Protein AF-0000000083444752 (afdb_homodimer)

Radius of gyration: 24.44 Å; Cα contacts (8 Å, |Δi|>4): 1469; chains: 2; bounding box: 51×77×55 Å

Nearest PDB structures (foldseek):
  5jsf-assembly1_A  TM=8.479E-01  e=2.304E-15  Homo sapiens
  5ff9-assembly1_C  TM=8.667E-01  e=4.106E-15  Narcissus pseudonarcissus
  6emm-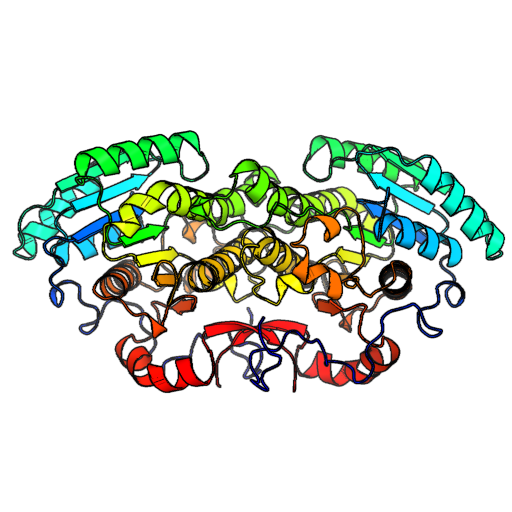assembly1_A  TM=8.292E-01  e=1.537E-15  Homo sapiens
  6qck-assembly1_A  TM=8.219E-01  e=1.537E-15  Homo sapiens
  6hno-assembly1_A  TM=8.262E-01  e=1.162E-14  Homo sapiens

Structure (mmCIF, N/CA/C/O backbone):
data_AF-0000000083444752-model_v1
#
loop_
_entity.id
_entity.type
_entity.pdbx_description
1 polymer Oxidoreductase
#
loop_
_atom_site.group_PDB
_atom_site.id
_atom_site.type_symbol
_atom_site.label_atom_id
_atom_site.label_alt_id
_atom_site.label_comp_id
_atom_site.label_asym_id
_atom_site.label_entity_id
_atom_site.label_seq_id
_atom_site.pdbx_PDB_ins_code
_atom_site.Cartn_x
_atom_site.Cartn_y
_atom_site.Cartn_z
_atom_site.occupancy
_atom_site.B_iso_or_equiv
_atom_site.auth_seq_id
_atom_site.auth_comp_id
_atom_site.auth_asym_id
_atom_site.auth_atom_id
_atom_site.pdbx_PDB_model_num
ATOM 1 N N . MET A 1 1 ? 19.312 -2.539 9.578 1 19.92 1 MET A N 1
ATOM 2 C CA . MET A 1 1 ? 18.734 -3.867 9.391 1 19.92 1 MET A CA 1
ATOM 3 C C . MET A 1 1 ? 17.781 -4.215 10.531 1 19.92 1 MET A C 1
ATOM 5 O O . MET A 1 1 ? 18.125 -4.039 11.703 1 19.92 1 MET A O 1
ATOM 9 N N . SER A 1 2 ? 16.5 -4.195 10.391 1 29.02 2 SER A N 1
ATOM 10 C CA . SER A 1 2 ? 15.656 -4.535 11.531 1 29.02 2 SER A CA 1
ATOM 11 C C . SER A 1 2 ? 16.078 -5.859 12.156 1 29.02 2 SER A C 1
ATOM 13 O O . SER A 1 2 ? 16.109 -6.891 11.477 1 29.02 2 SER A O 1
ATOM 15 N N . ASN A 1 3 ? 17.031 -5.91 12.945 1 26.91 3 ASN A N 1
ATOM 16 C CA . ASN A 1 3 ? 17.391 -7.059 13.773 1 26.91 3 ASN A CA 1
ATOM 17 C C . ASN A 1 3 ? 16.141 -7.844 14.195 1 26.91 3 ASN A C 1
ATOM 19 O O . ASN A 1 3 ? 15.055 -7.281 14.297 1 26.91 3 ASN A O 1
ATOM 23 N N . ASP A 1 4 ? 16.016 -9.141 13.914 1 32.59 4 ASP A N 1
ATOM 24 C CA . ASP A 1 4 ? 15.125 -10.047 14.633 1 32.59 4 ASP A CA 1
ATOM 25 C C . ASP A 1 4 ? 14.898 -9.57 16.062 1 32.59 4 ASP A C 1
ATOM 27 O O . ASP A 1 4 ? 15.242 -10.266 17.031 1 32.59 4 ASP A O 1
ATOM 31 N N . SER A 1 5 ? 15.258 -8.352 16.422 1 31.28 5 SER A N 1
ATOM 32 C CA . SER A 1 5 ? 15.25 -8.094 17.859 1 31.28 5 SER A CA 1
ATOM 33 C C . SER A 1 5 ? 13.906 -8.477 18.469 1 31.28 5 SER A C 1
ATOM 35 O O . SER A 1 5 ? 12.859 -8.305 17.844 1 31.28 5 SER A O 1
ATOM 37 N N . GLY A 1 6 ? 13.562 -9.617 19.141 1 35.12 6 GLY A N 1
ATOM 38 C CA . GLY A 1 6 ? 12.57 -10.109 20.078 1 35.12 6 GLY A CA 1
ATOM 39 C C . GLY A 1 6 ? 11.297 -9.289 20.078 1 35.12 6 GLY A C 1
ATOM 40 O O . GLY A 1 6 ? 10.453 -9.445 20.969 1 35.12 6 GLY A O 1
ATOM 41 N N . GLU A 1 7 ? 11.344 -8.148 19.5 1 38.03 7 GLU A N 1
ATOM 42 C CA . GLU A 1 7 ? 10.188 -7.316 19.812 1 38.03 7 GLU A CA 1
ATOM 43 C C . GLU A 1 7 ? 8.93 -7.828 19.125 1 38.03 7 GLU A C 1
ATOM 45 O O . GLU A 1 7 ? 8.969 -8.203 17.953 1 38.03 7 GLU A O 1
ATOM 50 N N . LYS A 1 8 ? 8.055 -8.312 19.844 1 42.88 8 LYS A N 1
ATOM 51 C CA . LYS A 1 8 ? 6.711 -8.781 19.516 1 42.88 8 LYS A CA 1
ATOM 52 C C . LYS A 1 8 ? 6.215 -8.141 18.219 1 42.88 8 LYS A C 1
ATOM 54 O O . LYS A 1 8 ? 5.582 -8.805 17.391 1 42.88 8 LYS A O 1
ATOM 59 N N . HIS A 1 9 ? 6.375 -6.914 18.078 1 43.56 9 HIS A N 1
ATOM 60 C CA . HIS A 1 9 ? 5.742 -6.176 17 1 43.56 9 HIS A CA 1
ATOM 61 C C . HIS A 1 9 ? 6.602 -6.199 15.742 1 43.56 9 HIS A C 1
ATOM 63 O O . HIS A 1 9 ? 6.191 -5.691 14.695 1 43.56 9 HIS A O 1
ATOM 69 N N . ALA A 1 10 ? 7.91 -6.617 15.805 1 49.44 10 ALA A N 1
ATOM 70 C CA . ALA A 1 10 ? 8.672 -6.625 14.555 1 49.44 10 ALA A CA 1
ATOM 71 C C . ALA A 1 10 ? 8.336 -7.859 13.719 1 49.44 10 ALA A C 1
ATOM 73 O O . ALA A 1 10 ? 9.211 -8.438 13.07 1 49.44 10 ALA A O 1
ATOM 74 N N . SER A 1 11 ? 7.012 -8.312 13.758 1 63.03 11 SER A N 1
ATOM 75 C CA . SER A 1 11 ? 6.617 -9.625 13.242 1 63.03 11 SER A CA 1
ATOM 76 C C . SER A 1 11 ? 6.637 -9.641 11.719 1 63.03 11 SER A C 1
ATOM 78 O O . SER A 1 11 ? 5.777 -9.039 11.07 1 63.03 11 SER A O 1
ATOM 80 N N . ASN A 1 12 ? 7.887 -9.898 11.125 1 74.81 12 ASN A N 1
ATOM 81 C CA . ASN A 1 12 ? 8.008 -10.117 9.688 1 74.81 12 ASN A CA 1
ATOM 82 C C . ASN A 1 12 ? 7.84 -11.586 9.32 1 74.81 12 ASN A C 1
ATOM 84 O O . ASN A 1 12 ? 8.031 -11.969 8.164 1 74.81 12 ASN A O 1
ATOM 88 N N . GLY A 1 13 ? 7.461 -12.398 10.242 1 82.44 13 GLY A N 1
ATOM 89 C CA . GLY A 1 13 ? 7.105 -13.789 10.023 1 82.44 13 GLY A CA 1
ATOM 90 C C . GLY A 1 13 ? 8.297 -14.664 9.68 1 82.44 13 GLY A C 1
ATOM 91 O O . GLY A 1 13 ? 8.133 -15.797 9.219 1 82.44 13 GLY A O 1
ATOM 92 N N . ILE A 1 14 ? 9.531 -14.203 9.812 1 83.31 14 ILE A N 1
ATOM 93 C CA . ILE A 1 14 ? 10.727 -14.93 9.383 1 83.31 14 ILE A CA 1
ATOM 94 C C . ILE A 1 14 ? 10.805 -16.266 10.125 1 83.31 14 ILE A C 1
ATOM 96 O O . ILE A 1 14 ? 11.164 -17.281 9.531 1 83.31 14 ILE A O 1
ATOM 100 N N . LYS A 1 15 ? 10.398 -16.359 11.359 1 86.44 15 LYS A N 1
ATOM 101 C CA . LYS A 1 15 ? 10.492 -17.578 12.141 1 86.44 15 LYS A CA 1
ATOM 102 C C . LYS A 1 15 ? 9.102 -18.172 12.398 1 86.44 15 LYS A C 1
ATOM 104 O O . LYS A 1 15 ? 8.867 -18.781 13.445 1 86.44 15 LYS A O 1
ATOM 109 N N . PHE A 1 16 ? 8.242 -17.906 11.469 1 92.75 16 PHE A N 1
ATOM 110 C CA . PHE A 1 16 ? 6.883 -18.391 11.664 1 92.75 16 PHE A CA 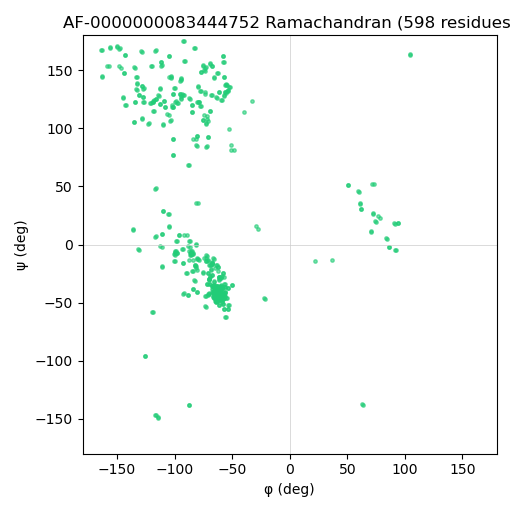1
ATOM 111 C C . PHE A 1 16 ? 6.848 -19.906 11.695 1 92.75 16 PHE A C 1
ATOM 113 O O . PHE A 1 16 ? 6.07 -20.5 12.445 1 92.75 16 PHE A O 1
ATOM 120 N N . THR A 1 17 ? 7.602 -20.594 10.828 1 94.94 17 THR A N 1
ATOM 121 C CA . THR A 1 17 ? 7.84 -22.031 10.969 1 94.94 17 THR A CA 1
ATOM 122 C C . THR A 1 17 ? 9.234 -22.297 11.531 1 94.94 17 THR A C 1
ATOM 124 O O . THR A 1 17 ? 10.164 -21.516 11.281 1 94.94 17 THR A O 1
ATOM 127 N N . PRO A 1 18 ? 9.352 -23.297 12.305 1 94.44 18 PRO A N 1
ATOM 128 C CA . PRO A 1 18 ? 10.656 -23.578 12.922 1 94.44 18 PRO A CA 1
ATOM 129 C C . PRO A 1 18 ? 11.75 -23.812 11.883 1 94.44 18 PRO A C 1
ATOM 131 O O . PRO A 1 18 ? 12.906 -23.453 12.117 1 94.44 18 PRO A O 1
ATOM 134 N N . THR A 1 19 ? 11.469 -24.438 10.789 1 96.5 19 THR A N 1
ATOM 135 C CA . THR A 1 19 ? 12.453 -24.75 9.758 1 96.5 19 THR A CA 1
ATOM 136 C C . THR A 1 19 ? 12.461 -23.672 8.68 1 96.5 19 THR A C 1
ATOM 138 O O . THR A 1 19 ? 11.406 -23.312 8.141 1 96.5 19 THR A O 1
ATOM 141 N N . GLU A 1 20 ? 13.609 -23.094 8.406 1 94.81 20 GLU A N 1
ATOM 142 C CA . GLU A 1 20 ? 13.789 -22.172 7.289 1 94.81 20 GLU A CA 1
ATOM 143 C C . GLU A 1 20 ? 14.297 -22.906 6.051 1 94.81 20 GLU A C 1
ATOM 145 O O . GLU A 1 20 ? 15.266 -23.672 6.121 1 94.81 20 GLU A O 1
ATOM 150 N N . ARG A 1 21 ? 13.633 -22.688 4.957 1 97.19 21 ARG A N 1
ATOM 151 C CA . ARG A 1 21 ? 14 -23.344 3.705 1 97.19 21 ARG A CA 1
ATOM 152 C C . ARG A 1 21 ? 14.711 -22.375 2.766 1 97.19 21 ARG A C 1
ATOM 154 O O . ARG A 1 21 ? 14.328 -21.203 2.67 1 97.19 21 ARG A O 1
ATOM 161 N N . HIS A 1 22 ? 15.703 -22.875 2.004 1 97.19 22 HIS A N 1
ATOM 162 C CA . HIS A 1 22 ? 16.453 -22.031 1.078 1 97.19 22 HIS A CA 1
ATOM 163 C C . HIS A 1 22 ? 16.562 -22.688 -0.295 1 97.19 22 HIS A C 1
ATOM 165 O O . HIS A 1 22 ? 17.156 -22.125 -1.217 1 97.19 22 HIS A O 1
ATOM 171 N N . ASP A 1 23 ? 16.062 -23.859 -0.371 1 97.69 23 ASP A N 1
ATOM 172 C CA . ASP A 1 23 ? 15.977 -24.641 -1.603 1 97.69 23 ASP A CA 1
ATOM 173 C C . ASP A 1 23 ? 14.742 -25.547 -1.606 1 97.69 23 ASP A C 1
ATOM 175 O O . ASP A 1 23 ? 14.062 -25.672 -0.589 1 97.69 23 ASP A O 1
ATOM 179 N N . THR A 1 24 ? 14.453 -26.094 -2.75 1 97.62 24 THR A N 1
ATOM 180 C CA . THR A 1 24 ? 13.367 -27.062 -2.82 1 97.62 24 THR A CA 1
ATOM 181 C C . THR A 1 24 ? 13.617 -28.219 -1.865 1 97.62 24 THR A C 1
ATOM 183 O O . THR A 1 24 ? 14.734 -28.406 -1.382 1 97.62 24 THR A O 1
ATOM 186 N N . TYR A 1 25 ? 12.578 -28.859 -1.51 1 98.12 25 TYR A N 1
ATOM 187 C CA . TYR A 1 25 ? 12.602 -30.031 -0.65 1 98.12 25 TYR A CA 1
ATOM 188 C C . TYR A 1 25 ? 11.445 -30.969 -0.973 1 98.12 25 TYR A C 1
ATOM 190 O O . TYR A 1 25 ? 10.586 -30.641 -1.796 1 98.12 25 TYR A O 1
ATOM 198 N N . SER A 1 26 ? 11.383 -32.156 -0.458 1 98 26 SER A N 1
ATOM 199 C CA . SER A 1 26 ? 10.523 -33.25 -0.9 1 98 26 SER A CA 1
ATOM 200 C C . SER A 1 26 ? 9.047 -32.844 -0.808 1 98 26 SER A C 1
ATOM 202 O O . SER A 1 26 ? 8.258 -33.219 -1.685 1 98 26 SER A O 1
ATOM 204 N N . TYR A 1 27 ? 8.633 -32.125 0.172 1 98.19 27 TYR A N 1
ATOM 205 C CA . TYR A 1 27 ? 7.23 -31.875 0.463 1 98.19 27 TYR A CA 1
ATOM 206 C C . TYR A 1 27 ? 6.613 -30.984 -0.61 1 98.19 27 TYR A C 1
ATOM 208 O O . TYR A 1 27 ? 5.418 -31.094 -0.897 1 98.19 27 TYR A O 1
ATOM 216 N N . ILE A 1 28 ? 7.391 -30.141 -1.271 1 98.19 28 ILE A N 1
ATOM 217 C CA . ILE A 1 28 ? 6.836 -29.219 -2.252 1 98.19 28 ILE A CA 1
ATOM 218 C C . ILE A 1 28 ? 7.285 -29.625 -3.654 1 98.19 28 ILE A C 1
ATOM 220 O O . ILE A 1 28 ? 7.102 -28.859 -4.613 1 98.19 28 ILE A O 1
ATOM 224 N N . SER A 1 29 ? 7.898 -30.781 -3.791 1 97.94 29 SER A N 1
ATOM 225 C CA . SER A 1 29 ? 8.375 -31.219 -5.098 1 97.94 29 SER A CA 1
ATOM 226 C C . SER A 1 29 ? 7.242 -31.266 -6.117 1 97.94 29 SER A C 1
ATOM 228 O O . SER A 1 29 ? 6.199 -31.875 -5.863 1 97.94 29 SER A O 1
ATOM 230 N N . PRO A 1 30 ? 7.426 -30.641 -7.277 1 97.19 30 PRO A N 1
ATOM 231 C CA . PRO A 1 30 ? 6.348 -30.641 -8.266 1 97.19 30 PRO A CA 1
ATOM 232 C C . PRO A 1 30 ? 6.035 -32.031 -8.789 1 97.19 30 PRO A C 1
ATOM 234 O O . PRO A 1 30 ? 4.934 -32.281 -9.289 1 97.19 30 PRO A O 1
ATOM 237 N N . THR A 1 31 ? 6.934 -32.938 -8.664 1 94.88 31 THR A N 1
ATOM 238 C CA . THR A 1 31 ? 6.734 -34.281 -9.172 1 94.88 31 THR A CA 1
ATOM 239 C C . THR A 1 31 ? 5.77 -35.062 -8.289 1 94.88 31 THR A C 1
ATOM 241 O O . THR A 1 31 ? 5.289 -36.125 -8.672 1 94.88 31 THR A O 1
ATOM 244 N N . LYS A 1 32 ? 5.465 -34.531 -7.125 1 93.56 32 LYS A N 1
ATOM 245 C CA . LYS A 1 32 ? 4.523 -35.156 -6.215 1 93.56 32 LYS A CA 1
ATOM 246 C C . LYS A 1 32 ? 3.086 -34.781 -6.539 1 93.56 32 LYS A C 1
ATOM 248 O O . LYS A 1 32 ? 2.145 -35.281 -5.918 1 93.56 32 LYS A O 1
ATOM 253 N N . SER A 1 33 ? 2.926 -33.844 -7.465 1 92.5 33 SER A N 1
ATOM 254 C CA . SER A 1 33 ? 1.604 -33.406 -7.891 1 92.5 33 SER A CA 1
ATOM 255 C C . SER A 1 33 ? 1.31 -33.844 -9.32 1 92.5 33 SER A C 1
ATOM 257 O O . SER A 1 33 ? 2.221 -34.219 -10.062 1 92.5 33 SER A O 1
ATOM 259 N N . ASN A 1 34 ? 0.098 -33.969 -9.586 1 95.31 34 ASN A N 1
ATOM 260 C CA . ASN A 1 34 ? -0.355 -34.188 -10.953 1 95.31 34 ASN A CA 1
ATOM 261 C C . ASN A 1 34 ? -1.351 -33.094 -11.398 1 95.31 34 ASN A C 1
ATOM 263 O O . ASN A 1 34 ? -2.537 -33.188 -11.078 1 95.31 34 ASN A O 1
ATOM 267 N N . LEU A 1 35 ? -0.901 -32.188 -12.219 1 97.62 35 LEU A N 1
ATOM 268 C CA . LEU A 1 35 ? -1.705 -31.031 -12.633 1 97.62 35 LEU A CA 1
ATOM 269 C C . LEU A 1 35 ? -2.184 -31.203 -14.07 1 97.62 35 LEU A C 1
ATOM 271 O O . LEU A 1 35 ? -2.371 -30.219 -14.789 1 97.62 35 LEU A O 1
ATOM 275 N N . SER A 1 36 ? -2.285 -32.5 -14.453 1 97.06 36 SER A N 1
ATOM 276 C CA . SER A 1 36 ? -2.9 -32.75 -15.75 1 97.06 36 SER A CA 1
ATOM 277 C C . SER A 1 36 ? -4.281 -32.125 -15.844 1 97.06 36 SER A C 1
ATOM 279 O O . SER A 1 36 ? -5.074 -32.188 -14.906 1 97.06 36 SER A O 1
ATOM 281 N N . GLY A 1 37 ? -4.523 -31.375 -16.953 1 97.44 37 GLY A N 1
ATOM 282 C CA . GLY A 1 37 ? -5.805 -30.734 -17.172 1 97.44 37 GLY A CA 1
ATOM 283 C C . GLY A 1 37 ? -5.852 -29.312 -16.641 1 97.44 37 GLY A C 1
ATOM 284 O O . GLY A 1 37 ? -6.812 -28.578 -16.906 1 97.44 37 GLY A O 1
ATOM 285 N N . LYS A 1 38 ? -4.809 -28.891 -16 1 98.25 38 LYS A N 1
ATOM 286 C CA . LYS A 1 38 ? -4.824 -27.562 -15.406 1 98.25 38 LYS A CA 1
ATOM 287 C C . LYS A 1 38 ? -4.207 -26.516 -16.344 1 98.25 38 LYS A C 1
ATOM 289 O O . LYS A 1 38 ? -3.271 -26.828 -17.078 1 98.25 38 LYS A O 1
ATOM 294 N N . HIS A 1 39 ? -4.801 -25.328 -16.328 1 98.81 39 HIS A N 1
ATOM 295 C CA . HIS A 1 39 ? -4.375 -24.172 -17.094 1 98.81 39 HIS A CA 1
ATOM 296 C C . HIS A 1 39 ? -3.777 -23.094 -16.172 1 98.81 39 HIS A C 1
ATOM 298 O O . HIS A 1 39 ? -4.434 -22.641 -15.234 1 98.81 39 HIS A O 1
ATOM 304 N N . VAL A 1 40 ? -2.521 -22.719 -16.469 1 98.88 40 VAL A N 1
ATOM 305 C CA . VAL A 1 40 ? -1.837 -21.766 -15.609 1 98.88 40 VAL A CA 1
ATOM 306 C C . VAL A 1 40 ? -1.283 -2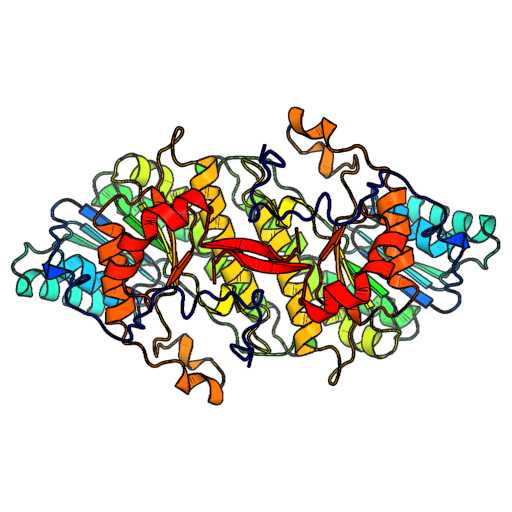0.625 -16.438 1 98.88 40 VAL A C 1
ATOM 308 O O . VAL A 1 40 ? -0.816 -20.828 -17.562 1 98.88 40 VAL A O 1
ATOM 311 N N . LEU A 1 41 ? -1.425 -19.391 -16 1 98.94 41 LEU A N 1
ATOM 312 C CA . LEU A 1 41 ? -0.833 -18.203 -16.594 1 98.94 41 LEU A CA 1
ATOM 313 C C . LEU A 1 41 ? 0.152 -17.547 -15.641 1 98.94 41 LEU A C 1
ATOM 315 O O . LEU A 1 41 ? -0.189 -17.266 -14.492 1 98.94 41 LEU A O 1
ATOM 319 N N . ILE A 1 42 ? 1.377 -17.344 -16.078 1 98.94 42 ILE A N 1
ATOM 320 C CA . ILE A 1 42 ? 2.449 -16.766 -15.273 1 98.94 42 ILE A CA 1
ATOM 321 C C . ILE A 1 42 ? 2.965 -15.492 -15.945 1 98.94 42 ILE A C 1
ATOM 323 O O . ILE A 1 42 ? 3.402 -15.523 -17.094 1 98.94 42 ILE A O 1
ATOM 327 N N . THR A 1 43 ? 2.895 -14.398 -15.242 1 98.88 43 THR A N 1
ATOM 328 C CA . THR A 1 43 ? 3.475 -13.164 -15.766 1 98.88 43 THR A CA 1
ATOM 329 C C . THR A 1 43 ? 4.922 -13.008 -15.305 1 98.88 43 THR A C 1
ATOM 331 O O . THR A 1 43 ? 5.305 -13.539 -14.266 1 98.88 43 THR A O 1
ATOM 334 N N . GLY A 1 44 ? 5.684 -12.203 -16.062 1 97.94 44 GLY A N 1
ATOM 335 C CA . GLY A 1 44 ? 7.102 -12.102 -15.758 1 97.94 44 GLY A CA 1
ATOM 336 C C . GLY A 1 44 ? 7.836 -13.422 -15.844 1 97.94 44 GLY A C 1
ATOM 337 O O . GLY A 1 44 ? 8.594 -13.781 -14.945 1 97.94 44 GLY A O 1
ATOM 338 N N . ALA A 1 45 ? 7.609 -14.18 -16.875 1 97.94 45 ALA A N 1
ATOM 339 C CA . ALA A 1 45 ? 8.008 -15.578 -16.906 1 97.94 45 ALA A CA 1
ATOM 340 C C . ALA A 1 45 ? 9.328 -15.758 -17.656 1 97.94 45 ALA A C 1
ATOM 342 O O . ALA A 1 45 ? 9.82 -16.875 -17.797 1 97.94 45 ALA A O 1
ATOM 343 N N . SER A 1 46 ? 9.969 -14.695 -18.109 1 95.88 46 SER A N 1
ATOM 344 C CA . SER A 1 46 ? 11.117 -14.812 -19 1 95.88 46 SER A CA 1
ATOM 345 C C . SER A 1 46 ? 12.391 -15.109 -18.219 1 95.88 46 SER A C 1
ATOM 347 O O . SER A 1 46 ? 13.391 -15.531 -18.812 1 95.88 46 SER A O 1
ATOM 349 N N . LYS A 1 47 ? 12.43 -14.867 -16.953 1 92.69 47 LYS A N 1
ATOM 350 C CA . LYS A 1 47 ? 13.633 -15.078 -16.156 1 92.69 47 LYS A CA 1
ATOM 351 C C . LYS A 1 47 ? 13.289 -15.281 -14.688 1 92.69 47 LYS A C 1
ATOM 353 O O . LYS A 1 47 ? 12.125 -15.203 -14.297 1 92.69 47 LYS A O 1
ATOM 358 N N . GLY A 1 48 ? 14.266 -15.688 -13.953 1 94.38 48 GLY A N 1
ATOM 359 C CA . GLY A 1 48 ? 14.172 -15.711 -12.508 1 94.38 48 GLY A CA 1
ATOM 360 C C . GLY A 1 48 ? 13.109 -16.656 -11.992 1 94.38 48 GLY A C 1
ATOM 361 O O . GLY A 1 48 ? 13.039 -17.812 -12.43 1 94.38 48 GLY A O 1
ATOM 362 N N . VAL A 1 49 ? 12.367 -16.203 -10.992 1 96.38 49 VAL A N 1
ATOM 363 C CA . VAL A 1 49 ? 11.367 -17 -10.305 1 96.38 49 VAL A CA 1
ATOM 364 C C . VAL A 1 49 ? 10.258 -17.391 -11.281 1 96.38 49 VAL A C 1
ATOM 366 O O . VAL A 1 49 ? 9.742 -18.516 -11.227 1 96.38 49 VAL A O 1
ATOM 369 N N . GLY A 1 50 ? 9.898 -16.5 -12.227 1 97.94 50 GLY A N 1
ATOM 370 C CA . GLY A 1 50 ? 8.859 -16.781 -13.203 1 97.94 50 GLY A CA 1
ATOM 371 C C . GLY A 1 50 ? 9.203 -17.922 -14.133 1 97.94 50 GLY A C 1
ATOM 372 O O . GLY A 1 50 ? 8.391 -18.828 -14.344 1 97.94 50 GLY A O 1
ATOM 373 N N . ARG A 1 51 ? 10.398 -17.844 -14.633 1 97.88 51 ARG A N 1
ATOM 374 C CA . ARG A 1 51 ? 10.898 -18.922 -15.477 1 97.88 51 ARG A CA 1
ATOM 375 C C . ARG A 1 51 ? 10.922 -20.25 -14.719 1 97.88 51 ARG A C 1
ATOM 377 O O . ARG A 1 51 ? 10.445 -21.266 -15.219 1 97.88 51 ARG A O 1
ATOM 384 N N . ALA A 1 52 ? 11.438 -20.219 -13.516 1 98.44 52 ALA A N 1
ATOM 385 C CA . ALA A 1 52 ? 11.508 -21.422 -12.695 1 98.44 52 ALA A CA 1
ATOM 386 C C . ALA A 1 52 ? 10.117 -21.953 -12.375 1 98.44 52 ALA A C 1
ATOM 388 O O . ALA A 1 52 ? 9.906 -23.172 -12.297 1 98.44 52 ALA A O 1
ATOM 389 N N . THR A 1 53 ? 9.18 -21.078 -12.164 1 98.81 53 THR A N 1
ATOM 390 C CA . THR A 1 53 ? 7.805 -21.469 -11.867 1 98.81 53 THR A CA 1
ATOM 391 C C . THR A 1 53 ? 7.172 -22.172 -13.055 1 98.81 53 THR A C 1
ATOM 393 O O . THR A 1 53 ? 6.477 -23.188 -12.883 1 98.81 53 THR A O 1
ATOM 396 N N . ALA A 1 54 ? 7.402 -21.672 -14.211 1 98.81 54 ALA A N 1
ATOM 397 C CA . ALA A 1 54 ? 6.906 -22.328 -15.422 1 98.81 54 ALA A CA 1
ATOM 398 C C . ALA A 1 54 ? 7.41 -23.766 -15.508 1 98.81 54 ALA A C 1
ATOM 400 O O . ALA A 1 54 ? 6.645 -24.672 -15.812 1 98.81 54 ALA A O 1
ATOM 401 N N . ILE A 1 55 ? 8.672 -23.906 -15.227 1 98.69 55 ILE A N 1
ATOM 402 C CA . ILE A 1 55 ? 9.297 -25.219 -15.266 1 98.69 55 ILE A CA 1
ATOM 403 C C . ILE A 1 55 ? 8.68 -26.125 -14.195 1 98.69 55 ILE A C 1
ATOM 405 O O . ILE A 1 55 ? 8.406 -27.297 -14.453 1 98.69 55 ILE A O 1
ATOM 409 N N . SER A 1 56 ? 8.453 -25.578 -13.023 1 98.81 56 SER A N 1
ATOM 410 C CA . SER A 1 56 ? 7.855 -26.344 -11.93 1 98.81 56 SER A CA 1
ATOM 411 C C . SER A 1 56 ? 6.465 -26.844 -12.305 1 98.81 56 SER A C 1
ATOM 413 O O . SER A 1 56 ? 6.125 -28 -12.055 1 98.81 56 SER A O 1
ATOM 415 N N . TYR A 1 57 ? 5.633 -26.016 -12.93 1 98.81 57 TYR A N 1
ATOM 416 C CA . TYR A 1 57 ? 4.293 -26.422 -13.344 1 98.81 57 TYR A CA 1
ATOM 417 C C . TYR A 1 57 ? 4.355 -27.484 -14.445 1 98.81 57 TYR A C 1
ATOM 419 O O . TYR A 1 57 ? 3.506 -28.375 -14.5 1 98.81 57 TYR A O 1
ATOM 427 N N . ALA A 1 58 ? 5.336 -27.359 -15.32 1 98.75 58 ALA A N 1
ATOM 428 C CA . ALA A 1 58 ? 5.543 -28.375 -16.344 1 98.75 58 ALA A CA 1
ATOM 429 C C . ALA A 1 58 ? 5.879 -29.719 -15.719 1 98.75 58 ALA A C 1
ATOM 431 O O . ALA A 1 58 ? 5.312 -30.75 -16.094 1 98.75 58 ALA A O 1
ATOM 432 N N . LYS A 1 59 ? 6.812 -29.672 -14.742 1 98.62 59 LYS A N 1
ATOM 433 C CA . LYS A 1 59 ? 7.203 -30.891 -14.039 1 98.62 59 LYS A CA 1
ATOM 434 C C . LYS A 1 59 ? 6.012 -31.516 -13.32 1 98.62 59 LYS A C 1
ATOM 436 O O . LYS A 1 59 ? 5.949 -32.75 -13.148 1 98.62 59 LYS A O 1
ATOM 441 N N . ALA A 1 60 ? 5.059 -30.672 -12.93 1 98.56 60 ALA A N 1
ATOM 442 C CA . ALA A 1 60 ? 3.867 -31.141 -12.234 1 98.56 60 ALA A CA 1
ATOM 443 C C . ALA A 1 60 ? 2.812 -31.625 -13.219 1 98.56 60 ALA A C 1
ATOM 445 O O . ALA A 1 60 ? 1.778 -32.156 -12.812 1 98.56 60 ALA A O 1
ATOM 446 N N . GLY A 1 61 ? 3.037 -31.422 -14.516 1 98.44 61 GLY A N 1
ATOM 447 C CA . GLY A 1 61 ? 2.188 -32 -15.531 1 98.44 61 GLY A CA 1
ATOM 448 C C . GLY A 1 61 ? 1.071 -31.094 -15.992 1 98.44 61 GLY A C 1
ATOM 449 O O . GLY A 1 61 ? 0.069 -31.547 -16.547 1 98.44 61 GLY A O 1
ATOM 450 N N . ALA A 1 62 ? 1.14 -29.766 -15.758 1 98.56 62 ALA A N 1
ATOM 451 C CA . ALA A 1 62 ? 0.12 -28.828 -16.234 1 98.56 62 ALA A CA 1
ATOM 452 C C . ALA A 1 62 ? -0.057 -28.953 -17.75 1 98.56 62 ALA A C 1
ATOM 454 O O . ALA A 1 62 ? 0.924 -29.047 -18.484 1 98.56 62 ALA A O 1
ATOM 455 N N . SER A 1 63 ? -1.268 -28.922 -18.219 1 98.38 63 SER A N 1
ATOM 456 C CA . SER A 1 63 ? -1.569 -29.188 -19.609 1 98.38 63 SER A CA 1
ATOM 457 C C . SER A 1 63 ? -1.394 -27.938 -20.469 1 98.38 63 SER A C 1
ATOM 459 O O . SER A 1 63 ? -1.038 -28.016 -21.641 1 98.38 63 SER A O 1
ATOM 461 N N . CYS A 1 64 ? -1.788 -26.812 -19.891 1 98.69 64 CYS A N 1
ATOM 462 C CA . CYS A 1 64 ? -1.7 -25.531 -20.578 1 98.69 64 CYS A CA 1
ATOM 463 C C . CYS A 1 64 ? -0.963 -24.5 -19.734 1 98.69 64 CYS A C 1
ATOM 465 O O . CYS A 1 64 ? -1.338 -24.25 -18.594 1 98.69 64 CYS A O 1
ATOM 467 N N . ILE A 1 65 ? 0.116 -23.938 -20.266 1 98.88 65 ILE A N 1
ATOM 468 C CA . ILE A 1 65 ? 0.948 -22.969 -19.547 1 98.88 65 ILE A CA 1
ATOM 469 C C . ILE A 1 65 ? 1.142 -21.734 -20.406 1 98.88 65 ILE A C 1
ATOM 471 O O . ILE A 1 65 ? 1.792 -21.781 -21.453 1 98.88 65 ILE A O 1
ATOM 475 N N . ALA A 1 66 ? 0.511 -20.641 -20.031 1 98.94 66 ALA A N 1
ATOM 476 C CA . ALA A 1 66 ? 0.731 -19.344 -20.672 1 98.94 66 ALA A CA 1
ATOM 477 C C . ALA A 1 66 ? 1.82 -18.547 -19.953 1 98.94 66 ALA A C 1
ATOM 479 O O . ALA A 1 66 ? 1.818 -18.453 -18.719 1 98.94 66 ALA A O 1
ATOM 480 N N . LEU A 1 67 ? 2.77 -18.094 -20.734 1 98.88 67 LEU A N 1
ATOM 481 C CA . LEU A 1 67 ? 3.895 -17.297 -20.25 1 98.88 67 LEU A CA 1
ATOM 482 C C . LEU A 1 67 ? 3.824 -15.875 -20.781 1 98.88 67 LEU A C 1
ATOM 484 O O . LEU A 1 67 ? 3.779 -15.656 -21.984 1 98.88 67 LEU A O 1
ATOM 488 N N . GLY A 1 68 ? 3.76 -14.914 -19.891 1 98.75 68 GLY A N 1
ATOM 489 C CA . GLY A 1 68 ? 3.74 -13.516 -20.297 1 98.75 68 GLY A CA 1
ATOM 490 C C . GLY A 1 68 ? 4.992 -12.758 -19.891 1 98.75 68 GLY A C 1
ATOM 491 O O . GLY A 1 68 ? 5.461 -12.883 -18.766 1 98.75 68 GLY A O 1
ATOM 492 N N . ALA A 1 69 ? 5.535 -12.016 -20.75 1 97.88 69 ALA A N 1
ATOM 493 C CA . ALA A 1 69 ? 6.664 -11.133 -20.469 1 97.88 69 ALA A CA 1
ATOM 494 C C . ALA A 1 69 ? 6.832 -10.086 -21.562 1 97.88 69 ALA A C 1
ATOM 496 O O . ALA A 1 69 ? 6.23 -10.203 -22.641 1 97.88 69 ALA A O 1
ATOM 497 N N . ARG A 1 70 ? 7.648 -9.062 -21.344 1 94 70 ARG A N 1
ATOM 498 C CA . ARG A 1 70 ? 8.023 -8.062 -22.344 1 94 70 ARG A CA 1
ATOM 499 C C . ARG A 1 70 ? 9.156 -8.57 -23.219 1 94 70 ARG A C 1
ATOM 501 O O . ARG A 1 70 ? 9.242 -8.227 -24.406 1 94 70 ARG A O 1
ATOM 508 N N . SER A 1 71 ? 9.977 -9.391 -22.562 1 93.69 71 SER A N 1
ATOM 509 C CA . SER A 1 71 ? 11.117 -9.953 -23.266 1 93.69 71 SER A CA 1
ATOM 510 C C . SER A 1 71 ? 10.781 -11.297 -23.906 1 93.69 71 SER A C 1
ATOM 512 O O . SER A 1 71 ? 9.703 -11.852 -23.656 1 93.69 71 SER A O 1
ATOM 514 N N . SER A 1 72 ? 11.734 -11.844 -24.656 1 95.81 72 SER A N 1
ATOM 515 C CA . SER A 1 72 ? 11.516 -13.07 -25.406 1 95.81 72 SER A CA 1
ATOM 516 C C . SER A 1 72 ? 11.289 -14.258 -24.484 1 95.81 72 SER A C 1
ATOM 518 O O . SER A 1 72 ? 11.938 -14.367 -23.438 1 95.81 72 SER A O 1
ATOM 520 N N . LEU A 1 73 ? 10.422 -15.148 -24.891 1 97.69 73 LEU A N 1
ATOM 521 C CA . LEU A 1 73 ? 10.062 -16.328 -24.109 1 97.69 73 LEU A CA 1
ATOM 522 C C . LEU A 1 73 ? 10.469 -17.609 -24.844 1 97.69 73 LEU A C 1
ATOM 524 O O . LEU A 1 73 ? 10.172 -18.719 -24.375 1 97.69 73 LEU A O 1
ATOM 528 N N . SER A 1 74 ? 11.141 -17.484 -25.875 1 97.12 74 SER A N 1
ATOM 529 C CA . SER A 1 74 ? 11.422 -18.625 -26.75 1 97.12 74 SER A CA 1
ATOM 530 C C . SER A 1 74 ? 12.18 -19.719 -26 1 97.12 74 SER A C 1
ATOM 532 O O . SER A 1 74 ? 11.828 -20.891 -26.078 1 97.12 74 SER A O 1
ATOM 534 N N . ASP A 1 75 ? 13.156 -19.312 -25.266 1 97.25 75 ASP A N 1
ATOM 535 C CA . ASP A 1 75 ? 13.961 -20.281 -24.531 1 97.25 75 ASP A CA 1
ATOM 536 C C . ASP A 1 75 ? 13.141 -20.953 -23.438 1 97.25 75 ASP A C 1
ATOM 538 O O . ASP A 1 75 ? 13.273 -22.156 -23.203 1 97.25 75 ASP A O 1
ATOM 542 N N . VAL A 1 76 ? 12.383 -20.188 -22.797 1 98.19 76 VAL A N 1
ATOM 543 C CA . VAL A 1 76 ? 11.586 -20.719 -21.688 1 98.19 76 VAL A CA 1
ATOM 544 C C . VAL A 1 76 ? 10.57 -21.719 -22.219 1 98.19 76 VAL A C 1
ATOM 546 O O . VAL A 1 76 ? 10.312 -22.75 -21.578 1 98.19 76 VAL A O 1
ATOM 549 N N . VAL A 1 77 ? 10 -21.469 -23.344 1 98.5 77 VAL A N 1
ATOM 550 C CA . VAL A 1 77 ? 9.031 -22.375 -23.953 1 98.5 77 VAL A CA 1
ATOM 551 C C . VAL A 1 77 ? 9.664 -23.75 -24.156 1 98.5 77 VAL A C 1
ATOM 553 O O . VAL A 1 77 ? 9.07 -24.766 -23.797 1 98.5 77 VAL A O 1
ATOM 556 N N . LEU A 1 78 ? 10.828 -23.781 -24.641 1 98.19 78 LEU A N 1
ATOM 557 C CA . LEU A 1 78 ? 11.539 -25.031 -24.891 1 98.19 78 LEU A CA 1
ATOM 558 C C . LEU A 1 78 ? 11.852 -25.75 -23.594 1 98.19 78 LEU A C 1
ATOM 560 O O . LEU A 1 78 ? 11.703 -26.969 -23.5 1 98.19 78 LEU A O 1
ATOM 564 N N . GLU A 1 79 ? 12.258 -25.016 -22.641 1 98.44 79 GLU A N 1
ATOM 565 C CA . GLU A 1 79 ? 12.602 -25.594 -21.344 1 98.44 79 GLU A CA 1
ATOM 566 C C . GLU A 1 79 ? 11.367 -26.203 -20.672 1 98.44 79 GLU A C 1
ATOM 568 O O . GLU A 1 79 ? 11.453 -27.266 -20.062 1 98.44 79 GLU A O 1
ATOM 573 N N . VAL A 1 80 ? 10.336 -25.484 -20.797 1 98.69 80 VAL A N 1
ATOM 574 C CA . VAL A 1 80 ? 9.078 -25.938 -20.203 1 98.69 80 VAL A CA 1
ATOM 575 C C . VAL A 1 80 ? 8.641 -27.25 -20.844 1 98.69 80 VAL A C 1
ATOM 577 O O . VAL A 1 80 ? 8.258 -28.188 -20.156 1 98.69 80 VAL A O 1
ATOM 580 N N . GLN A 1 81 ? 8.68 -27.359 -22.109 1 98.19 81 GLN A N 1
ATOM 581 C CA . GLN A 1 81 ? 8.305 -28.562 -22.828 1 98.19 81 GLN A CA 1
ATOM 582 C C . GLN A 1 81 ? 9.219 -29.734 -22.469 1 98.19 81 GLN A C 1
ATOM 584 O O . GLN A 1 81 ? 8.742 -30.844 -22.234 1 98.19 81 GLN A O 1
ATOM 589 N N . SER A 1 82 ? 10.461 -29.453 -22.406 1 98.19 82 SER A N 1
ATOM 590 C CA . SER A 1 82 ? 11.43 -30.484 -22.047 1 98.19 82 SER A CA 1
ATOM 591 C C . SER A 1 82 ? 11.219 -30.969 -20.609 1 98.19 82 SER A C 1
ATOM 593 O O . SER A 1 82 ? 11.344 -32.156 -20.344 1 98.19 82 SER A O 1
ATOM 595 N N . ALA A 1 83 ? 10.945 -30.047 -19.719 1 98.31 83 ALA A N 1
ATOM 596 C CA . ALA A 1 83 ? 10.742 -30.375 -18.312 1 98.31 83 ALA A CA 1
ATOM 597 C C . ALA A 1 83 ? 9.555 -31.312 -18.125 1 98.31 83 ALA A C 1
ATOM 599 O O . ALA A 1 83 ? 9.594 -32.25 -17.328 1 98.31 83 ALA A O 1
ATOM 600 N N . ALA A 1 84 ? 8.492 -31.047 -18.828 1 98.06 84 ALA A N 1
ATOM 601 C CA . ALA A 1 84 ? 7.32 -31.922 -18.766 1 98.06 84 ALA A CA 1
ATOM 602 C C . ALA A 1 84 ? 7.656 -33.344 -19.234 1 98.06 84 ALA A C 1
ATOM 604 O O . ALA A 1 84 ? 7.309 -34.312 -18.578 1 98.06 84 ALA A O 1
ATOM 605 N N . LYS A 1 85 ? 8.336 -33.406 -20.344 1 97.12 85 LYS A N 1
ATOM 606 C CA . LYS A 1 85 ? 8.727 -34.688 -20.906 1 97.12 85 LYS A CA 1
ATOM 607 C C . LYS A 1 85 ? 9.625 -35.469 -19.953 1 97.12 85 LYS A C 1
ATOM 609 O O . LYS A 1 85 ? 9.406 -36.656 -19.703 1 97.12 85 LYS A O 1
ATOM 614 N N . ASP A 1 86 ? 10.547 -34.781 -19.453 1 97.38 86 ASP A N 1
ATOM 615 C CA . ASP A 1 86 ? 11.5 -35.406 -18.531 1 97.38 86 ASP A CA 1
ATOM 616 C C . ASP A 1 86 ? 10.805 -35.938 -17.281 1 97.38 86 ASP A C 1
ATOM 618 O O . ASP A 1 86 ? 11.25 -36.906 -16.688 1 97.38 86 ASP A O 1
ATOM 622 N N . ALA A 1 87 ? 9.734 -35.281 -16.922 1 97.25 87 ALA A N 1
ATOM 623 C CA . ALA A 1 87 ? 9.008 -35.688 -15.719 1 97.25 87 ALA A CA 1
ATOM 624 C C . ALA A 1 87 ? 7.965 -36.75 -16.031 1 97.25 87 ALA A C 1
ATOM 626 O O . ALA A 1 87 ? 7.238 -37.188 -15.141 1 97.25 87 ALA A O 1
ATOM 627 N N . GLY A 1 88 ? 7.832 -37.125 -17.25 1 96.56 88 GLY A N 1
ATOM 628 C CA . GLY A 1 88 ? 6.961 -38.219 -17.641 1 96.56 88 GLY A CA 1
ATOM 629 C C . GLY A 1 88 ? 5.555 -37.781 -17.984 1 96.56 88 GLY A C 1
ATOM 630 O O . GLY A 1 88 ? 4.617 -38.594 -17.969 1 96.56 88 GLY A O 1
ATOM 631 N N . HIS A 1 89 ? 5.402 -36.469 -18.266 1 97.12 89 HIS A N 1
ATOM 632 C CA . HIS A 1 89 ? 4.086 -35.938 -18.609 1 97.12 89 HIS A CA 1
ATOM 633 C C . HIS A 1 89 ? 3.971 -35.656 -20.109 1 97.12 89 HIS A C 1
ATOM 635 O O . HIS A 1 89 ? 4.98 -35.594 -20.812 1 97.12 89 HIS A O 1
ATOM 641 N N . SER A 1 90 ? 2.734 -35.531 -20.578 1 96.38 90 SER A N 1
ATOM 642 C CA . SER A 1 90 ? 2.496 -35.062 -21.938 1 96.38 90 SER A CA 1
ATOM 643 C C . SER A 1 90 ? 3 -33.625 -22.125 1 96.38 90 SER A C 1
ATOM 645 O O . SER A 1 90 ? 3.002 -32.844 -21.172 1 96.38 90 SER A O 1
ATOM 647 N N . GLN A 1 91 ? 3.449 -33.344 -23.312 1 96.94 91 GLN A N 1
ATOM 648 C CA . GLN A 1 91 ? 3.893 -31.984 -23.625 1 96.94 91 GLN A CA 1
ATOM 649 C C . GLN A 1 91 ? 2.76 -30.984 -23.422 1 96.94 91 GLN A C 1
ATOM 651 O O . GLN A 1 91 ? 1.672 -31.141 -23.969 1 96.94 91 GLN A O 1
ATOM 656 N N . PRO A 1 92 ? 3.014 -30.016 -22.625 1 98.12 92 PRO A N 1
ATOM 657 C CA . PRO A 1 92 ? 1.963 -29.016 -22.422 1 98.12 92 PRO A CA 1
ATOM 658 C C . PRO A 1 92 ? 1.794 -28.094 -23.641 1 98.12 92 PRO A C 1
ATOM 660 O O . PRO A 1 92 ? 2.723 -27.938 -24.438 1 98.12 92 PRO A O 1
ATOM 663 N N . HIS A 1 93 ? 0.597 -27.594 -23.812 1 98.19 93 HIS A N 1
ATOM 664 C CA . HIS A 1 93 ? 0.396 -26.438 -24.672 1 98.19 93 HIS A CA 1
ATOM 665 C C . HIS A 1 93 ? 0.969 -25.172 -24.047 1 98.19 93 HIS A C 1
ATOM 667 O O . HIS A 1 93 ? 0.433 -24.672 -23.047 1 98.19 93 HIS A O 1
ATOM 673 N N . VAL A 1 94 ? 2.105 -24.688 -24.578 1 98.75 94 VAL A N 1
ATOM 674 C CA . VAL A 1 94 ? 2.758 -23.5 -24.031 1 98.75 94 VAL A CA 1
ATOM 675 C C . VAL A 1 94 ? 2.443 -22.281 -24.891 1 98.75 94 VAL A C 1
ATOM 677 O O . VAL A 1 94 ? 2.719 -22.281 -26.094 1 98.75 94 VAL A O 1
ATOM 680 N N . LEU A 1 95 ? 1.811 -21.281 -24.359 1 98.69 95 LEU A N 1
ATOM 681 C CA . LEU A 1 95 ? 1.465 -20.031 -25.031 1 98.69 95 LEU A CA 1
ATOM 682 C C . LEU A 1 95 ? 2.373 -18.891 -24.594 1 98.69 95 LEU A C 1
ATOM 684 O O . LEU A 1 95 ? 2.396 -18.547 -23.406 1 98.69 95 LEU A O 1
ATOM 688 N N . ALA A 1 96 ? 3.225 -18.406 -25.469 1 98.69 96 ALA A N 1
ATOM 689 C CA . ALA A 1 96 ? 4.07 -17.25 -25.172 1 98.69 96 ALA A CA 1
ATOM 690 C C . ALA A 1 96 ? 3.342 -15.945 -25.5 1 98.69 96 ALA A C 1
ATOM 692 O O . ALA A 1 96 ? 2.846 -15.758 -26.609 1 98.69 96 ALA A O 1
ATOM 693 N N . LEU A 1 97 ? 3.264 -15.039 -24.531 1 98.75 97 LEU A N 1
ATOM 694 C CA . LEU A 1 97 ? 2.523 -13.789 -24.656 1 98.75 97 LEU A CA 1
ATOM 695 C C . LEU A 1 97 ? 3.455 -12.586 -24.516 1 98.75 97 LEU A C 1
ATOM 697 O O . LEU A 1 97 ? 4.215 -12.492 -23.562 1 98.75 97 LEU A O 1
ATOM 701 N N . SER A 1 98 ? 3.451 -11.711 -25.562 1 98.25 98 SER A N 1
ATOM 702 C CA . SER A 1 98 ? 4.008 -10.383 -25.344 1 98.25 98 SER A CA 1
ATOM 703 C C . SER A 1 98 ? 3.121 -9.562 -24.406 1 98.25 98 SER A C 1
ATOM 705 O O . SER A 1 98 ? 1.993 -9.211 -24.766 1 98.25 98 SER A O 1
ATOM 707 N N . LEU A 1 99 ? 3.646 -9.242 -23.25 1 98.69 99 LEU A N 1
ATOM 708 C CA . LEU A 1 99 ? 2.762 -8.719 -22.219 1 98.69 99 LEU A CA 1
ATOM 709 C C . LEU A 1 99 ? 3.449 -7.625 -21.422 1 98.69 99 LEU A C 1
ATOM 711 O O . LEU A 1 99 ? 4.547 -7.824 -20.891 1 98.69 99 LEU A O 1
ATOM 715 N N . ASP A 1 100 ? 2.879 -6.457 -21.438 1 98.69 100 ASP A N 1
ATOM 716 C CA . ASP A 1 100 ? 3.135 -5.402 -20.453 1 98.69 100 ASP A CA 1
ATOM 717 C C . ASP A 1 100 ? 1.988 -5.293 -19.453 1 98.69 100 ASP A C 1
ATOM 719 O O . ASP A 1 100 ? 0.929 -4.75 -19.766 1 98.69 100 ASP A O 1
ATOM 723 N N . VAL A 1 101 ? 2.258 -5.766 -18.234 1 98.75 101 VAL A N 1
ATOM 724 C CA . VAL A 1 101 ? 1.188 -5.898 -17.25 1 98.75 101 VAL A CA 1
ATOM 725 C C . VAL A 1 101 ? 0.689 -4.512 -16.844 1 98.75 101 VAL A C 1
ATOM 727 O O . VAL A 1 101 ? -0.366 -4.383 -16.219 1 98.75 101 VAL A O 1
ATOM 730 N N . THR A 1 102 ? 1.47 -3.396 -17.125 1 98.44 102 THR A N 1
ATOM 731 C CA . THR A 1 102 ? 1.092 -2.053 -16.703 1 98.44 102 THR A CA 1
ATOM 732 C C . THR A 1 102 ? 0.16 -1.407 -17.719 1 98.44 102 THR A C 1
ATOM 734 O O . THR A 1 102 ? -0.349 -0.307 -17.5 1 98.44 102 THR A O 1
ATOM 737 N N . SER A 1 103 ? -0.057 -2.043 -18.859 1 98.62 103 SER A N 1
ATOM 738 C CA . SER A 1 103 ? -0.895 -1.53 -19.938 1 98.62 103 SER A CA 1
ATOM 739 C C . SER A 1 103 ? -2.199 -2.314 -20.047 1 98.62 103 SER A C 1
ATOM 741 O O . SER A 1 103 ? -2.189 -3.506 -20.359 1 98.62 103 SER A O 1
ATOM 743 N N . LYS A 1 104 ? -3.268 -1.618 -19.844 1 98.56 104 LYS A N 1
ATOM 744 C CA . LYS A 1 104 ? -4.57 -2.266 -19.938 1 98.56 104 LYS A CA 1
ATOM 745 C C . LYS A 1 104 ? -4.762 -2.912 -21.312 1 98.56 104 LYS A C 1
ATOM 747 O O . LYS A 1 104 ? -5.262 -4.035 -21.406 1 98.56 104 LYS A O 1
ATOM 752 N N . ASP A 1 105 ? -4.414 -2.232 -22.328 1 98.62 105 ASP A N 1
ATOM 753 C CA . ASP A 1 105 ? -4.578 -2.748 -23.688 1 98.62 105 ASP A CA 1
ATOM 754 C C . ASP A 1 105 ? -3.736 -4.004 -23.906 1 98.62 105 ASP A C 1
ATOM 756 O O . ASP A 1 105 ? -4.195 -4.969 -24.516 1 98.62 105 ASP A O 1
ATOM 760 N N . SER A 1 106 ? -2.484 -3.982 -23.438 1 98.88 106 SER A N 1
ATOM 761 C CA . SER A 1 106 ? -1.607 -5.141 -23.547 1 98.88 106 SER A CA 1
ATOM 762 C C . SER A 1 106 ? -2.176 -6.34 -22.797 1 98.88 106 SER A C 1
ATOM 764 O O . SER A 1 106 ? -2.182 -7.461 -23.328 1 98.88 106 SER A O 1
ATOM 766 N N . VAL A 1 107 ? -2.684 -6.105 -21.641 1 98.88 107 VA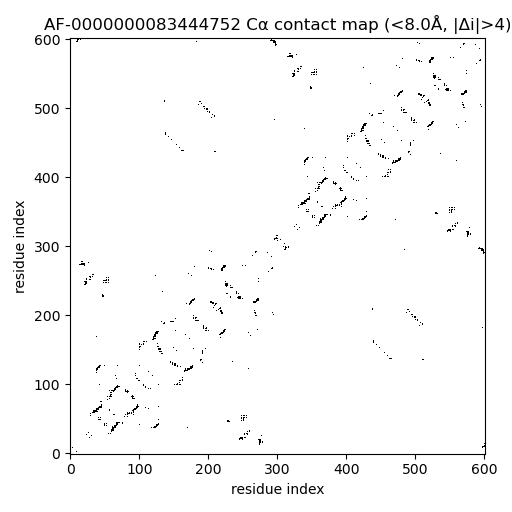L A N 1
ATOM 767 C CA . VAL A 1 107 ? -3.262 -7.148 -20.797 1 98.88 107 VAL A CA 1
ATOM 768 C C . VAL A 1 107 ? -4.504 -7.723 -21.469 1 98.88 107 VAL A C 1
ATOM 770 O O . VAL A 1 107 ? -4.652 -8.945 -21.562 1 98.88 107 VAL A O 1
ATOM 773 N N . ASP A 1 108 ? -5.359 -6.836 -21.969 1 98.69 108 ASP A N 1
ATOM 774 C CA . ASP A 1 108 ? -6.586 -7.289 -22.609 1 98.69 108 ASP A CA 1
ATOM 775 C C . ASP A 1 108 ? -6.281 -8.148 -23.828 1 98.69 108 ASP A C 1
ATOM 777 O O . ASP A 1 108 ? -6.926 -9.18 -24.047 1 98.69 108 ASP A O 1
ATOM 781 N N . ALA A 1 109 ? -5.355 -7.766 -24.594 1 98.75 109 ALA A N 1
ATOM 782 C CA . ALA A 1 109 ? -4.977 -8.516 -25.781 1 98.75 109 ALA A CA 1
ATOM 783 C C . ALA A 1 109 ? -4.414 -9.883 -25.406 1 98.75 109 ALA A C 1
ATOM 785 O O . ALA A 1 109 ? -4.754 -10.898 -26.031 1 98.75 109 ALA A O 1
ATOM 786 N N . ALA A 1 110 ? -3.539 -9.906 -24.422 1 98.81 110 ALA A N 1
ATOM 787 C CA . ALA A 1 110 ? -2.932 -11.164 -23.984 1 98.81 110 ALA A CA 1
ATOM 788 C C . ALA A 1 110 ? -3.986 -12.125 -23.438 1 98.81 110 ALA A C 1
ATOM 790 O O . ALA A 1 110 ? -3.959 -13.32 -23.75 1 98.81 110 ALA A O 1
ATOM 791 N N . VAL A 1 111 ? -4.902 -11.633 -22.672 1 98.81 111 VAL A N 1
ATOM 792 C CA . VAL A 1 111 ? -5.902 -12.484 -22.031 1 98.81 111 VAL A CA 1
ATOM 793 C C . VAL A 1 111 ? -6.895 -12.992 -23.078 1 98.81 111 VAL A C 1
ATOM 795 O O . VAL A 1 111 ? -7.375 -14.125 -22.969 1 98.81 111 VAL A O 1
ATOM 798 N N . LYS A 1 112 ? -7.152 -12.156 -24.047 1 98.69 112 LYS A N 1
ATOM 799 C CA . LYS A 1 112 ? -7.977 -12.625 -25.156 1 98.69 112 LYS A CA 1
ATOM 800 C C . LYS A 1 112 ? -7.34 -13.828 -25.844 1 98.69 112 LYS A C 1
ATOM 802 O O . LYS A 1 112 ? -8.039 -14.789 -26.188 1 98.69 112 LYS A O 1
ATOM 807 N N . GLU A 1 113 ? -6.066 -13.797 -26.047 1 98.75 113 GLU A N 1
ATOM 808 C CA . GLU A 1 113 ? -5.355 -14.922 -26.641 1 98.75 113 GLU A CA 1
ATOM 809 C C . GLU A 1 113 ? -5.445 -16.156 -25.75 1 98.75 113 GLU A C 1
ATOM 811 O O . GLU A 1 113 ? -5.617 -17.281 -26.234 1 98.75 113 GLU A O 1
ATOM 816 N N . VAL A 1 114 ? -5.293 -15.977 -24.469 1 98.88 114 VAL A N 1
ATOM 817 C CA . VAL A 1 114 ? -5.418 -17.078 -23.516 1 98.88 114 VAL A CA 1
ATOM 818 C C . VAL A 1 114 ? -6.816 -17.688 -23.609 1 98.88 114 VAL A C 1
ATOM 820 O O . VAL A 1 114 ? -6.973 -18.906 -23.641 1 98.88 114 VAL A O 1
ATOM 823 N N . ALA A 1 115 ? -7.824 -16.812 -23.656 1 98.69 115 ALA A N 1
ATOM 824 C CA . ALA A 1 115 ? -9.211 -17.281 -23.75 1 98.69 115 ALA A CA 1
ATOM 825 C C . ALA A 1 115 ? -9.406 -18.156 -24.969 1 98.69 115 ALA A C 1
ATOM 827 O O . ALA A 1 115 ? -10.07 -19.203 -24.891 1 98.69 115 ALA A O 1
ATOM 828 N N . GLU A 1 116 ? -8.828 -17.75 -26.031 1 98.44 116 GLU A N 1
ATOM 829 C CA . GLU A 1 116 ? -8.969 -18.469 -27.297 1 98.44 116 GLU A CA 1
ATOM 830 C C . GLU A 1 116 ? -8.227 -19.797 -27.25 1 98.44 116 GLU A C 1
ATOM 832 O O . GLU A 1 116 ? -8.758 -20.828 -27.688 1 98.44 116 GLU A O 1
ATOM 837 N N . LYS A 1 117 ? -7.023 -19.781 -26.688 1 98.44 117 LYS A N 1
ATOM 838 C CA . LYS A 1 117 ? -6.133 -20.922 -26.797 1 98.44 117 LYS A CA 1
ATOM 839 C C . LYS A 1 117 ? -6.359 -21.922 -25.656 1 98.44 117 LYS A C 1
ATOM 841 O O . LYS A 1 117 ? -6.023 -23.094 -25.781 1 98.44 117 LYS A O 1
ATOM 846 N N . PHE A 1 118 ? -6.875 -21.453 -24.547 1 98.31 118 PHE A N 1
ATOM 847 C CA . PHE A 1 118 ? -7.082 -22.297 -23.375 1 98.31 118 PHE A CA 1
ATOM 848 C C . PHE A 1 118 ? -8.555 -22.641 -23.203 1 98.31 118 PHE A C 1
ATOM 850 O O . PHE A 1 118 ? -8.992 -23.031 -22.125 1 98.31 118 PHE A O 1
ATOM 857 N N . ASP A 1 119 ? -9.406 -22.422 -24.266 1 96.44 119 ASP A N 1
ATOM 858 C CA . ASP A 1 119 ? -10.82 -22.781 -24.328 1 96.44 119 ASP A CA 1
ATOM 859 C C . ASP A 1 119 ? -11.609 -22.062 -23.234 1 96.44 119 ASP A C 1
ATOM 861 O O . ASP A 1 119 ? -12.438 -22.672 -22.562 1 96.44 119 ASP A O 1
ATOM 865 N N . GLY A 1 120 ? -11.219 -20.859 -22.922 1 98.25 120 GLY A N 1
ATOM 866 C CA . GLY A 1 120 ? -11.977 -19.984 -22.047 1 98.25 120 GLY A CA 1
ATOM 867 C C . GLY A 1 120 ? -11.812 -20.328 -20.578 1 98.25 120 GLY A C 1
ATOM 868 O O . GLY A 1 120 ? -12.68 -20.016 -19.766 1 98.25 120 GLY A O 1
ATOM 869 N N . ARG A 1 121 ? -10.688 -21 -20.281 1 98.25 121 ARG A N 1
ATOM 870 C CA . ARG A 1 121 ? -10.516 -21.469 -18.906 1 98.25 121 ARG A CA 1
ATOM 871 C C . ARG A 1 121 ? -9.117 -21.125 -18.391 1 98.25 121 ARG A C 1
ATOM 873 O O . ARG A 1 121 ? -8.141 -21.172 -19.141 1 98.25 121 ARG A O 1
ATOM 880 N N . LEU A 1 122 ? -9.039 -20.797 -17.125 1 98.81 122 LEU A N 1
ATOM 881 C CA . LEU A 1 122 ? -7.793 -20.609 -16.406 1 98.81 122 LEU A CA 1
ATOM 882 C C . LEU A 1 122 ? -7.926 -21.078 -14.961 1 98.81 122 LEU A C 1
ATOM 884 O O . LEU A 1 122 ? -8.875 -20.719 -14.266 1 98.81 122 LEU A O 1
ATOM 888 N N . ASP A 1 123 ? -7.039 -21.922 -14.539 1 98.88 123 ASP A N 1
ATOM 889 C CA . ASP A 1 123 ? -7.129 -22.5 -13.195 1 98.88 123 ASP A CA 1
ATOM 890 C C . ASP A 1 123 ? -6.316 -21.672 -12.195 1 98.88 123 ASP A C 1
ATOM 892 O O . ASP A 1 123 ? -6.758 -21.453 -11.062 1 98.88 123 ASP A O 1
ATOM 896 N N . VAL A 1 124 ? -5.121 -21.25 -12.586 1 98.94 124 VAL A N 1
ATOM 897 C CA . VAL A 1 124 ? -4.211 -20.531 -11.695 1 98.94 124 VAL A CA 1
ATOM 898 C C . VAL A 1 124 ? -3.625 -19.328 -12.422 1 98.94 124 VAL A C 1
ATOM 900 O O . VAL A 1 124 ? -3.084 -19.453 -13.523 1 98.94 124 VAL A O 1
ATOM 903 N N . LEU A 1 125 ? -3.787 -18.172 -11.914 1 98.94 125 LEU A N 1
ATOM 904 C CA . LEU A 1 125 ? -3.102 -16.953 -12.328 1 98.94 125 LEU A CA 1
ATOM 905 C C . LEU A 1 125 ? -1.977 -16.609 -11.359 1 98.94 125 LEU A C 1
ATOM 907 O O . LEU A 1 125 ? -2.215 -16.422 -10.164 1 98.94 125 LEU A O 1
ATOM 911 N N . ILE A 1 126 ? -0.764 -16.578 -11.836 1 98.94 126 ILE A N 1
ATOM 912 C CA . ILE A 1 126 ? 0.391 -16.203 -11.023 1 98.94 126 ILE A CA 1
ATOM 913 C C . ILE A 1 126 ? 0.92 -14.836 -11.477 1 98.94 126 ILE A C 1
ATOM 915 O O . ILE A 1 126 ? 1.587 -14.734 -12.516 1 98.94 126 ILE A O 1
ATOM 919 N N . ASN A 1 127 ? 0.606 -13.859 -10.719 1 98.88 127 ASN A N 1
ATOM 920 C CA . ASN A 1 127 ? 1.152 -12.523 -10.93 1 98.88 127 ASN A CA 1
ATOM 921 C C . ASN A 1 127 ? 2.561 -12.398 -10.359 1 98.88 127 ASN A C 1
ATOM 923 O O . ASN A 1 127 ? 2.73 -12.023 -9.195 1 98.88 127 ASN A O 1
ATOM 927 N N . ASN A 1 128 ? 3.514 -12.633 -11.203 1 98.44 128 ASN A N 1
ATOM 928 C CA . ASN A 1 128 ? 4.906 -12.727 -10.781 1 98.44 128 ASN A CA 1
ATOM 929 C C . ASN A 1 128 ? 5.73 -11.547 -11.289 1 98.44 128 ASN A C 1
ATOM 931 O O . ASN A 1 128 ? 6.797 -11.25 -10.758 1 98.44 128 ASN A O 1
ATOM 935 N N . ALA A 1 129 ? 5.199 -10.844 -12.336 1 96.5 129 ALA A N 1
ATOM 936 C CA . ALA A 1 129 ? 5.953 -9.711 -12.867 1 96.5 129 ALA A CA 1
ATOM 937 C C . ALA A 1 129 ? 6.34 -8.742 -11.75 1 96.5 129 ALA A C 1
ATOM 939 O O . ALA A 1 129 ? 5.539 -8.461 -10.859 1 96.5 129 ALA A O 1
ATOM 940 N N . GLY A 1 130 ? 7.527 -8.297 -11.766 1 92.62 130 GLY A N 1
ATOM 941 C CA . GLY A 1 130 ? 8.016 -7.414 -10.719 1 92.62 130 GLY A CA 1
ATOM 942 C C . GLY A 1 130 ? 8.961 -6.348 -11.234 1 92.62 130 GLY A C 1
ATOM 943 O O . GLY A 1 130 ? 9.43 -6.422 -12.367 1 92.62 130 GLY A O 1
ATOM 944 N N . SER A 1 131 ? 9.125 -5.398 -10.461 1 91.38 131 SER A N 1
ATOM 945 C CA . SER A 1 131 ? 10.055 -4.297 -10.688 1 91.38 131 SER A CA 1
ATOM 946 C C . SER A 1 131 ? 10.695 -3.838 -9.375 1 91.38 131 SER A C 1
ATOM 948 O O . SER A 1 131 ? 10.117 -4.02 -8.305 1 91.38 131 SER A O 1
ATOM 950 N N . LEU A 1 132 ? 11.875 -3.408 -9.5 1 93.94 132 LEU A N 1
ATOM 951 C CA . LEU A 1 132 ? 12.609 -2.834 -8.375 1 93.94 132 LEU A CA 1
ATOM 952 C C . LEU A 1 132 ? 13.328 -1.56 -8.789 1 93.94 132 LEU A C 1
ATOM 954 O O . LEU A 1 132 ? 14.352 -1.618 -9.477 1 93.94 132 LEU A O 1
ATOM 958 N N . ALA A 1 133 ? 12.789 -0.458 -8.359 1 94.12 133 ALA A N 1
ATOM 959 C CA . ALA A 1 133 ? 13.445 0.821 -8.609 1 94.12 133 ALA A CA 1
ATOM 960 C C . ALA A 1 133 ? 14.758 0.926 -7.836 1 94.12 133 ALA A C 1
ATOM 962 O O . ALA A 1 133 ? 14.922 0.277 -6.801 1 94.12 133 ALA A O 1
ATOM 963 N N . PRO A 1 134 ? 15.734 1.766 -8.383 1 94.19 134 PRO A N 1
ATOM 964 C CA . PRO A 1 134 ? 16.953 1.979 -7.609 1 94.19 134 PRO A CA 1
ATOM 965 C C . PRO A 1 134 ? 16.688 2.484 -6.195 1 94.19 134 PRO A C 1
ATOM 967 O O . PRO A 1 134 ? 15.781 3.301 -5.988 1 94.19 134 PRO A O 1
ATOM 970 N N . PHE A 1 135 ? 17.422 1.911 -5.289 1 94.69 135 PHE A N 1
ATOM 971 C CA . PHE A 1 135 ? 17.344 2.4 -3.918 1 94.69 135 PHE A CA 1
ATOM 972 C C . PHE A 1 135 ? 17.828 3.84 -3.826 1 94.69 135 PHE A C 1
ATOM 974 O O . PHE A 1 135 ? 18.938 4.156 -4.285 1 94.69 135 PHE A O 1
ATOM 981 N N . ALA A 1 136 ? 17.031 4.684 -3.275 1 96.12 136 ALA A N 1
ATOM 982 C CA . ALA A 1 136 ? 17.391 6.09 -3.115 1 96.12 136 ALA A CA 1
ATOM 983 C C . ALA A 1 136 ? 16.484 6.773 -2.09 1 96.12 136 ALA A C 1
ATOM 985 O O . ALA A 1 136 ? 15.32 6.387 -1.918 1 96.12 136 ALA A O 1
ATOM 986 N N . GLY A 1 137 ? 17.078 7.691 -1.337 1 96.62 137 GLY A N 1
ATOM 987 C CA . GLY A 1 137 ? 16.203 8.57 -0.564 1 96.62 137 GLY A CA 1
ATOM 988 C C . GLY A 1 137 ? 15.219 9.336 -1.422 1 96.62 137 GLY A C 1
ATOM 989 O O . GLY A 1 137 ? 15.422 9.484 -2.629 1 96.62 137 GLY A O 1
ATOM 990 N N . ILE A 1 138 ? 14.18 9.859 -0.791 1 97.44 138 ILE A N 1
ATOM 991 C CA . ILE A 1 138 ? 13.078 10.5 -1.498 1 97.44 138 ILE A CA 1
ATOM 992 C C . ILE A 1 138 ? 13.609 11.672 -2.316 1 97.44 138 ILE A C 1
ATOM 994 O O . ILE A 1 138 ? 13.328 11.781 -3.514 1 97.44 138 ILE A O 1
ATOM 998 N N . PRO A 1 139 ? 14.445 12.516 -1.804 1 97.44 139 PRO A N 1
ATOM 999 C CA . PRO A 1 139 ? 14.883 13.672 -2.592 1 97.44 139 PRO A CA 1
ATOM 1000 C C . PRO A 1 139 ? 15.758 13.281 -3.777 1 97.44 139 PRO A C 1
ATOM 1002 O O . PRO A 1 139 ? 15.852 14.023 -4.758 1 97.44 139 PRO A O 1
ATOM 1005 N N . GLU A 1 140 ? 16.375 12.102 -3.721 1 97.12 140 GLU A N 1
ATOM 1006 C CA . GLU A 1 140 ? 17.312 11.68 -4.754 1 97.12 140 GLU A CA 1
ATOM 1007 C C . GLU A 1 140 ? 16.656 10.727 -5.746 1 97.12 140 GLU A C 1
ATOM 1009 O O . GLU A 1 140 ? 17.234 10.383 -6.773 1 97.12 140 GLU A O 1
ATOM 1014 N N . SER A 1 141 ? 15.508 10.375 -5.465 1 97.75 141 SER A N 1
ATOM 1015 C CA . SER A 1 141 ? 14.836 9.367 -6.277 1 97.75 141 SER A CA 1
ATOM 1016 C C . SER A 1 141 ? 14.336 9.961 -7.59 1 97.75 141 SER A C 1
ATOM 1018 O O . SER A 1 141 ? 14.062 11.164 -7.672 1 97.75 141 SER A O 1
ATOM 1020 N N . ASP A 1 142 ? 14.312 9.156 -8.617 1 97.94 142 ASP A N 1
ATOM 1021 C CA . ASP A 1 142 ? 13.672 9.484 -9.891 1 97.94 142 ASP A CA 1
ATOM 1022 C C . ASP A 1 142 ? 12.18 9.164 -9.852 1 97.94 142 ASP A C 1
ATOM 1024 O O . ASP A 1 142 ? 11.797 8 -9.703 1 97.94 142 ASP A O 1
ATOM 1028 N N . PRO A 1 143 ? 11.336 10.164 -10.047 1 98.38 143 PRO A N 1
ATOM 1029 C CA . PRO A 1 143 ? 9.906 9.945 -9.859 1 98.38 143 PRO A CA 1
ATOM 1030 C C . PRO A 1 143 ? 9.336 8.883 -10.789 1 98.38 143 PRO A C 1
ATOM 1032 O O . PRO A 1 143 ? 8.453 8.117 -10.398 1 98.38 143 PRO A O 1
ATOM 1035 N N . GLU A 1 144 ? 9.773 8.867 -11.992 1 97.81 144 GLU A N 1
ATOM 1036 C CA . GLU A 1 144 ? 9.273 7.867 -12.93 1 97.81 144 GLU A CA 1
ATOM 1037 C C . GLU A 1 144 ? 9.656 6.457 -12.492 1 97.81 144 GLU A C 1
ATOM 1039 O O . GLU A 1 144 ? 8.82 5.547 -12.508 1 97.81 144 GLU A O 1
ATOM 1044 N N . SER A 1 145 ? 10.914 6.27 -12.164 1 97.31 145 SER A N 1
ATOM 1045 C CA . SER A 1 145 ? 11.375 4.977 -11.672 1 97.31 145 SER A CA 1
ATOM 1046 C C . SER A 1 145 ? 10.68 4.594 -10.375 1 97.31 145 SER A C 1
ATOM 1048 O O . SER A 1 145 ? 10.289 3.439 -10.188 1 97.31 145 SER A O 1
ATOM 1050 N N . TRP A 1 146 ? 10.586 5.535 -9.492 1 98.31 146 TRP A N 1
ATOM 1051 C CA . TRP A 1 146 ? 9.922 5.328 -8.211 1 98.31 146 TRP A CA 1
ATOM 1052 C C . TRP A 1 146 ? 8.5 4.812 -8.406 1 98.31 146 TRP A C 1
ATOM 1054 O O . TRP A 1 146 ? 8.109 3.809 -7.812 1 98.31 146 TRP A O 1
ATOM 1064 N N . TRP A 1 147 ? 7.77 5.398 -9.281 1 98.56 147 TRP A N 1
ATOM 1065 C CA . TRP A 1 147 ? 6.359 5.102 -9.516 1 98.56 147 TRP A CA 1
ATOM 1066 C C . TRP A 1 147 ? 6.195 3.787 -10.273 1 98.56 147 TRP A C 1
ATOM 1068 O O . TRP A 1 147 ? 5.176 3.109 -10.141 1 98.56 147 TRP A O 1
ATOM 1078 N N . SER A 1 148 ? 7.219 3.354 -11.031 1 97.94 148 SER A N 1
ATOM 1079 C CA . SER A 1 148 ? 7.148 2.125 -11.812 1 97.94 148 SER A CA 1
ATOM 1080 C C . SER A 1 148 ? 6.938 0.908 -10.922 1 97.94 148 SER A C 1
ATOM 1082 O O . SER A 1 148 ? 6.297 -0.063 -11.328 1 97.94 148 SER A O 1
ATOM 1084 N N . ASP A 1 149 ? 7.387 0.952 -9.688 1 98.06 149 ASP A N 1
ATOM 1085 C CA . ASP A 1 149 ? 7.184 -0.151 -8.75 1 98.06 149 ASP A CA 1
ATOM 1086 C C . ASP A 1 149 ? 5.699 -0.353 -8.453 1 98.06 149 ASP A C 1
ATOM 1088 O O . ASP A 1 149 ? 5.238 -1.487 -8.305 1 98.06 149 ASP A O 1
ATOM 1092 N N . TYR A 1 150 ? 4.961 0.706 -8.344 1 98.56 150 TYR A N 1
ATOM 1093 C CA . TYR A 1 150 ? 3.521 0.611 -8.125 1 98.56 150 TYR A CA 1
ATOM 1094 C C . TYR A 1 150 ? 2.809 0.103 -9.367 1 98.56 150 TYR A C 1
ATOM 1096 O O . TYR A 1 150 ? 1.902 -0.728 -9.281 1 98.56 150 TYR A O 1
ATOM 1104 N N . GLU A 1 151 ? 3.205 0.615 -10.492 1 98.62 151 GLU A N 1
ATOM 1105 C CA . GLU A 1 151 ? 2.561 0.205 -11.734 1 98.62 151 GLU A CA 1
ATOM 1106 C C . GLU A 1 151 ? 2.711 -1.296 -11.961 1 98.62 151 GLU A C 1
ATOM 1108 O O . GLU A 1 151 ? 1.744 -1.975 -12.32 1 98.62 151 GLU A O 1
ATOM 1113 N N . VAL A 1 152 ? 3.863 -1.773 -11.719 1 98.38 152 VAL A N 1
ATOM 1114 C CA . VAL A 1 152 ? 4.121 -3.178 -12.023 1 98.38 152 VAL A CA 1
ATOM 1115 C C . VAL A 1 152 ? 3.562 -4.059 -10.914 1 98.38 152 VAL A C 1
ATOM 1117 O O . VAL A 1 152 ? 2.92 -5.078 -11.18 1 98.38 152 VAL A O 1
ATOM 1120 N N . SER A 1 153 ? 3.725 -3.646 -9.672 1 97.94 153 SER A N 1
ATOM 1121 C CA . SER A 1 153 ? 3.482 -4.547 -8.547 1 97.94 153 SER A CA 1
ATOM 1122 C C . SER A 1 153 ? 2.049 -4.422 -8.039 1 97.94 153 SER A C 1
ATOM 1124 O O . SER A 1 153 ? 1.572 -5.285 -7.297 1 97.94 153 SER A O 1
ATOM 1126 N N . VAL A 1 154 ? 1.373 -3.363 -8.414 1 98.69 154 VAL A N 1
ATOM 1127 C CA . VAL A 1 154 ? 0.008 -3.172 -7.938 1 98.69 154 VAL A CA 1
ATOM 1128 C C . VAL A 1 154 ? -0.955 -3.135 -9.125 1 98.69 154 VAL A C 1
ATOM 1130 O O . VAL A 1 154 ? -1.845 -3.982 -9.234 1 98.69 154 VAL A O 1
ATOM 1133 N N . LYS A 1 155 ? -0.712 -2.195 -10.047 1 98.75 155 LYS A N 1
ATOM 1134 C CA . LYS A 1 155 ? -1.594 -2.064 -11.203 1 98.75 155 LYS A CA 1
ATOM 1135 C C . LYS A 1 155 ? -1.583 -3.334 -12.047 1 98.75 155 LYS A C 1
ATOM 1137 O O . LYS A 1 155 ? -2.625 -3.762 -12.547 1 98.75 155 LYS A O 1
ATOM 1142 N N . GLY A 1 156 ? -0.458 -3.916 -12.219 1 98.81 156 GLY A N 1
ATOM 1143 C CA . GLY A 1 156 ? -0.309 -5.129 -13.008 1 98.81 156 GLY A CA 1
ATOM 1144 C C . GLY A 1 156 ? -1.205 -6.258 -12.539 1 98.81 156 GLY A C 1
ATOM 1145 O O . GLY A 1 156 ? -2.096 -6.695 -13.273 1 98.81 156 GLY A O 1
ATOM 1146 N N . PRO A 1 157 ? -0.968 -6.699 -11.258 1 98.88 157 PRO A N 1
ATOM 1147 C CA . PRO A 1 157 ? -1.819 -7.766 -10.727 1 98.88 157 PRO A CA 1
ATOM 1148 C C . PRO A 1 157 ? -3.305 -7.418 -10.781 1 98.88 157 PRO A C 1
ATOM 1150 O O . PRO A 1 157 ? -4.137 -8.289 -11.039 1 98.88 157 PRO A O 1
ATOM 1153 N N . TYR A 1 158 ? -3.67 -6.176 -10.555 1 98.88 158 TYR A N 1
ATOM 1154 C CA . TYR A 1 158 ? -5.059 -5.742 -10.648 1 98.88 158 TYR A CA 1
ATOM 1155 C C . TYR A 1 158 ? -5.598 -5.934 -12.055 1 98.88 158 TYR A C 1
ATOM 1157 O O . TYR A 1 158 ? -6.648 -6.551 -12.25 1 98.88 158 TYR A O 1
ATOM 1165 N N . LEU A 1 159 ? -4.879 -5.41 -13.055 1 98.94 159 LEU A N 1
ATOM 1166 C CA . LEU A 1 159 ? -5.32 -5.504 -14.445 1 98.94 159 LEU A CA 1
ATOM 1167 C C . LEU A 1 159 ? -5.426 -6.961 -14.883 1 98.94 159 LEU A C 1
ATOM 1169 O O . LEU A 1 159 ? -6.398 -7.348 -15.531 1 98.94 159 LEU A O 1
ATOM 1173 N N . MET A 1 160 ? -4.441 -7.754 -14.516 1 98.94 160 MET A N 1
ATOM 1174 C CA . MET A 1 160 ? -4.438 -9.164 -14.883 1 98.94 160 MET A CA 1
ATOM 1175 C C . MET A 1 160 ? -5.621 -9.891 -14.258 1 98.94 160 MET A C 1
ATOM 1177 O O . MET A 1 160 ? -6.324 -10.648 -14.938 1 98.94 160 MET A O 1
ATOM 1181 N N . THR A 1 161 ? -5.793 -9.656 -12.953 1 98.88 161 THR A N 1
ATOM 1182 C CA . THR A 1 161 ? -6.898 -10.289 -12.242 1 98.88 161 THR A CA 1
ATOM 1183 C C . THR A 1 161 ? -8.234 -9.914 -12.875 1 98.88 161 THR A C 1
ATOM 1185 O O . THR A 1 161 ? -9.078 -10.781 -13.117 1 98.88 161 THR A O 1
ATOM 1188 N N . ARG A 1 162 ? -8.414 -8.648 -13.141 1 98.81 162 ARG A N 1
ATOM 1189 C CA . ARG A 1 162 ? -9.648 -8.148 -13.734 1 98.81 162 ARG A CA 1
ATOM 1190 C C . ARG A 1 162 ? -9.891 -8.781 -15.102 1 98.81 162 ARG A C 1
ATOM 1192 O O . ARG A 1 162 ? -11 -9.242 -15.391 1 98.81 162 ARG A O 1
ATOM 1199 N N . ALA A 1 163 ? -8.898 -8.805 -15.938 1 98.81 163 ALA A N 1
ATOM 1200 C CA . ALA A 1 163 ? -9.031 -9.289 -17.312 1 98.81 163 ALA A CA 1
ATOM 1201 C C . ALA A 1 163 ? -9.25 -10.797 -17.344 1 98.81 163 ALA A C 1
ATOM 1203 O O . ALA A 1 163 ? -9.961 -11.305 -18.219 1 98.81 163 ALA A O 1
ATOM 1204 N N . CYS A 1 164 ? -8.641 -11.547 -16.406 1 98.88 164 CYS A N 1
ATOM 1205 C CA . CYS A 1 164 ? -8.711 -13 -16.391 1 98.88 164 CYS A CA 1
ATOM 1206 C C . CYS A 1 164 ? -9.945 -13.484 -15.641 1 98.88 164 CYS A C 1
ATOM 1208 O O . CYS A 1 164 ? -10.156 -14.688 -15.492 1 98.88 164 CYS A O 1
ATOM 1210 N N . TRP A 1 165 ? -10.781 -12.594 -15.18 1 98.75 165 TRP A N 1
ATOM 1211 C CA . TRP A 1 165 ? -11.797 -12.922 -14.188 1 98.75 165 TRP A CA 1
ATOM 1212 C C . TRP A 1 165 ? -12.711 -14.031 -14.688 1 98.75 165 TRP A C 1
ATOM 1214 O O . TRP A 1 165 ? -12.891 -15.047 -14.016 1 98.75 165 TRP A O 1
ATOM 1224 N N . SER A 1 166 ? -13.258 -13.883 -15.898 1 98.56 166 SER A N 1
ATOM 1225 C CA . SER A 1 166 ? -14.195 -14.867 -16.422 1 98.56 166 SER A CA 1
ATOM 1226 C C . SER A 1 166 ? -13.508 -16.219 -16.656 1 98.56 166 SER A C 1
ATOM 1228 O O . SER A 1 166 ? -14.117 -17.266 -16.453 1 98.56 166 SER A O 1
ATOM 1230 N N . LEU A 1 167 ? -12.273 -16.203 -17.094 1 98.88 167 LEU A N 1
ATOM 1231 C CA . LEU A 1 167 ? -11.516 -17.422 -17.297 1 98.88 167 LEU A CA 1
ATOM 1232 C C . LEU A 1 167 ? -11.289 -18.156 -15.969 1 98.88 167 LEU A C 1
ATOM 1234 O O . LEU A 1 167 ? -11.359 -19.375 -15.914 1 98.88 167 LEU A O 1
ATOM 1238 N N . LEU A 1 168 ? -10.984 -17.375 -14.938 1 98.88 168 LEU A N 1
ATOM 1239 C CA . LEU A 1 168 ? -10.773 -17.938 -13.609 1 98.88 168 LEU A CA 1
ATOM 1240 C C . LEU A 1 168 ? -12.055 -18.547 -13.07 1 98.88 168 LEU A C 1
ATOM 1242 O O . LEU A 1 168 ? -12.031 -19.609 -12.453 1 98.88 168 LEU A O 1
ATOM 1246 N N . LEU A 1 169 ? -13.18 -17.875 -13.305 1 98.5 169 LEU A N 1
ATOM 1247 C CA . LEU A 1 169 ? -14.469 -18.391 -12.852 1 98.5 169 LEU A CA 1
ATOM 1248 C C . LEU A 1 169 ? -14.75 -19.766 -13.477 1 98.5 169 LEU A C 1
ATOM 1250 O O . LEU A 1 169 ? -15.43 -20.594 -12.867 1 98.5 169 LEU A O 1
ATOM 1254 N N . ALA A 1 170 ? -14.203 -19.953 -14.617 1 98.44 170 ALA A N 1
ATOM 1255 C CA . ALA A 1 170 ? -14.438 -21.203 -15.344 1 98.44 170 ALA A CA 1
ATOM 1256 C C . ALA A 1 170 ? -13.453 -22.281 -14.906 1 98.44 170 ALA A C 1
ATOM 1258 O O . ALA A 1 170 ? -13.586 -23.453 -15.297 1 98.44 170 ALA A O 1
ATOM 1259 N N . GLY A 1 171 ? -12.445 -21.938 -14.07 1 98.25 171 GLY A N 1
ATOM 1260 C CA . GLY A 1 171 ? -11.406 -22.875 -13.664 1 98.25 171 GLY A CA 1
ATOM 1261 C C . GLY A 1 171 ? -11.406 -23.156 -12.18 1 98.25 171 GLY A C 1
ATOM 1262 O O . GLY A 1 171 ? -12.469 -23.266 -11.555 1 98.25 171 GLY A O 1
ATOM 1263 N N . THR A 1 172 ? -10.18 -23.375 -11.656 1 98.19 172 THR A N 1
ATOM 1264 C CA . THR A 1 172 ? -10.031 -23.75 -10.25 1 98.19 172 THR A CA 1
ATOM 1265 C C . THR A 1 172 ? -10.07 -22.516 -9.359 1 98.19 172 THR A C 1
ATOM 1267 O O . THR A 1 172 ? -10.242 -22.641 -8.141 1 98.19 172 THR A O 1
ATOM 1270 N N . LYS A 1 173 ? -9.875 -21.297 -9.898 1 98.75 173 LYS A N 1
ATOM 1271 C CA . LYS A 1 173 ? -10.086 -20.016 -9.211 1 98.75 173 LYS A CA 1
ATOM 1272 C C . LYS A 1 173 ? -8.992 -19.766 -8.18 1 98.75 173 LYS A C 1
ATOM 1274 O O . LYS A 1 173 ? -9.289 -19.406 -7.035 1 98.75 173 LYS A O 1
ATOM 1279 N N . ILE A 1 174 ? -7.707 -19.875 -8.594 1 98.88 174 ILE A N 1
ATOM 1280 C CA . ILE A 1 174 ? -6.57 -19.609 -7.727 1 98.88 174 ILE A CA 1
ATOM 1281 C C . ILE A 1 174 ? -5.746 -18.453 -8.297 1 98.88 174 ILE A C 1
ATOM 1283 O O . ILE A 1 174 ? -5.355 -18.469 -9.461 1 98.88 174 ILE A O 1
ATOM 1287 N N . ILE A 1 175 ? -5.582 -17.453 -7.527 1 98.94 175 ILE A N 1
ATOM 1288 C CA . ILE A 1 175 ? -4.707 -16.328 -7.844 1 98.94 175 ILE A CA 1
ATOM 1289 C C . ILE A 1 175 ? -3.539 -16.297 -6.855 1 98.94 175 ILE A C 1
ATOM 1291 O O . ILE A 1 175 ? -3.738 -16.406 -5.645 1 98.94 175 ILE A O 1
ATOM 1295 N N . ILE A 1 176 ? -2.342 -16.234 -7.332 1 98.94 176 ILE A N 1
ATOM 1296 C CA . ILE A 1 176 ? -1.149 -16.062 -6.508 1 98.94 176 ILE A CA 1
ATOM 1297 C C . ILE A 1 176 ? -0.449 -14.758 -6.887 1 98.94 176 ILE A C 1
ATOM 1299 O O . ILE A 1 176 ? -0.017 -14.586 -8.031 1 98.94 176 ILE A O 1
ATOM 1303 N N . ASN A 1 177 ? -0.407 -13.82 -5.992 1 98.81 177 ASN A N 1
ATOM 1304 C CA . ASN A 1 177 ? 0.307 -12.562 -6.152 1 98.81 177 ASN A CA 1
ATOM 1305 C C . ASN A 1 177 ? 1.681 -12.609 -5.488 1 98.81 177 ASN A C 1
ATOM 1307 O O . ASN A 1 177 ? 1.784 -12.844 -4.285 1 98.81 177 ASN A O 1
ATOM 1311 N N . LEU A 1 178 ? 2.715 -12.375 -6.277 1 98 178 LEU A N 1
ATOM 1312 C CA . LEU A 1 178 ? 4.047 -12.344 -5.684 1 98 178 LEU A CA 1
ATOM 1313 C C . LEU A 1 178 ? 4.305 -11.016 -4.984 1 98 178 LEU A C 1
ATOM 1315 O O . LEU A 1 178 ? 4.152 -9.953 -5.594 1 98 178 LEU A O 1
ATOM 1319 N N . THR A 1 179 ? 4.594 -11.141 -3.793 1 95.81 179 THR A N 1
ATOM 1320 C CA . THR A 1 179 ? 5.023 -10.016 -2.979 1 95.81 179 THR A CA 1
ATOM 1321 C C . THR A 1 179 ? 6.473 -10.188 -2.535 1 95.81 179 THR A C 1
ATOM 1323 O O . THR A 1 179 ? 7.316 -10.641 -3.312 1 95.81 179 THR A O 1
ATOM 1326 N N . SER A 1 180 ? 6.84 -9.68 -1.408 1 90.88 180 SER A N 1
ATOM 1327 C CA . SER A 1 180 ? 8.203 -9.695 -0.895 1 90.88 180 SER A CA 1
ATOM 1328 C C . SER A 1 180 ? 8.227 -9.555 0.623 1 90.88 180 SER A C 1
ATOM 1330 O O . SER A 1 180 ? 7.25 -9.109 1.225 1 90.88 180 SER A O 1
ATOM 1332 N N . ILE A 1 181 ? 9.312 -10.102 1.193 1 89.56 181 ILE A N 1
ATOM 1333 C CA . ILE A 1 181 ? 9.547 -9.797 2.6 1 89.56 181 ILE A CA 1
ATOM 1334 C C . ILE A 1 181 ? 9.656 -8.281 2.789 1 89.56 181 ILE A C 1
ATOM 1336 O O . ILE A 1 181 ? 9.391 -7.766 3.877 1 89.56 181 ILE A O 1
ATOM 1340 N N . GLY A 1 182 ? 10.016 -7.559 1.752 1 89 182 GLY A N 1
ATOM 1341 C CA . GLY A 1 182 ? 10.078 -6.109 1.767 1 89 182 GLY A CA 1
ATOM 1342 C C . GLY A 1 182 ? 8.734 -5.453 2.018 1 89 182 GLY A C 1
ATOM 1343 O O . GLY A 1 182 ? 8.672 -4.27 2.361 1 89 182 GLY A O 1
ATOM 1344 N N . ALA A 1 183 ? 7.656 -6.18 1.801 1 92.5 183 ALA A N 1
ATOM 1345 C CA . ALA A 1 183 ? 6.328 -5.672 2.131 1 92.5 183 ALA A CA 1
ATOM 1346 C C . ALA A 1 183 ? 6.152 -5.531 3.641 1 92.5 183 ALA A C 1
ATOM 1348 O O . ALA A 1 183 ? 5.348 -4.719 4.105 1 92.5 183 ALA A O 1
ATOM 1349 N N . LEU A 1 184 ? 6.906 -6.328 4.363 1 91 184 LEU A N 1
ATOM 1350 C CA . LEU A 1 184 ? 6.688 -6.461 5.801 1 91 184 LEU A CA 1
ATOM 1351 C C . LEU A 1 184 ? 7.684 -5.613 6.586 1 91 184 LEU A C 1
ATOM 1353 O O . LEU A 1 184 ? 7.48 -5.348 7.77 1 91 184 LEU A O 1
ATOM 1357 N N . MET A 1 185 ? 8.695 -5.184 5.898 1 87.31 185 MET A N 1
ATOM 1358 C CA . MET A 1 185 ? 9.758 -4.461 6.586 1 87.31 185 MET A CA 1
ATOM 1359 C C . MET A 1 185 ? 10.062 -3.143 5.883 1 87.31 185 MET A C 1
ATOM 1361 O O . MET A 1 185 ? 9.633 -2.924 4.75 1 87.31 185 MET A O 1
ATOM 1365 N N . ILE A 1 186 ? 10.797 -2.379 6.664 1 91 186 ILE A N 1
ATOM 1366 C CA . ILE A 1 186 ? 11.273 -1.124 6.098 1 91 186 ILE A CA 1
ATOM 1367 C C . ILE A 1 186 ? 12.742 -1.267 5.688 1 91 186 ILE A C 1
ATOM 1369 O O . ILE A 1 186 ? 13.641 -0.994 6.484 1 91 186 ILE A O 1
ATOM 1373 N N . VAL A 1 187 ? 12.938 -1.661 4.48 1 89.44 187 VAL A N 1
ATOM 1374 C CA . VAL A 1 187 ? 14.289 -1.715 3.932 1 89.44 187 VAL A CA 1
ATOM 1375 C C . VAL A 1 187 ? 14.727 -0.317 3.504 1 89.44 187 VAL A C 1
ATOM 1377 O O . VAL A 1 187 ? 14.109 0.296 2.631 1 89.44 187 VAL A O 1
ATOM 1380 N N . PRO A 1 188 ? 15.859 0.146 4.066 1 92.75 188 PRO A N 1
ATOM 1381 C CA . PRO A 1 188 ? 16.25 1.537 3.822 1 92.75 188 PRO A CA 1
ATOM 1382 C C . PRO A 1 188 ? 16.312 1.879 2.336 1 92.75 188 PRO A C 1
ATOM 1384 O O . PRO A 1 188 ? 16.797 1.077 1.537 1 92.75 188 PRO A O 1
ATOM 1387 N N . GLN A 1 189 ? 15.719 2.996 1.962 1 94.56 189 GLN A N 1
ATOM 1388 C CA . GLN A 1 189 ? 15.82 3.643 0.658 1 94.56 189 GLN A CA 1
ATOM 1389 C C . GLN A 1 189 ? 15.023 2.881 -0.398 1 94.56 189 GLN A C 1
ATOM 1391 O O . GLN A 1 189 ? 15.312 2.979 -1.593 1 94.56 189 GLN A O 1
ATOM 1396 N N . SER A 1 190 ? 14.094 2.084 0.023 1 95.44 190 SER A N 1
ATOM 1397 C CA . SER A 1 190 ? 13.211 1.369 -0.897 1 95.44 190 SER A CA 1
ATOM 1398 C C . SER A 1 190 ? 11.758 1.793 -0.714 1 95.44 190 SER A C 1
ATOM 1400 O O . SER A 1 190 ? 10.867 0.946 -0.612 1 95.44 190 SER A O 1
ATOM 1402 N N . SER A 1 191 ? 11.523 3.1 -0.671 1 97.38 191 SER A N 1
ATOM 1403 C CA . SER A 1 191 ? 10.234 3.674 -0.313 1 97.38 191 SER A CA 1
ATOM 1404 C C . SER A 1 191 ? 9.211 3.475 -1.428 1 97.38 191 SER A C 1
ATOM 1406 O O . SER A 1 191 ? 8.016 3.703 -1.229 1 97.38 191 SER A O 1
ATOM 1408 N N . SER A 1 192 ? 9.672 3.09 -2.639 1 97.25 192 SER A N 1
ATOM 1409 C CA . SER A 1 192 ? 8.734 2.736 -3.701 1 97.25 192 SER A CA 1
ATOM 1410 C C . SER A 1 192 ? 8.367 1.257 -3.643 1 97.25 192 SER A C 1
ATOM 1412 O O . SER A 1 192 ? 7.184 0.904 -3.672 1 97.25 192 SER A O 1
ATOM 1414 N N . TYR A 1 193 ? 9.297 0.374 -3.445 1 96.19 193 TYR A N 1
ATOM 1415 C CA . TYR A 1 193 ? 9.141 -1.073 -3.533 1 96.19 193 TYR A CA 1
ATOM 1416 C C . TYR A 1 193 ? 8.359 -1.611 -2.338 1 96.19 193 TYR A C 1
ATOM 1418 O O . TYR A 1 193 ? 7.367 -2.322 -2.504 1 96.19 193 TYR A O 1
ATOM 1426 N N . GLY A 1 194 ? 8.836 -1.265 -1.125 1 96.06 194 GLY A N 1
ATOM 1427 C CA . GLY A 1 194 ? 8.211 -1.769 0.088 1 96.06 194 GLY A CA 1
ATOM 1428 C C . GLY A 1 194 ? 6.719 -1.5 0.148 1 96.06 194 GLY A C 1
ATOM 1429 O O . GLY A 1 194 ? 5.914 -2.434 0.192 1 96.06 194 GLY A O 1
ATOM 1430 N N . PRO A 1 195 ? 6.348 -0.247 0.021 1 98.06 195 PRO A N 1
ATOM 1431 C CA . PRO A 1 195 ? 4.918 0.075 0.081 1 98.06 195 PRO A CA 1
ATOM 1432 C C . PRO A 1 195 ? 4.125 -0.538 -1.073 1 98.06 195 PRO A C 1
ATOM 1434 O O . PRO A 1 195 ? 2.975 -0.938 -0.892 1 98.06 195 PRO A O 1
ATOM 1437 N N . ALA A 1 196 ? 4.672 -0.608 -2.242 1 98.25 196 ALA A N 1
ATOM 1438 C CA . ALA A 1 196 ? 3.98 -1.224 -3.371 1 98.25 196 ALA A CA 1
ATOM 1439 C C . ALA A 1 196 ? 3.68 -2.695 -3.096 1 98.25 196 ALA A C 1
ATOM 1441 O O . ALA A 1 196 ? 2.572 -3.17 -3.361 1 98.25 196 ALA A O 1
ATOM 1442 N N . LYS A 1 197 ? 4.672 -3.371 -2.594 1 97.81 197 LYS A N 1
ATOM 1443 C CA . LYS A 1 197 ? 4.48 -4.785 -2.287 1 97.81 197 LYS A CA 1
ATOM 1444 C C . LYS A 1 197 ? 3.492 -4.969 -1.14 1 97.81 197 LYS A C 1
ATOM 1446 O O . LYS A 1 197 ? 2.73 -5.941 -1.12 1 97.81 197 LYS A O 1
ATOM 1451 N N . LEU A 1 198 ? 3.51 -4.07 -0.181 1 97.56 198 LEU A N 1
ATOM 1452 C CA . LEU A 1 198 ? 2.506 -4.094 0.877 1 97.56 198 LEU A CA 1
ATOM 1453 C C . LEU A 1 198 ? 1.107 -3.887 0.305 1 97.56 198 LEU A C 1
ATOM 1455 O O . LEU A 1 198 ? 0.157 -4.551 0.723 1 97.56 198 LEU A O 1
ATOM 1459 N N . ALA A 1 199 ? 1.001 -2.918 -0.583 1 98.31 199 ALA A N 1
ATOM 1460 C CA . ALA A 1 199 ? -0.287 -2.674 -1.227 1 98.31 199 ALA A CA 1
ATOM 1461 C C . ALA A 1 199 ? -0.773 -3.916 -1.969 1 98.31 199 ALA A C 1
ATOM 1463 O O . ALA A 1 199 ? -1.967 -4.223 -1.958 1 98.31 199 ALA A O 1
ATOM 1464 N N . SER A 1 200 ? 0.134 -4.602 -2.574 1 97.75 200 SER A N 1
ATOM 1465 C CA . SER A 1 200 ? -0.209 -5.84 -3.27 1 97.75 200 SER A CA 1
ATOM 1466 C C . SER A 1 200 ? -0.712 -6.898 -2.297 1 97.75 200 SER A C 1
ATOM 1468 O O . SER A 1 200 ? -1.642 -7.648 -2.611 1 97.75 200 SER A O 1
ATOM 1470 N N . LEU A 1 201 ? -0.038 -6.984 -1.219 1 97.44 201 LEU A N 1
ATOM 1471 C CA . LEU A 1 201 ? -0.484 -7.895 -0.167 1 97.44 201 LEU A CA 1
ATOM 1472 C C . LEU A 1 201 ? -1.912 -7.57 0.26 1 97.44 201 LEU A C 1
ATOM 1474 O O . LEU A 1 201 ? -2.746 -8.469 0.381 1 97.44 201 LEU A O 1
ATOM 1478 N N . ARG A 1 202 ? -2.195 -6.305 0.474 1 97.81 202 ARG A N 1
ATOM 1479 C CA . ARG A 1 202 ? -3.531 -5.891 0.887 1 97.81 202 ARG A CA 1
ATOM 1480 C C . ARG A 1 202 ? -4.547 -6.121 -0.229 1 97.81 202 ARG A C 1
ATOM 1482 O O . ARG A 1 202 ? -5.691 -6.488 0.033 1 97.81 202 ARG A O 1
ATOM 1489 N N . LEU A 1 203 ? -4.152 -5.879 -1.446 1 98.38 203 LEU A N 1
ATOM 1490 C CA . LEU A 1 203 ? -5.016 -6.18 -2.582 1 98.38 203 LEU A CA 1
ATOM 1491 C C . LEU A 1 203 ? -5.434 -7.645 -2.576 1 98.38 203 LEU A C 1
ATOM 1493 O O . LEU A 1 203 ? -6.59 -7.969 -2.859 1 98.38 203 LEU A O 1
ATOM 1497 N N . THR A 1 204 ? -4.512 -8.508 -2.256 1 98.62 204 THR A N 1
ATOM 1498 C CA . THR A 1 204 ? -4.793 -9.938 -2.172 1 98.62 204 THR A CA 1
ATOM 1499 C C . THR A 1 204 ? -5.867 -10.219 -1.126 1 98.62 204 THR A C 1
ATOM 1501 O O . THR A 1 204 ? -6.773 -11.023 -1.359 1 98.62 204 THR A O 1
ATOM 1504 N N . GLU A 1 205 ? -5.742 -9.562 -0.038 1 97.56 205 GLU A N 1
ATOM 1505 C CA . GLU A 1 205 ? -6.738 -9.719 1.019 1 97.56 205 GLU A CA 1
ATOM 1506 C C . GLU A 1 205 ? -8.109 -9.242 0.555 1 97.56 205 GLU A C 1
ATOM 1508 O O . GLU A 1 205 ? -9.133 -9.852 0.887 1 97.56 205 GLU A O 1
ATOM 1513 N N . PHE A 1 206 ? -8.164 -8.164 -0.17 1 97.75 206 PHE A N 1
ATOM 1514 C CA . PHE A 1 206 ? -9.422 -7.641 -0.694 1 97.75 206 PHE A CA 1
ATOM 1515 C C . PHE A 1 206 ? -10.055 -8.625 -1.672 1 97.75 206 PHE A C 1
ATOM 1517 O O . PHE A 1 206 ? -11.273 -8.789 -1.693 1 97.75 206 PHE A O 1
ATOM 1524 N N . ILE A 1 207 ? -9.25 -9.258 -2.498 1 98.38 207 ILE A N 1
ATOM 1525 C CA . ILE A 1 207 ? -9.781 -10.258 -3.416 1 98.38 207 ILE A CA 1
ATOM 1526 C C . ILE A 1 207 ? -10.477 -11.367 -2.623 1 98.38 207 ILE A C 1
ATOM 1528 O O . ILE A 1 207 ? -11.609 -11.742 -2.928 1 98.38 207 ILE A O 1
ATOM 1532 N N . ALA A 1 208 ? -9.797 -11.852 -1.639 1 97.81 208 ALA A N 1
ATOM 1533 C CA . ALA A 1 208 ? -10.344 -12.93 -0.814 1 97.81 208 ALA A CA 1
ATOM 1534 C C . ALA A 1 208 ? -11.641 -12.5 -0.139 1 97.81 208 ALA A C 1
ATOM 1536 O O . ALA A 1 208 ? -12.602 -13.266 -0.078 1 97.81 208 ALA A O 1
ATOM 1537 N N . GLN A 1 209 ? -11.664 -11.289 0.34 1 95.75 209 GLN A N 1
ATOM 1538 C CA . GLN A 1 209 ? -12.82 -10.805 1.095 1 95.75 209 GLN A CA 1
ATOM 1539 C C . GLN A 1 209 ? -14.008 -10.539 0.175 1 95.75 209 GLN A C 1
ATOM 1541 O O . GLN A 1 209 ? -15.133 -10.945 0.474 1 95.75 209 GLN A O 1
ATOM 1546 N N . ASP A 1 210 ? -13.773 -9.914 -0.927 1 97.12 210 ASP A N 1
ATOM 1547 C CA . ASP A 1 210 ? -14.852 -9.445 -1.793 1 97.12 210 ASP A CA 1
ATOM 1548 C C . ASP A 1 210 ? -15.32 -10.555 -2.734 1 97.12 210 ASP A C 1
ATOM 1550 O O . ASP A 1 210 ? -16.438 -10.516 -3.242 1 97.12 210 ASP A O 1
ATOM 1554 N N . HIS A 1 211 ? -14.414 -11.531 -2.953 1 97.81 211 HIS A N 1
ATOM 1555 C CA . HIS A 1 211 ? -14.703 -12.492 -4.02 1 97.81 211 HIS A CA 1
ATOM 1556 C C . HIS A 1 211 ? -14.398 -13.914 -3.574 1 97.81 211 HIS A C 1
ATOM 1558 O O . HIS A 1 211 ? -14.297 -14.82 -4.406 1 97.81 211 HIS A O 1
ATOM 1564 N N . GLY A 1 212 ? -14.203 -14.109 -2.314 1 96.88 212 GLY A N 1
ATOM 1565 C CA . GLY A 1 212 ? -13.875 -15.422 -1.784 1 96.88 212 GLY A CA 1
ATOM 1566 C C . GLY A 1 212 ? -15.102 -16.25 -1.446 1 96.88 212 GLY A C 1
ATOM 1567 O O . GLY A 1 212 ? -16.062 -16.297 -2.225 1 96.88 212 GLY A O 1
ATOM 1568 N N . GLU A 1 213 ? -15.023 -16.906 -0.321 1 92.19 213 GLU A N 1
ATOM 1569 C CA . GLU A 1 213 ? -16.047 -17.828 0.134 1 92.19 213 GLU A CA 1
ATOM 1570 C C . GLU A 1 213 ? -17.406 -17.156 0.206 1 92.19 213 GLU A C 1
ATOM 1572 O O . GLU A 1 213 ? -17.547 -16.062 0.76 1 92.19 213 GLU A O 1
ATOM 1577 N N . GLY A 1 214 ? -18.375 -17.844 -0.385 1 91.94 214 GLY A N 1
ATOM 1578 C CA . GLY A 1 214 ? -19.75 -17.359 -0.328 1 91.94 214 GLY A CA 1
ATOM 1579 C C . GLY A 1 214 ? -20.062 -16.375 -1.434 1 91.94 214 GLY A C 1
ATOM 1580 O O . GLY A 1 214 ? -21.219 -15.93 -1.565 1 91.94 214 GLY A O 1
ATOM 1581 N N . LYS A 1 215 ? -19.141 -16.016 -2.289 1 94.19 215 LYS A N 1
ATOM 1582 C CA . LYS A 1 215 ? -19.328 -15.125 -3.438 1 94.19 215 LYS A CA 1
ATOM 1583 C C . LYS A 1 215 ? -18.859 -15.797 -4.727 1 94.19 215 LYS A C 1
ATOM 1585 O O . LYS A 1 215 ? -19.547 -16.688 -5.254 1 94.19 215 LYS A O 1
ATOM 1590 N N . ASP A 1 216 ? -17.641 -15.484 -5.055 1 97.06 216 ASP A N 1
ATOM 1591 C CA . ASP A 1 216 ? -17.078 -16.062 -6.273 1 97.06 216 ASP A CA 1
ATOM 1592 C C . ASP A 1 216 ? -16.172 -17.25 -5.957 1 97.06 216 ASP A C 1
ATOM 1594 O O . ASP A 1 216 ? -15.758 -17.984 -6.859 1 97.06 216 ASP A O 1
ATOM 1598 N N . ASP A 1 217 ? -15.867 -17.484 -4.73 1 98.06 217 ASP A N 1
ATOM 1599 C CA . ASP A 1 217 ? -15.031 -18.578 -4.234 1 98.06 217 ASP A CA 1
ATOM 1600 C C . ASP A 1 217 ? -13.609 -18.469 -4.789 1 98.06 217 ASP A C 1
ATOM 1602 O O . ASP A 1 217 ? -13 -19.484 -5.141 1 98.06 217 ASP A O 1
ATOM 1606 N N . MET A 1 218 ? -13.188 -17.281 -5.035 1 98.69 218 MET A N 1
ATOM 1607 C CA . MET A 1 218 ? -11.812 -17.047 -5.473 1 98.69 218 MET A CA 1
ATOM 1608 C C . MET A 1 218 ? -10.836 -17.234 -4.32 1 98.69 218 MET A C 1
ATOM 1610 O O . MET A 1 218 ? -11.086 -16.781 -3.203 1 98.69 218 MET A O 1
ATOM 1614 N N . VAL A 1 219 ? -9.773 -18 -4.527 1 98.81 219 VAL A N 1
ATOM 1615 C CA . VAL A 1 219 ? -8.664 -18.094 -3.586 1 98.81 219 VAL A CA 1
ATOM 1616 C C . VAL A 1 219 ? -7.516 -17.203 -4.051 1 98.81 219 VAL A C 1
ATOM 1618 O O . VAL A 1 219 ? -7.055 -17.328 -5.191 1 98.81 219 VAL A O 1
ATOM 1621 N N . ALA A 1 220 ? -7.09 -16.297 -3.246 1 98.81 220 ALA A N 1
ATOM 1622 C CA . ALA A 1 220 ? -5.973 -15.406 -3.547 1 98.81 220 ALA A CA 1
ATOM 1623 C C . ALA A 1 220 ? -4.93 -15.438 -2.432 1 98.81 220 ALA A C 1
ATOM 1625 O O . ALA A 1 220 ? -5.262 -15.25 -1.259 1 98.81 220 ALA A O 1
ATOM 1626 N N . ILE A 1 221 ? -3.674 -15.688 -2.791 1 98.88 221 ILE A N 1
ATOM 1627 C CA . ILE A 1 221 ? -2.594 -15.805 -1.817 1 98.88 221 ILE A CA 1
ATOM 1628 C C . ILE A 1 221 ? -1.448 -14.867 -2.205 1 98.88 221 ILE A C 1
ATOM 1630 O O . ILE A 1 221 ? -1.086 -14.773 -3.381 1 98.88 221 ILE A O 1
ATOM 1634 N N . ALA A 1 222 ? -0.926 -14.133 -1.242 1 98.69 222 ALA A N 1
ATOM 1635 C CA . ALA A 1 222 ? 0.263 -13.312 -1.447 1 98.69 222 ALA A CA 1
ATOM 1636 C C . ALA A 1 222 ? 1.525 -14.055 -1.021 1 98.69 222 ALA A C 1
ATOM 1638 O O . ALA A 1 222 ? 1.639 -14.492 0.128 1 98.69 222 ALA A O 1
ATOM 1639 N N . VAL A 1 223 ? 2.592 -14.109 -1.911 1 98.56 223 VAL A N 1
ATOM 1640 C CA . VAL A 1 223 ? 3.689 -15.031 -1.631 1 98.56 223 VAL A CA 1
ATOM 1641 C C . VAL A 1 223 ? 5.023 -14.297 -1.765 1 98.56 223 VAL A C 1
ATOM 1643 O O . VAL A 1 223 ? 5.25 -13.578 -2.742 1 98.56 223 VAL A O 1
ATOM 1646 N N . HIS A 1 224 ? 5.852 -14.383 -0.801 1 97.38 224 HIS A N 1
ATOM 1647 C CA . HIS A 1 224 ? 7.273 -14.07 -0.898 1 97.38 224 HIS A CA 1
ATOM 1648 C C . HIS A 1 224 ? 8.062 -15.266 -1.416 1 97.38 224 HIS A C 1
ATOM 1650 O O . HIS A 1 224 ? 8.156 -16.297 -0.743 1 97.38 224 HIS A O 1
ATOM 1656 N N . PRO A 1 225 ? 8.625 -15.172 -2.562 1 96.81 225 PRO A N 1
ATOM 1657 C CA . PRO A 1 225 ? 9.219 -16.359 -3.201 1 96.81 225 PRO A CA 1
ATOM 1658 C C . PRO A 1 225 ? 10.617 -16.672 -2.674 1 96.81 225 PRO A C 1
ATOM 1660 O O . PRO A 1 225 ? 11.219 -17.672 -3.076 1 96.81 225 PRO A O 1
ATOM 1663 N N . GLY A 1 226 ? 11.109 -15.836 -1.71 1 94 226 GLY A N 1
ATOM 1664 C CA . GLY A 1 226 ? 12.469 -15.992 -1.23 1 94 226 GLY A CA 1
ATOM 1665 C C . GLY A 1 226 ? 13.422 -14.945 -1.779 1 94 226 GLY A C 1
ATOM 1666 O O . GLY A 1 226 ? 13.078 -14.211 -2.707 1 94 226 GLY A O 1
ATOM 1667 N N . GLY A 1 227 ? 14.578 -14.836 -1.113 1 92.75 227 GLY A N 1
ATOM 1668 C CA . GLY A 1 227 ? 15.648 -13.984 -1.605 1 92.75 227 GLY A CA 1
ATOM 1669 C C . GLY A 1 227 ? 16.484 -14.648 -2.689 1 92.75 227 GLY A C 1
ATOM 1670 O O . GLY A 1 227 ? 17.562 -15.172 -2.418 1 92.75 227 GLY A O 1
ATOM 1671 N N . VAL A 1 228 ? 16.047 -14.547 -3.887 1 88.81 228 VAL A N 1
ATOM 1672 C CA . VAL A 1 228 ? 16.656 -15.219 -5.027 1 88.81 228 VAL A CA 1
ATOM 1673 C C . VAL A 1 228 ? 17.531 -14.227 -5.793 1 88.81 228 VAL A C 1
ATOM 1675 O O . VAL A 1 228 ? 17.156 -13.07 -5.98 1 88.81 228 VAL A O 1
ATOM 1678 N N . GLN A 1 229 ? 18.672 -14.664 -6.121 1 84.56 229 GLN A N 1
ATOM 1679 C CA . GLN A 1 229 ? 19.531 -13.852 -6.965 1 84.56 229 GLN A CA 1
ATOM 1680 C C . GLN A 1 229 ? 19 -13.781 -8.391 1 84.56 229 GLN A C 1
ATOM 1682 O O . GLN A 1 229 ? 19.297 -14.656 -9.211 1 84.56 229 GLN A O 1
ATOM 1687 N N . THR A 1 230 ? 18.234 -12.82 -8.672 1 83.44 230 THR A N 1
ATOM 1688 C CA . THR A 1 230 ? 17.672 -12.531 -9.984 1 83.44 230 THR A CA 1
ATOM 1689 C C . THR A 1 230 ? 18.172 -11.195 -10.516 1 83.44 230 THR A C 1
ATOM 1691 O O . THR A 1 230 ? 18.859 -10.461 -9.805 1 83.44 230 THR A O 1
ATOM 1694 N N . GLU A 1 231 ? 17.906 -11.023 -11.812 1 79.81 231 GLU A N 1
ATOM 1695 C CA . GLU A 1 231 ? 18.203 -9.703 -12.359 1 79.81 231 GLU A CA 1
ATOM 1696 C C . GLU A 1 231 ? 17.531 -8.602 -11.547 1 79.81 231 GLU A C 1
ATOM 1698 O O . GLU A 1 231 ? 18.125 -7.547 -11.32 1 79.81 231 GLU A O 1
ATOM 1703 N N . LEU A 1 232 ? 16.391 -8.836 -11.102 1 80 232 LEU A N 1
ATOM 1704 C CA . LEU A 1 232 ? 15.664 -7.883 -10.266 1 80 232 LEU A CA 1
ATOM 1705 C C . LEU A 1 232 ? 16.406 -7.625 -8.961 1 80 232 LEU A C 1
ATOM 1707 O O . LEU A 1 232 ? 16.641 -6.469 -8.602 1 80 232 LEU A O 1
ATOM 1711 N N . ALA A 1 233 ? 16.812 -8.656 -8.328 1 80.81 233 ALA A N 1
ATOM 1712 C CA . ALA A 1 233 ? 17.438 -8.547 -7.004 1 80.81 233 ALA A CA 1
ATOM 1713 C C . ALA A 1 233 ? 18.828 -7.934 -7.098 1 80.81 233 ALA A C 1
ATOM 1715 O O . ALA A 1 233 ? 19.328 -7.367 -6.125 1 80.81 233 ALA A O 1
ATOM 1716 N N . SER A 1 234 ? 19.438 -8.07 -8.242 1 80.31 234 SER A N 1
ATOM 1717 C CA . SER A 1 234 ? 20.781 -7.543 -8.422 1 80.31 234 SER A CA 1
ATOM 1718 C C . SER A 1 234 ? 20.781 -6.02 -8.352 1 80.31 234 SER A C 1
ATOM 1720 O O . SER A 1 234 ? 21.844 -5.406 -8.195 1 80.31 234 SER A O 1
ATOM 1722 N N . LYS A 1 235 ? 19.641 -5.422 -8.391 1 80.5 235 LYS A N 1
ATOM 1723 C CA . LYS A 1 235 ? 19.516 -3.969 -8.32 1 80.5 235 LYS A CA 1
ATOM 1724 C C . LYS A 1 235 ? 19.609 -3.482 -6.879 1 80.5 235 LYS A C 1
ATOM 1726 O O . LYS A 1 235 ? 19.75 -2.283 -6.629 1 80.5 235 LYS A O 1
ATOM 1731 N N . MET A 1 236 ? 19.531 -4.391 -5.949 1 81.5 236 MET A N 1
ATOM 1732 C CA . MET A 1 236 ? 19.672 -4.027 -4.543 1 81.5 236 MET A CA 1
ATOM 1733 C C . MET A 1 236 ? 21.094 -3.598 -4.23 1 81.5 236 MET A C 1
ATOM 1735 O O . MET A 1 236 ? 22.031 -3.963 -4.945 1 81.5 236 MET A O 1
ATOM 1739 N N . PRO A 1 237 ? 21.234 -2.801 -3.178 1 79.19 237 PRO A N 1
ATOM 1740 C CA . PRO A 1 237 ? 22.609 -2.48 -2.764 1 79.19 237 PRO A CA 1
ATOM 1741 C C . PRO A 1 237 ? 23.438 -3.725 -2.465 1 79.19 237 PRO A C 1
ATOM 1743 O O . PRO A 1 237 ? 22.906 -4.723 -1.966 1 79.19 237 PRO A O 1
ATOM 1746 N N . GLY A 1 238 ? 24.703 -3.627 -2.812 1 80.75 238 GLY A N 1
ATOM 1747 C CA . GLY A 1 238 ? 25.609 -4.754 -2.715 1 80.75 238 GLY A CA 1
ATOM 1748 C C . GLY A 1 238 ? 25.578 -5.438 -1.359 1 80.75 238 GLY A C 1
ATOM 1749 O O . GLY A 1 238 ? 25.609 -6.668 -1.276 1 80.75 238 GLY A O 1
ATOM 1750 N N . HIS A 1 239 ? 25.391 -4.68 -0.28 1 80.5 239 HIS A N 1
ATOM 1751 C CA . HIS A 1 239 ? 25.438 -5.23 1.071 1 80.5 239 HIS A CA 1
ATOM 1752 C C . HIS A 1 239 ? 24.219 -6.09 1.358 1 80.5 239 HIS A C 1
ATOM 1754 O O . HIS A 1 239 ? 24.188 -6.844 2.336 1 80.5 239 HIS A O 1
ATOM 1760 N N . MET A 1 240 ? 23.25 -6.062 0.485 1 81.44 240 MET A N 1
ATOM 1761 C CA . MET A 1 240 ? 22.031 -6.832 0.684 1 81.44 240 MET A CA 1
ATOM 1762 C C . MET A 1 240 ? 22.078 -8.133 -0.104 1 81.44 240 MET A C 1
ATOM 1764 O O . MET A 1 240 ? 21.203 -8.992 0.052 1 81.44 240 MET A O 1
ATOM 1768 N N . HIS A 1 241 ? 23.062 -8.312 -0.875 1 82.5 241 HIS A N 1
ATOM 1769 C CA . HIS A 1 241 ? 23.141 -9.5 -1.72 1 82.5 241 HIS A CA 1
ATOM 1770 C C . HIS A 1 241 ? 23.328 -10.758 -0.884 1 82.5 241 HIS A C 1
ATOM 1772 O O . HIS A 1 241 ? 23.062 -11.867 -1.356 1 82.5 241 HIS A O 1
ATOM 1778 N N . GLU A 1 242 ? 23.703 -10.555 0.37 1 80.31 242 GLU A N 1
ATOM 1779 C CA . GLU A 1 242 ? 23.891 -11.695 1.265 1 80.31 242 GLU A CA 1
ATOM 1780 C C . GLU A 1 242 ? 22.547 -12.352 1.6 1 80.31 242 GLU A C 1
ATOM 1782 O O . GLU A 1 242 ? 22.516 -13.508 2.035 1 80.31 242 GLU A O 1
ATOM 1787 N N . TRP A 1 243 ? 21.484 -11.578 1.346 1 81.19 243 TRP A N 1
ATOM 1788 C CA . TRP A 1 243 ? 20.156 -12.094 1.652 1 81.19 243 TRP A CA 1
ATOM 1789 C C . TRP A 1 243 ? 19.609 -12.914 0.489 1 81.19 243 TRP A C 1
ATOM 1791 O O . TRP A 1 243 ? 18.578 -13.57 0.617 1 81.19 243 TRP A O 1
ATOM 1801 N N . LEU A 1 244 ? 20.297 -12.875 -0.611 1 86.44 244 LEU A N 1
ATOM 1802 C CA . LEU A 1 244 ? 19.859 -13.586 -1.809 1 86.44 244 LEU A CA 1
ATOM 1803 C C . LEU A 1 244 ? 20.406 -15.016 -1.812 1 86.44 244 LEU A C 1
ATOM 1805 O O . LEU A 1 244 ? 21.156 -15.398 -2.709 1 86.44 244 LEU A O 1
ATOM 1809 N N . VAL A 1 245 ? 19.922 -15.883 -0.891 1 89.94 245 VAL A N 1
ATOM 1810 C CA . VAL A 1 245 ? 20.516 -17.188 -0.635 1 89.94 245 VAL A CA 1
ATOM 1811 C C . VAL A 1 245 ? 19.594 -18.297 -1.111 1 89.94 245 VAL A C 1
ATOM 1813 O O . VAL A 1 245 ? 19.922 -19.469 -1.025 1 89.94 245 VAL A O 1
ATOM 1816 N N . ASP A 1 246 ? 18.438 -17.922 -1.617 1 94.88 246 ASP A N 1
ATOM 1817 C CA . ASP A 1 246 ? 17.453 -18.938 -1.984 1 94.88 246 ASP A CA 1
ATOM 1818 C C . ASP A 1 246 ? 17.562 -19.297 -3.465 1 94.88 246 ASP A C 1
ATOM 1820 O O . ASP A 1 246 ? 17.812 -18.438 -4.301 1 94.88 246 ASP A O 1
ATOM 1824 N N . THR A 1 247 ? 17.391 -20.531 -3.727 1 96.12 247 THR A N 1
ATOM 1825 C CA . THR A 1 247 ? 17.328 -20.938 -5.125 1 96.12 247 THR A CA 1
ATOM 1826 C C . THR A 1 247 ? 16 -20.547 -5.75 1 96.12 247 THR A C 1
ATOM 1828 O O . THR A 1 247 ? 14.984 -20.469 -5.059 1 96.12 247 THR A O 1
ATOM 1831 N N . PRO A 1 248 ? 15.969 -20.281 -7.059 1 96 248 PRO A N 1
ATOM 1832 C CA . PRO A 1 248 ? 14.688 -20 -7.719 1 96 248 PRO A CA 1
ATOM 1833 C C . PRO A 1 248 ? 13.695 -21.156 -7.574 1 96 248 PRO A C 1
ATOM 1835 O O . PRO A 1 248 ? 12.484 -20.922 -7.551 1 96 248 PRO A O 1
ATOM 1838 N N . GLU A 1 249 ? 14.219 -22.391 -7.426 1 97.5 249 GLU A N 1
ATOM 1839 C CA . GLU A 1 249 ? 13.383 -23.578 -7.312 1 97.5 249 GLU A CA 1
ATOM 1840 C C . GLU A 1 249 ? 12.562 -23.562 -6.027 1 97.5 249 GLU A C 1
ATOM 1842 O O . GLU A 1 249 ? 11.43 -24.062 -5.996 1 97.5 249 GLU A O 1
ATOM 1847 N N . LEU A 1 250 ? 13.125 -22.953 -4.961 1 98.06 250 LEU A N 1
ATOM 1848 C CA . LEU A 1 250 ? 12.359 -22.859 -3.721 1 98.06 250 LEU A CA 1
ATOM 1849 C C . LEU A 1 250 ? 11.031 -22.141 -3.951 1 98.06 250 LEU A C 1
ATOM 1851 O O . LEU A 1 250 ? 9.969 -22.688 -3.658 1 98.06 250 LEU A O 1
ATOM 1855 N N . GLY A 1 251 ? 11.133 -20.906 -4.504 1 98.19 251 GLY A N 1
ATOM 1856 C CA . GLY A 1 251 ? 9.93 -20.156 -4.801 1 98.19 251 GLY A CA 1
ATOM 1857 C C . GLY A 1 251 ? 9.031 -20.828 -5.828 1 98.19 251 GLY A C 1
ATOM 1858 O O . GLY A 1 251 ? 7.82 -20.922 -5.633 1 98.19 251 GLY A O 1
ATOM 1859 N N . ALA A 1 252 ? 9.633 -21.344 -6.828 1 98.62 252 ALA A N 1
ATOM 1860 C CA . ALA A 1 252 ? 8.906 -21.922 -7.949 1 98.62 252 ALA A CA 1
ATOM 1861 C C . ALA A 1 252 ? 8.094 -23.141 -7.504 1 98.62 252 ALA A C 1
ATOM 1863 O O . ALA A 1 252 ? 6.906 -23.25 -7.809 1 98.62 252 ALA A O 1
ATOM 1864 N N . ASP A 1 253 ? 8.766 -24.031 -6.801 1 98.75 253 ASP A N 1
ATOM 1865 C CA . ASP A 1 253 ? 8.102 -25.266 -6.363 1 98.75 253 ASP A CA 1
ATOM 1866 C C . ASP A 1 253 ? 7.055 -24.969 -5.285 1 98.75 253 ASP A C 1
ATOM 1868 O O . ASP A 1 253 ? 6.039 -25.656 -5.199 1 98.75 253 ASP A O 1
ATOM 1872 N N . THR A 1 254 ? 7.301 -23.906 -4.473 1 98.75 254 THR A N 1
ATOM 1873 C CA . THR A 1 254 ? 6.285 -23.469 -3.525 1 98.75 254 THR A CA 1
ATOM 1874 C C . THR A 1 254 ? 5.051 -22.938 -4.262 1 98.75 254 THR A C 1
ATOM 1876 O O . THR A 1 254 ? 3.92 -23.25 -3.879 1 98.75 254 THR A O 1
ATOM 1879 N N . LEU A 1 255 ? 5.25 -22.188 -5.328 1 98.75 255 LEU A N 1
ATOM 1880 C CA . LEU A 1 255 ? 4.141 -21.641 -6.105 1 98.75 255 LEU A CA 1
ATOM 1881 C C . LEU A 1 255 ? 3.346 -22.766 -6.766 1 98.75 255 LEU A C 1
ATOM 1883 O O . LEU A 1 255 ? 2.113 -22.719 -6.801 1 98.75 255 LEU A O 1
ATOM 1887 N N . ALA A 1 256 ? 4.039 -23.781 -7.273 1 98.69 256 ALA A N 1
ATOM 1888 C CA . ALA A 1 256 ? 3.352 -24.922 -7.852 1 98.69 256 ALA A CA 1
ATOM 1889 C C . ALA A 1 256 ? 2.576 -25.688 -6.781 1 98.69 256 ALA A C 1
ATOM 1891 O O . ALA A 1 256 ? 1.451 -26.141 -7.02 1 98.69 256 ALA A O 1
ATOM 1892 N N . TRP A 1 257 ? 3.184 -25.844 -5.613 1 98.62 257 TRP A N 1
ATOM 1893 C CA . TRP A 1 257 ? 2.523 -26.516 -4.496 1 98.62 257 TRP A CA 1
ATOM 1894 C C . TRP A 1 257 ? 1.268 -25.75 -4.074 1 98.62 257 TRP A C 1
ATOM 1896 O O . TRP A 1 257 ? 0.205 -26.359 -3.891 1 98.62 257 TRP A O 1
ATOM 1906 N N . LEU A 1 258 ? 1.342 -24.453 -4.004 1 98.56 258 LEU A N 1
ATOM 1907 C CA . LEU A 1 258 ? 0.21 -23.609 -3.623 1 98.56 258 LEU A CA 1
ATOM 1908 C C . LEU A 1 258 ? -0.896 -23.688 -4.672 1 98.56 258 LEU A C 1
ATOM 1910 O O . LEU A 1 258 ? -2.08 -23.625 -4.336 1 98.56 258 LEU A O 1
ATOM 1914 N N . GLY A 1 259 ? -0.533 -23.812 -5.941 1 98.19 259 GLY A N 1
ATOM 1915 C CA . GLY A 1 259 ? -1.5 -23.844 -7.027 1 98.19 259 GLY A CA 1
ATOM 1916 C C . GLY A 1 259 ? -2.074 -25.219 -7.285 1 98.19 259 GLY A C 1
ATOM 1917 O O . GLY A 1 259 ? -3.004 -25.375 -8.078 1 98.19 259 GLY A O 1
ATOM 1918 N N . SER A 1 260 ? -1.583 -26.25 -6.605 1 97.69 260 SER A N 1
ATOM 1919 C CA . SER A 1 260 ? -1.957 -27.625 -6.902 1 97.69 260 SER A CA 1
ATOM 1920 C C . SER A 1 260 ? -3.291 -28 -6.258 1 97.69 260 SER A C 1
ATOM 1922 O O . SER A 1 260 ? -3.924 -28.984 -6.637 1 97.69 260 SER A O 1
ATOM 1924 N N . GLU A 1 261 ? -3.668 -27.234 -5.254 1 96.19 261 GLU A N 1
ATOM 1925 C CA . GLU A 1 261 ? -4.938 -27.438 -4.562 1 96.19 261 GLU A CA 1
ATOM 1926 C C . GLU A 1 261 ? -5.5 -26.109 -4.051 1 96.19 261 GLU A C 1
ATOM 1928 O O . GLU A 1 261 ? -4.75 -25.156 -3.818 1 96.19 261 GLU A O 1
ATOM 1933 N N . ARG A 1 262 ? -6.832 -26.141 -3.936 1 97.44 262 ARG A N 1
ATOM 1934 C CA . ARG A 1 262 ? -7.469 -24.969 -3.344 1 97.44 262 ARG A CA 1
ATOM 1935 C C . ARG A 1 262 ? -7.266 -24.938 -1.832 1 97.44 262 ARG A C 1
ATOM 1937 O O . ARG A 1 262 ? -7.773 -25.797 -1.115 1 97.44 262 ARG A O 1
ATOM 1944 N N . ARG A 1 263 ? -6.453 -24.078 -1.389 1 97.5 263 ARG A N 1
ATOM 1945 C CA . ARG A 1 263 ? -6.199 -23.875 0.035 1 97.5 263 ARG A CA 1
ATOM 1946 C C . ARG A 1 263 ? -6.941 -22.656 0.561 1 97.5 263 ARG A C 1
ATOM 1948 O O . ARG A 1 263 ? -6.324 -21.641 0.875 1 97.5 263 ARG A O 1
ATOM 1955 N N . GLU A 1 264 ? -8.195 -22.812 0.762 1 97.75 264 GLU A N 1
ATOM 1956 C CA . GLU A 1 264 ? -9.094 -21.719 1.125 1 97.75 264 GLU A CA 1
ATOM 1957 C C . GLU A 1 264 ? -8.625 -21.016 2.396 1 97.75 264 GLU A C 1
ATOM 1959 O O . GLU A 1 264 ? -8.773 -19.797 2.529 1 97.75 264 GLU A O 1
ATOM 1964 N N . TRP A 1 265 ? -8.039 -21.781 3.301 1 97.56 265 TRP A N 1
ATOM 1965 C CA . TRP A 1 265 ? -7.652 -21.25 4.602 1 97.56 265 TRP A CA 1
ATOM 1966 C C . TRP A 1 265 ? -6.469 -20.297 4.469 1 97.56 265 TRP A C 1
ATOM 1968 O O . TRP A 1 265 ? -6.184 -19.516 5.383 1 97.56 265 TRP A O 1
ATOM 1978 N N . LEU A 1 266 ? -5.766 -20.266 3.332 1 98.31 266 LEU A N 1
ATOM 1979 C CA . LEU A 1 266 ? -4.637 -19.375 3.088 1 98.31 266 LEU A CA 1
ATOM 1980 C C . LEU A 1 266 ? -5.074 -18.141 2.299 1 98.31 266 LEU A C 1
ATOM 1982 O O . LEU A 1 266 ? -4.289 -17.203 2.102 1 98.31 266 LEU A O 1
ATOM 1986 N N . SER A 1 267 ? -6.375 -18.141 1.832 1 98.5 267 SER A N 1
ATOM 1987 C CA . SER A 1 267 ? -6.832 -17.047 1 1 98.5 267 SER A CA 1
ATOM 1988 C C . SER A 1 267 ? -6.758 -15.719 1.751 1 98.5 267 SER A C 1
ATOM 1990 O O . SER A 1 267 ? -7.176 -15.625 2.906 1 98.5 267 SER A O 1
ATOM 1992 N N . GLY A 1 268 ? -6.164 -14.734 1.085 1 98 268 GLY A N 1
ATOM 1993 C CA . GLY A 1 268 ? -6.023 -13.398 1.646 1 98 268 GLY A CA 1
ATOM 1994 C C . GLY A 1 268 ? -4.816 -13.258 2.553 1 98 268 GLY A C 1
ATOM 1995 O O . GLY A 1 268 ? -4.617 -12.211 3.174 1 98 268 GLY A O 1
ATOM 1996 N N . ARG A 1 269 ? -3.99 -14.305 2.639 1 97.75 269 ARG A N 1
ATOM 1997 C CA . ARG A 1 269 ? -2.916 -14.312 3.625 1 97.75 269 ARG A CA 1
ATOM 1998 C C . ARG A 1 269 ? -1.551 -14.234 2.949 1 97.75 269 ARG A C 1
ATOM 2000 O O . ARG A 1 269 ? -1.429 -14.508 1.754 1 97.75 269 ARG A O 1
ATOM 2007 N N . TYR A 1 270 ? -0.565 -13.773 3.705 1 97.81 270 TYR A N 1
ATOM 2008 C CA . TYR A 1 270 ? 0.847 -13.781 3.338 1 97.81 270 TYR A CA 1
ATOM 2009 C C . TYR A 1 270 ? 1.464 -15.156 3.57 1 97.81 270 TYR A C 1
ATOM 2011 O O . TYR A 1 270 ? 1.235 -15.773 4.609 1 97.81 270 TYR A O 1
ATOM 2019 N N . VAL A 1 271 ? 2.25 -15.633 2.635 1 98.19 271 VAL A N 1
ATOM 2020 C CA . VAL A 1 271 ? 3.004 -16.875 2.756 1 98.19 271 VAL A CA 1
ATOM 2021 C C . VAL A 1 271 ? 4.445 -16.656 2.301 1 98.19 271 VAL A C 1
ATOM 2023 O O . VAL A 1 271 ? 4.684 -16.016 1.271 1 98.19 271 VAL A O 1
ATOM 2026 N N . SER A 1 272 ? 5.406 -17.125 3.061 1 97.56 272 SER A N 1
ATOM 2027 C CA . SER A 1 272 ? 6.805 -17.094 2.658 1 97.56 272 SER A CA 1
ATOM 2028 C C . SER A 1 272 ? 7.273 -18.453 2.158 1 97.56 272 SER A C 1
ATOM 2030 O O . SER A 1 272 ? 7.113 -19.469 2.848 1 97.56 272 SER A O 1
ATOM 2032 N N . ALA A 1 273 ? 7.895 -18.469 0.97 1 98.12 273 ALA A N 1
ATOM 2033 C CA . ALA A 1 273 ? 8.445 -19.703 0.44 1 98.12 273 ALA A CA 1
ATOM 2034 C C . ALA A 1 273 ? 9.562 -20.234 1.333 1 98.12 273 ALA A C 1
ATOM 2036 O O . ALA A 1 273 ? 9.938 -21.406 1.24 1 98.12 273 ALA A O 1
ATOM 2037 N N . CYS A 1 274 ? 10.07 -19.344 2.178 1 96.88 274 CYS A N 1
ATOM 2038 C CA . CYS A 1 274 ? 11.188 -19.75 3.037 1 96.88 274 CYS A CA 1
ATOM 2039 C C . CYS A 1 274 ? 10.688 -20.547 4.23 1 96.88 274 CYS A C 1
ATOM 2041 O O . CYS A 1 274 ? 11.484 -21.141 4.957 1 96.88 274 CYS A O 1
ATOM 2043 N N . TRP A 1 275 ? 9.383 -20.547 4.477 1 97.62 275 TRP A N 1
ATOM 2044 C CA . TRP A 1 275 ? 8.812 -21.422 5.504 1 97.62 275 TRP A CA 1
ATOM 2045 C C . TRP A 1 275 ? 8.75 -22.859 5.023 1 97.62 275 TRP A C 1
ATOM 2047 O O . TRP A 1 275 ? 8.734 -23.125 3.816 1 97.62 275 TRP A O 1
ATOM 2057 N N . ASP A 1 276 ? 8.758 -23.766 5.977 1 98.38 276 ASP A N 1
ATOM 2058 C CA . ASP A 1 276 ? 8.461 -25.156 5.637 1 98.38 276 ASP A CA 1
ATOM 2059 C C . ASP A 1 276 ? 6.957 -25.359 5.457 1 98.38 276 ASP A C 1
ATOM 2061 O O . ASP A 1 276 ? 6.18 -25.172 6.395 1 98.38 276 ASP A O 1
ATOM 2065 N N . MET A 1 277 ? 6.578 -25.766 4.277 1 98.44 277 MET A N 1
ATOM 2066 C CA . MET A 1 277 ? 5.156 -25.812 3.953 1 98.44 277 MET A CA 1
ATOM 2067 C C . MET A 1 277 ? 4.457 -26.922 4.734 1 98.44 277 MET A C 1
ATOM 2069 O O . MET A 1 277 ? 3.26 -26.812 5.02 1 98.44 277 MET A O 1
ATOM 2073 N N . GLU A 1 278 ? 5.168 -27.984 5.055 1 98.31 278 GLU A N 1
ATOM 2074 C CA . GLU A 1 278 ? 4.578 -29 5.91 1 98.31 278 GLU A CA 1
ATOM 2075 C C . GLU A 1 278 ? 4.273 -28.453 7.301 1 98.31 278 GLU A C 1
ATOM 2077 O O . GLU A 1 278 ? 3.207 -28.719 7.859 1 98.31 278 GLU A O 1
ATOM 2082 N N . GLU A 1 279 ? 5.227 -27.75 7.82 1 98.12 279 GLU A N 1
ATOM 2083 C CA . GLU A 1 279 ? 5.043 -27.125 9.125 1 98.12 279 GLU A CA 1
ATOM 2084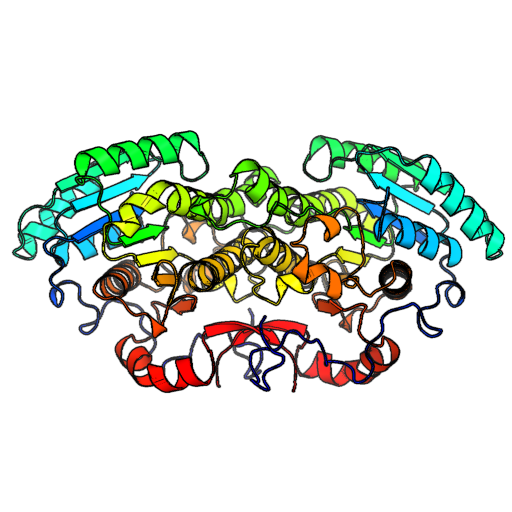 C C . GLU A 1 279 ? 3.959 -26.047 9.07 1 98.12 279 GLU A C 1
ATOM 2086 O O . GLU A 1 279 ? 3.207 -25.859 10.023 1 98.12 279 GLU A O 1
ATOM 2091 N N . LEU A 1 280 ? 3.867 -25.328 7.973 1 98 280 LEU A N 1
ATOM 2092 C CA . LEU A 1 280 ? 2.805 -24.344 7.781 1 98 280 LEU A CA 1
ATOM 2093 C C . LEU A 1 280 ? 1.433 -25 7.848 1 98 280 LEU A C 1
ATOM 2095 O O . LEU A 1 280 ? 0.524 -24.5 8.508 1 98 280 LEU A O 1
ATOM 2099 N N . GLU A 1 281 ? 1.273 -26.141 7.184 1 98.06 281 GLU A N 1
ATOM 2100 C CA . GLU A 1 281 ? 0.003 -26.859 7.184 1 98.06 281 GLU A CA 1
ATOM 2101 C C . GLU A 1 281 ? -0.401 -27.266 8.602 1 98.06 281 GLU A C 1
ATOM 2103 O O . GLU A 1 281 ? -1.587 -27.25 8.938 1 98.06 281 GLU A O 1
ATOM 2108 N N . LYS A 1 282 ? 0.565 -27.609 9.391 1 97.81 282 LYS A N 1
ATOM 2109 C CA . LYS A 1 282 ? 0.295 -28.016 10.766 1 97.81 282 LYS A CA 1
ATOM 2110 C C . LYS A 1 282 ? -0.202 -26.844 11.602 1 97.81 282 LYS A C 1
ATOM 2112 O O . LYS A 1 282 ? -0.815 -27.031 12.648 1 97.81 282 LYS A O 1
ATOM 2117 N N . LYS A 1 283 ? 0.039 -25.656 11.086 1 96.69 283 LYS A N 1
ATOM 2118 C CA . LYS A 1 283 ? -0.35 -24.469 11.82 1 96.69 283 LYS A CA 1
ATOM 2119 C C . LYS A 1 283 ? -1.705 -23.938 11.352 1 96.69 283 LYS A C 1
ATOM 2121 O O . LYS A 1 283 ? -2.166 -22.891 11.812 1 96.69 283 LYS A O 1
ATOM 2126 N N . LYS A 1 284 ? -2.393 -24.688 10.516 1 97.56 284 LYS A N 1
ATOM 2127 C CA . LYS A 1 284 ? -3.646 -24.266 9.898 1 97.56 284 LYS A CA 1
ATOM 2128 C C . LYS A 1 284 ? -4.652 -23.812 10.953 1 97.56 284 LYS A C 1
ATOM 2130 O O . LYS A 1 284 ? -5.223 -22.734 10.844 1 97.56 284 LYS A O 1
ATOM 2135 N N . GLY A 1 285 ? -4.895 -24.625 11.945 1 96.56 285 GLY A N 1
ATOM 2136 C CA . GLY A 1 285 ? -5.859 -24.297 12.984 1 96.56 285 GLY A CA 1
ATOM 2137 C C . GLY A 1 285 ? -5.547 -23 13.703 1 96.56 285 GLY A C 1
ATOM 2138 O O . GLY A 1 285 ? -6.434 -22.172 13.922 1 96.56 285 GLY A O 1
ATOM 2139 N N . GLU A 1 286 ? -4.301 -22.844 14.078 1 94.12 286 GLU A N 1
ATOM 2140 C CA . GLU A 1 286 ? -3.838 -21.641 14.758 1 94.12 286 GLU A CA 1
ATOM 2141 C C . GLU A 1 286 ? -4 -20.406 13.875 1 94.12 286 GLU A C 1
ATOM 2143 O O . GLU A 1 286 ? -4.41 -19.344 14.352 1 94.12 286 GLU A O 1
ATOM 2148 N N . ILE A 1 287 ? -3.711 -20.516 12.609 1 95.12 287 ILE A N 1
ATOM 2149 C CA . ILE A 1 287 ? -3.773 -19.422 11.648 1 95.12 287 ILE A CA 1
ATOM 2150 C C . ILE A 1 287 ? -5.223 -18.969 11.477 1 95.12 287 ILE A C 1
ATOM 2152 O O . ILE A 1 287 ? -5.512 -17.766 11.508 1 95.12 287 ILE A O 1
ATOM 2156 N N . ILE A 1 288 ? -6.105 -19.969 11.32 1 95.12 288 ILE A N 1
ATOM 2157 C CA . ILE A 1 288 ? -7.52 -19.656 11.133 1 95.12 288 ILE A CA 1
ATOM 2158 C C . ILE A 1 288 ? -8.086 -19.031 12.406 1 95.12 288 ILE A C 1
ATOM 2160 O O . ILE A 1 288 ? -8.734 -17.984 12.344 1 95.12 288 ILE A O 1
ATOM 2164 N N . LYS A 1 289 ? -7.773 -19.578 13.562 1 93.31 289 LYS A N 1
ATOM 2165 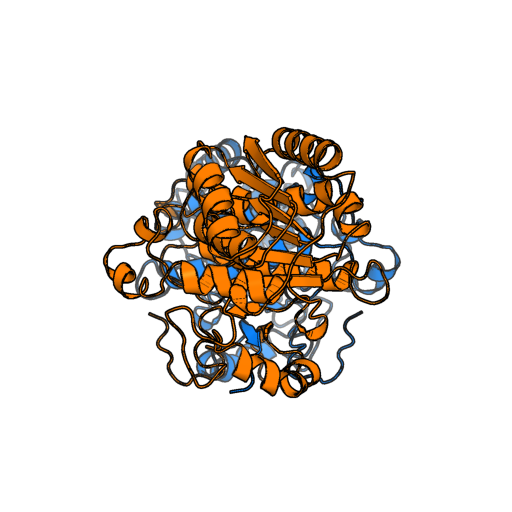C CA . LYS A 1 289 ? -8.305 -19.109 14.836 1 93.31 289 LYS A CA 1
ATOM 2166 C C . LYS A 1 289 ? -7.828 -17.703 15.148 1 93.31 289 LYS A C 1
ATOM 2168 O O . LYS A 1 289 ? -8.602 -16.875 15.633 1 93.31 289 LYS A O 1
ATOM 2173 N N . GLY A 1 290 ? -6.641 -17.453 14.859 1 91.25 290 GLY A N 1
ATOM 2174 C CA . GLY A 1 290 ? -6.055 -16.156 15.188 1 91.25 290 GLY A CA 1
ATOM 2175 C C . GLY A 1 290 ? -6.152 -15.164 14.047 1 91.25 290 GLY A C 1
ATOM 2176 O O . GLY A 1 290 ? -5.719 -14.016 14.188 1 91.25 290 GLY A O 1
ATOM 2177 N N . ASP A 1 291 ? -6.652 -15.562 12.898 1 92.06 291 ASP A N 1
ATOM 2178 C CA . ASP A 1 291 ? -6.672 -14.75 11.688 1 92.06 291 ASP A CA 1
ATOM 2179 C C . ASP A 1 291 ? -5.289 -14.18 11.391 1 92.06 291 ASP A C 1
ATOM 2181 O O . ASP A 1 291 ? -5.137 -12.969 11.227 1 92.06 291 ASP A O 1
ATOM 2185 N N . LEU A 1 292 ? -4.328 -15.094 11.398 1 93.19 292 LEU A N 1
ATOM 2186 C CA . LEU A 1 292 ? -2.924 -14.719 11.297 1 93.19 292 LEU A CA 1
ATOM 2187 C C . LEU A 1 292 ? -2.518 -14.508 9.844 1 93.19 292 LEU A C 1
ATOM 2189 O O . LEU A 1 292 ? -3.295 -14.797 8.93 1 93.19 292 LEU A O 1
ATOM 2193 N N . LEU A 1 293 ? -1.31 -13.945 9.648 1 95 293 LEU A N 1
ATOM 2194 C CA . LEU A 1 293 ? -0.609 -13.773 8.383 1 95 293 LEU A CA 1
ATOM 2195 C C . LEU A 1 293 ? -1.271 -12.688 7.539 1 95 293 LEU A C 1
ATOM 2197 O O . LEU A 1 293 ? -1.306 -12.789 6.309 1 95 293 LEU A O 1
ATOM 2201 N N . LYS A 1 294 ? -1.9 -11.781 8.156 1 93.56 294 LYS A N 1
ATOM 2202 C CA . LYS A 1 294 ? -2.434 -10.539 7.609 1 93.56 294 LYS A CA 1
ATOM 2203 C C . LYS A 1 294 ? -1.82 -9.328 8.297 1 93.56 294 LYS A C 1
ATOM 2205 O O . LYS A 1 294 ? -1.347 -9.422 9.43 1 93.56 294 LYS A O 1
ATOM 2210 N N . MET A 1 295 ? -1.755 -8.188 7.625 1 91.94 295 MET A N 1
ATOM 2211 C CA . MET A 1 295 ? -1.202 -6.969 8.211 1 91.94 295 MET A CA 1
ATOM 2212 C C . MET A 1 295 ? -2.201 -6.32 9.164 1 91.94 295 MET A C 1
ATOM 2214 O O . MET A 1 295 ? -3.379 -6.176 8.836 1 91.94 295 MET A O 1
ATOM 2218 N N . ARG A 1 296 ? -1.717 -5.988 10.297 1 90.44 296 ARG A N 1
ATOM 2219 C CA . ARG A 1 296 ? -2.531 -5.352 11.328 1 90.44 296 ARG A CA 1
ATOM 2220 C C . ARG A 1 296 ? -1.792 -4.18 11.961 1 90.44 296 ARG A C 1
ATOM 2222 O O . ARG A 1 296 ? -0.56 -4.145 11.961 1 90.44 296 ARG A O 1
ATOM 2229 N N . LEU A 1 297 ? -2.58 -3.215 12.453 1 90.5 297 LEU A N 1
ATOM 2230 C CA . LEU A 1 297 ? -1.981 -2.145 13.242 1 90.5 297 LEU A CA 1
ATOM 2231 C C . LEU A 1 297 ? -1.472 -2.676 14.578 1 90.5 297 LEU A C 1
ATOM 2233 O O . LEU A 1 297 ? -2.189 -3.389 15.281 1 90.5 297 LEU A O 1
ATOM 2237 N N . ALA A 1 298 ? -0.242 -2.385 14.891 1 86.06 298 ALA A N 1
ATOM 2238 C CA . ALA A 1 298 ? 0.312 -2.791 16.188 1 86.06 298 ALA A CA 1
ATOM 2239 C C . ALA A 1 298 ? -0.263 -1.948 17.312 1 86.06 298 ALA A C 1
ATOM 2241 O O . ALA A 1 298 ? 0.089 -0.775 17.469 1 86.06 298 ALA A O 1
ATOM 2242 N N . VAL A 1 299 ? -1.177 -2.568 18.031 1 83.62 299 VAL A N 1
ATOM 2243 C CA . VAL A 1 299 ? -1.753 -1.932 19.203 1 83.62 299 VAL A CA 1
ATOM 2244 C C . VAL A 1 299 ? -1.747 -2.91 20.375 1 83.62 299 VAL A C 1
ATOM 2246 O O . VAL A 1 299 ? -1.751 -4.129 20.188 1 83.62 299 VAL A O 1
ATOM 2249 N N . ASP A 1 300 ? -1.431 -2.49 21.609 1 72.12 300 ASP A N 1
ATOM 2250 C CA . ASP A 1 300 ? -1.508 -3.352 22.781 1 72.12 300 ASP A CA 1
ATOM 2251 C C . ASP A 1 300 ? -2.93 -3.395 23.344 1 72.12 300 ASP A C 1
ATOM 2253 O O . ASP A 1 300 ? -3.521 -2.352 23.625 1 72.12 300 ASP A O 1
ATOM 2257 N N . VAL A 1 301 ? -3.754 -4.301 22.922 1 54.28 301 VAL A N 1
ATOM 2258 C CA . VAL A 1 301 ? -5.047 -4.391 23.594 1 54.28 301 VAL A CA 1
ATOM 2259 C C . VAL A 1 301 ? -4.879 -5.016 24.969 1 54.28 301 VAL A C 1
ATOM 2261 O O . VAL A 1 301 ? -3.961 -5.812 25.188 1 54.28 301 VAL A O 1
ATOM 2264 N N . MET B 1 1 ? -18.938 -6.086 7.789 1 20.58 1 MET B N 1
ATOM 2265 C CA . MET B 1 1 ? -18.422 -5.109 8.75 1 20.58 1 MET B CA 1
ATOM 2266 C C . MET B 1 1 ? -17.438 -5.762 9.711 1 20.58 1 MET B C 1
ATOM 2268 O O . MET B 1 1 ? -17.719 -6.832 10.258 1 20.58 1 MET B O 1
ATOM 2272 N N . SER B 1 2 ? -16.172 -5.598 9.617 1 28.42 2 SER B N 1
ATOM 2273 C CA . SER B 1 2 ? -15.281 -6.203 10.594 1 28.42 2 SER B CA 1
ATOM 2274 C C . SER B 1 2 ? -15.758 -5.934 12.023 1 28.42 2 SER B C 1
ATOM 2276 O O . SER B 1 2 ? -15.852 -4.781 12.445 1 28.42 2 SER B O 1
ATOM 2278 N N . ASN B 1 3 ? -16.625 -6.625 12.477 1 26.77 3 ASN B N 1
ATOM 2279 C CA . ASN B 1 3 ? -17.016 -6.562 13.883 1 26.77 3 ASN B CA 1
ATOM 2280 C C . ASN B 1 3 ? -15.797 -6.406 14.789 1 26.77 3 ASN B C 1
ATOM 2282 O O . ASN B 1 3 ? -14.711 -6.898 14.469 1 26.77 3 ASN B O 1
ATOM 2286 N N . ASP B 1 4 ? -15.625 -5.258 15.508 1 32.53 4 ASP B N 1
ATOM 2287 C CA . ASP B 1 4 ? -14.734 -5.223 16.656 1 32.53 4 ASP B CA 1
ATOM 2288 C C . ASP B 1 4 ? -14.648 -6.59 17.328 1 32.53 4 ASP B C 1
ATOM 2290 O O . ASP B 1 4 ? -15.305 -6.828 18.344 1 32.53 4 ASP B O 1
ATOM 2294 N N . SER B 1 5 ? -15.055 -7.605 16.688 1 31.28 5 SER B N 1
ATOM 2295 C CA . SER B 1 5 ? -15.156 -8.836 17.469 1 31.28 5 SER B CA 1
ATOM 2296 C C . SER B 1 5 ? -13.859 -9.117 18.219 1 31.28 5 SER B C 1
ATOM 2298 O O . SER B 1 5 ? -12.773 -9.031 17.656 1 31.28 5 SER B O 1
ATOM 2300 N N . GLY B 1 6 ? -13.484 -8.633 19.453 1 35.5 6 GLY B N 1
ATOM 2301 C CA . GLY B 1 6 ? -12.508 -8.961 20.469 1 35.5 6 GLY B CA 1
ATOM 2302 C C . GLY B 1 6 ? -11.188 -9.445 19.891 1 35.5 6 GLY B C 1
ATOM 2303 O O . GLY B 1 6 ? -10.336 -9.953 20.625 1 35.5 6 GLY B O 1
ATOM 2304 N N . GLU B 1 7 ? -11.172 -9.75 18.672 1 38.56 7 GLU B N 1
ATOM 2305 C CA . GLU B 1 7 ? -10 -10.516 18.266 1 38.56 7 GLU B CA 1
ATOM 2306 C C . GLU B 1 7 ? -8.758 -9.633 18.188 1 38.56 7 GLU B C 1
ATOM 2308 O O . GLU B 1 7 ? -8.82 -8.5 17.719 1 38.56 7 GLU B O 1
ATOM 2313 N N . LYS B 1 8 ? -7.883 -9.844 19.047 1 42.94 8 LYS B N 1
ATOM 2314 C CA . LYS B 1 8 ? -6.539 -9.289 19.188 1 42.94 8 LYS B CA 1
ATOM 2315 C C . LYS B 1 8 ? -6.035 -8.742 17.844 1 42.94 8 LYS B C 1
ATOM 2317 O O . LYS B 1 8 ? -5.383 -7.695 17.812 1 42.94 8 LYS B O 1
ATOM 2322 N N . HIS B 1 9 ? -6.191 -9.461 16.859 1 43.56 9 HIS B N 1
ATOM 2323 C CA . HIS B 1 9 ? -5.59 -9.148 15.57 1 43.56 9 HIS B CA 1
ATOM 2324 C C . HIS B 1 9 ? -6.453 -8.172 14.781 1 43.56 9 HIS B C 1
ATOM 2326 O O . HIS B 1 9 ? -6.055 -7.703 13.711 1 43.56 9 HIS B O 1
ATOM 2332 N N . ALA B 1 10 ? -7.758 -7.926 15.188 1 50.38 10 ALA B N 1
ATOM 2333 C CA . ALA B 1 10 ? -8.5 -6.965 14.375 1 50.38 10 ALA B CA 1
ATOM 2334 C C . ALA B 1 10 ? -8.156 -5.531 14.773 1 50.38 10 ALA B C 1
ATOM 2336 O O . ALA B 1 10 ? -9.039 -4.672 14.836 1 50.38 10 ALA B O 1
ATOM 2337 N N . SER B 1 11 ? -6.852 -5.258 15.164 1 62.38 11 SER B N 1
ATOM 2338 C CA . SER B 1 11 ? -6.418 -4.008 15.781 1 62.38 11 SER B CA 1
ATOM 2339 C C . SER B 1 11 ? -6.402 -2.869 14.766 1 62.38 11 SER B C 1
ATOM 2341 O O . SER B 1 11 ? -5.531 -2.818 13.898 1 62.38 11 SER B O 1
ATOM 2343 N N . ASN B 1 12 ? -7.629 -2.225 14.578 1 75 12 ASN B N 1
ATOM 2344 C CA . ASN B 1 12 ? -7.727 -1.01 13.773 1 75 12 ASN B CA 1
ATOM 2345 C C . ASN B 1 12 ? -7.57 0.242 14.633 1 75 12 ASN B C 1
ATOM 2347 O O . ASN B 1 12 ? -7.754 1.359 14.148 1 75 12 ASN B O 1
ATOM 2351 N N . GLY B 1 13 ? -7.219 0.095 15.859 1 82.25 13 GLY B N 1
ATOM 2352 C CA . GLY B 1 13 ? -6.871 1.179 16.766 1 82.25 13 GLY B CA 1
ATOM 2353 C C . GLY B 1 13 ? -8.07 2.021 17.172 1 82.25 13 GLY B C 1
ATOM 2354 O O . GLY B 1 13 ? -7.906 3.119 17.703 1 82.25 13 GLY B O 1
ATOM 2355 N N . ILE B 1 14 ? -9.305 1.607 16.906 1 83.19 14 ILE B N 1
ATOM 2356 C CA . ILE B 1 14 ? -10.492 2.414 17.172 1 83.19 14 ILE B CA 1
ATOM 2357 C C . ILE B 1 14 ? -10.594 2.738 18.656 1 83.19 14 ILE B C 1
ATOM 2359 O O . ILE B 1 14 ? -10.938 3.859 19.031 1 83.19 14 ILE B O 1
ATOM 2363 N N . LYS B 1 15 ? -10.211 1.86 19.531 1 86.5 15 LYS B N 1
ATOM 2364 C CA . LYS B 1 15 ? -10.312 2.08 20.969 1 86.5 15 LYS B CA 1
ATOM 2365 C C . LYS B 1 15 ? -8.938 2.26 21.609 1 86.5 15 LYS B C 1
ATOM 2367 O O . LYS B 1 15 ? -8.719 1.87 22.75 1 86.5 15 LYS B O 1
ATOM 2372 N N . PHE B 1 16 ? -8.062 2.77 20.797 1 92.75 16 PHE B N 1
ATOM 2373 C CA . PHE B 1 16 ? -6.703 2.926 21.312 1 92.75 16 PHE B CA 1
ATOM 2374 C C . PHE B 1 16 ? -6.676 3.898 22.484 1 92.75 16 PHE B C 1
ATOM 2376 O O . PHE B 1 16 ? -5.902 3.715 23.438 1 92.75 16 PHE B O 1
ATOM 2383 N N . THR B 1 17 ? -7.418 5.012 22.438 1 94.88 17 THR B N 1
ATOM 2384 C CA . THR B 1 17 ? -7.656 5.844 23.609 1 94.88 17 THR B CA 1
ATOM 2385 C C . THR B 1 17 ? -9.062 5.605 24.172 1 94.88 17 THR B C 1
ATOM 2387 O O . THR B 1 17 ? -9.984 5.293 23.422 1 94.88 17 THR B O 1
ATOM 2390 N N . PRO B 1 18 ? -9.188 5.656 25.438 1 94.44 18 PRO B N 1
ATOM 2391 C CA . PRO B 1 18 ? -10.5 5.391 26.031 1 94.44 18 PRO B CA 1
ATOM 2392 C C . PRO B 1 18 ? -11.586 6.336 25.531 1 94.44 18 PRO B C 1
ATOM 2394 O O . PRO B 1 18 ? -12.742 5.934 25.406 1 94.44 18 PRO B O 1
ATOM 2397 N N . THR B 1 19 ? -11.289 7.574 25.297 1 96.5 19 THR B N 1
ATOM 2398 C CA . THR B 1 19 ? -12.266 8.555 24.844 1 96.5 19 THR B CA 1
ATOM 2399 C C . THR B 1 19 ? -12.258 8.664 23.328 1 96.5 19 THR B C 1
ATOM 2401 O O . THR B 1 19 ? -11.203 8.852 22.719 1 96.5 19 THR B O 1
ATOM 2404 N N . GLU B 1 20 ? -13.406 8.508 22.703 1 94.81 20 GLU B N 1
ATOM 2405 C CA . GLU B 1 20 ? -13.578 8.742 21.281 1 94.81 20 GLU B CA 1
ATOM 2406 C C . GLU B 1 20 ? -14.07 10.164 21 1 94.81 20 GLU B C 1
ATOM 2408 O O . GLU B 1 20 ? -15.039 10.617 21.609 1 94.81 20 GLU B O 1
ATOM 2413 N N . ARG B 1 21 ? -13.383 10.844 20.141 1 97.19 21 ARG B N 1
ATOM 2414 C CA . ARG B 1 21 ? -13.734 12.219 19.797 1 97.19 21 ARG B CA 1
ATOM 2415 C C . ARG B 1 21 ? -14.43 12.297 18.453 1 97.19 21 ARG B C 1
ATOM 2417 O O . ARG B 1 21 ? -14.047 11.594 17.5 1 97.19 21 ARG B O 1
ATOM 2424 N N . HIS B 1 22 ? -15.43 13.195 18.312 1 97.12 22 HIS B N 1
ATOM 2425 C CA . HIS B 1 22 ? -16.172 13.352 17.062 1 97.12 22 HIS B CA 1
ATOM 2426 C C . HIS B 1 22 ? -16.266 14.82 16.656 1 97.12 22 HIS B C 1
ATOM 2428 O O . HIS B 1 22 ? -16.844 15.148 15.625 1 97.12 22 HIS B O 1
ATOM 2434 N N . ASP B 1 23 ? -15.766 15.648 17.516 1 97.62 23 ASP B N 1
ATOM 2435 C CA . ASP B 1 23 ? -15.672 17.094 17.297 1 97.62 23 ASP B CA 1
ATOM 2436 C C . ASP B 1 23 ? -14.445 17.672 17.984 1 97.62 23 ASP B C 1
ATOM 2438 O O . ASP B 1 23 ? -13.766 16.984 18.75 1 97.62 23 ASP B O 1
ATOM 2442 N N . THR B 1 24 ? -14.156 18.906 17.656 1 97.56 24 THR B N 1
ATOM 2443 C CA . THR B 1 24 ? -13.07 19.578 18.359 1 97.56 24 THR B CA 1
ATOM 2444 C C . THR B 1 24 ? -13.328 19.625 19.859 1 97.56 24 THR B C 1
ATOM 2446 O O . THR B 1 24 ? -14.445 19.391 20.312 1 97.56 24 THR B O 1
ATOM 2449 N N . TYR B 1 25 ? -12.289 19.766 20.578 1 98.06 25 TYR B N 1
ATOM 2450 C CA . TYR B 1 25 ? -12.32 19.891 22.031 1 98.06 25 TYR B CA 1
ATOM 2451 C C . TYR B 1 25 ? -11.156 20.734 22.531 1 98.06 25 TYR B C 1
ATOM 2453 O O . TYR B 1 25 ? -10.289 21.141 21.75 1 98.06 25 TYR B O 1
ATOM 2461 N N . SER B 1 26 ? -11.102 21.109 23.766 1 98 26 SER B N 1
ATOM 2462 C CA . SER B 1 26 ? -10.242 22.156 24.312 1 98 26 SER B CA 1
ATOM 2463 C C . SER B 1 26 ? -8.766 21.828 24.094 1 98 26 SER B C 1
ATOM 2465 O O . SER B 1 26 ? -7.965 22.719 23.781 1 98 26 SER B O 1
ATOM 2467 N N . TYR B 1 27 ? -8.359 20.625 24.188 1 98.19 27 TYR B N 1
ATOM 2468 C CA . TYR B 1 27 ? -6.957 20.219 24.188 1 98.19 27 TYR B CA 1
ATOM 2469 C C . TYR B 1 27 ? -6.328 20.438 22.812 1 98.19 27 TYR B C 1
ATOM 2471 O O . TYR B 1 27 ? -5.129 20.719 22.719 1 98.19 27 TYR B O 1
ATOM 2479 N N . ILE B 1 28 ? -7.102 20.391 21.75 1 98.19 28 ILE B N 1
ATOM 2480 C CA . ILE B 1 28 ? -6.539 20.516 20.406 1 98.19 28 ILE B CA 1
ATOM 2481 C C . ILE B 1 28 ? -6.977 21.844 19.797 1 98.19 28 ILE B C 1
ATOM 2483 O O . ILE B 1 28 ? -6.777 22.078 18.594 1 98.19 28 ILE B O 1
ATOM 2487 N N . SER B 1 29 ? -7.59 22.703 20.578 1 97.88 29 SER B N 1
ATOM 2488 C CA . SER B 1 29 ? -8.055 23.984 20.047 1 97.88 29 SER B CA 1
ATOM 2489 C C . SER B 1 29 ? -6.914 24.781 19.422 1 97.88 29 SER B C 1
ATOM 2491 O O . SER B 1 29 ? -5.875 24.984 20.047 1 97.88 29 SER B O 1
ATOM 2493 N N . PRO B 1 30 ? -7.086 25.234 18.188 1 97.19 30 PRO B N 1
ATOM 2494 C CA . PRO B 1 30 ? -6.004 26 17.547 1 97.19 30 PRO B CA 1
ATOM 2495 C C . PRO B 1 30 ? -5.688 27.297 18.281 1 97.19 30 PRO B C 1
ATOM 2497 O O . PRO B 1 30 ? -4.586 27.828 18.141 1 97.19 30 PRO B O 1
ATOM 2500 N N . THR B 1 31 ? -6.582 27.797 19.016 1 94.75 31 THR B N 1
ATOM 2501 C CA . THR B 1 31 ? -6.383 29.062 19.719 1 94.75 31 THR B CA 1
ATOM 2502 C C . THR B 1 31 ? -5.422 28.891 20.891 1 94.75 31 THR B C 1
ATOM 2504 O O . THR B 1 31 ? -4.941 29.891 21.453 1 94.75 31 THR B O 1
ATOM 2507 N N . LYS B 1 32 ? -5.125 27.656 21.234 1 93.56 32 LYS B N 1
ATOM 2508 C CA . LYS B 1 32 ? -4.195 27.391 22.328 1 93.56 32 LYS B CA 1
ATOM 2509 C C . LYS B 1 32 ? -2.754 27.359 21.828 1 93.56 32 LYS B C 1
ATOM 2511 O O . LYS B 1 32 ? -1.82 27.203 22.625 1 93.56 32 LYS B O 1
ATOM 2516 N N . SER B 1 33 ? -2.592 27.453 20.531 1 92.44 33 SER B N 1
ATOM 2517 C CA . SER B 1 33 ? -1.266 27.484 19.922 1 92.44 33 SER B CA 1
ATOM 2518 C C . SER B 1 33 ? -0.957 28.844 19.312 1 92.44 33 SER B C 1
ATOM 2520 O O . SER B 1 33 ? -1.861 29.656 19.109 1 92.44 33 SER B O 1
ATOM 2522 N N . ASN B 1 34 ? 0.263 29.109 19.25 1 95.19 34 ASN B N 1
ATOM 2523 C CA . ASN B 1 34 ? 0.729 30.297 18.531 1 95.19 34 ASN B CA 1
ATOM 2524 C C . ASN B 1 34 ? 1.729 29.922 17.438 1 95.19 34 ASN B C 1
ATOM 2526 O O . ASN B 1 34 ? 2.912 29.719 17.719 1 95.19 34 ASN B O 1
ATOM 2530 N N . LEU B 1 35 ? 1.28 29.938 16.203 1 97.62 35 LEU B N 1
ATOM 2531 C CA . LEU B 1 35 ? 2.09 29.5 15.062 1 97.62 35 LEU B CA 1
ATOM 2532 C C . LEU B 1 35 ? 2.58 30.703 14.258 1 97.62 35 LEU B C 1
ATOM 2534 O O . LEU B 1 35 ? 2.775 30.609 13.047 1 97.62 35 LEU B O 1
ATOM 2538 N N . SER B 1 36 ? 2.676 31.828 14.984 1 97 36 SER B N 1
ATOM 2539 C CA . SER B 1 36 ? 3.303 32.969 14.336 1 97 36 SER B CA 1
ATOM 2540 C C . SER B 1 36 ? 4.688 32.625 13.805 1 97 36 SER B C 1
ATOM 2542 O O . SER B 1 36 ? 5.473 31.969 14.484 1 97 36 SER B O 1
ATOM 2544 N N . GLY B 1 37 ? 4.945 33 12.531 1 97.44 37 GLY B N 1
ATOM 2545 C CA . GLY B 1 37 ? 6.23 32.719 11.906 1 97.44 37 GLY B CA 1
ATOM 2546 C C . GLY B 1 37 ? 6.277 31.406 11.172 1 97.44 37 GLY B C 1
ATOM 2547 O O . GLY B 1 37 ? 7.242 31.125 10.461 1 97.44 37 GLY B O 1
ATOM 2548 N N . LYS B 1 38 ? 5.238 30.641 11.258 1 98.25 38 LYS B N 1
ATOM 2549 C CA . LYS B 1 38 ? 5.254 29.312 10.641 1 98.25 38 LYS B CA 1
ATOM 2550 C C . LYS B 1 38 ? 4.648 29.359 9.242 1 98.25 38 LYS B C 1
ATOM 2552 O O . LYS B 1 38 ? 3.717 30.125 8.984 1 98.25 38 LYS B O 1
ATOM 2557 N N . HIS B 1 39 ? 5.246 28.562 8.367 1 98.81 39 HIS B N 1
ATOM 2558 C CA . HIS B 1 39 ? 4.828 28.375 6.98 1 98.81 39 HIS B CA 1
ATOM 2559 C C . HIS B 1 39 ? 4.227 26.984 6.77 1 98.81 39 HIS B C 1
ATOM 2561 O O . HIS B 1 39 ? 4.875 25.969 7.047 1 98.81 39 HIS B O 1
ATOM 2567 N N . VAL B 1 40 ? 2.975 26.969 6.273 1 98.88 40 VAL B N 1
ATOM 2568 C CA . VAL B 1 40 ? 2.285 25.703 6.109 1 98.88 40 VAL B CA 1
ATOM 2569 C C . VAL B 1 40 ? 1.744 25.578 4.684 1 98.88 40 VAL B C 1
ATOM 2571 O O . VAL B 1 40 ? 1.288 26.562 4.105 1 98.88 40 VAL B O 1
ATOM 2574 N N . LEU B 1 41 ? 1.889 24.453 4.051 1 98.94 41 LEU B N 1
ATOM 2575 C CA . LEU B 1 41 ? 1.308 24.125 2.752 1 98.94 41 LEU B CA 1
ATOM 2576 C C . LEU B 1 41 ? 0.314 22.969 2.873 1 98.94 41 LEU B C 1
ATOM 2578 O O . LEU B 1 41 ? 0.644 21.906 3.416 1 98.94 41 LEU B O 1
ATOM 2582 N N . ILE B 1 42 ? -0.907 23.172 2.422 1 98.94 42 ILE B N 1
ATOM 2583 C CA . ILE B 1 42 ? -1.987 22.188 2.502 1 98.94 42 ILE B CA 1
ATOM 2584 C C . ILE B 1 42 ? -2.492 21.875 1.098 1 98.94 42 ILE B C 1
ATOM 2586 O O . ILE B 1 42 ? -2.922 22.766 0.362 1 98.94 42 ILE B O 1
ATOM 2590 N N . THR B 1 43 ? -2.426 20.625 0.722 1 98.88 43 THR B N 1
ATOM 2591 C CA . THR B 1 43 ? -2.998 20.219 -0.556 1 98.88 43 THR B CA 1
ATOM 2592 C C . THR B 1 43 ? -4.449 19.781 -0.382 1 98.88 43 THR B C 1
ATOM 2594 O O . THR B 1 43 ? -4.848 19.344 0.703 1 98.88 43 THR B O 1
ATOM 2597 N N . GLY B 1 44 ? -5.207 19.828 -1.488 1 97.94 44 GLY B N 1
ATOM 2598 C CA . GLY B 1 44 ? -6.629 19.531 -1.379 1 97.94 44 GLY B CA 1
ATOM 2599 C C . GLY B 1 44 ? -7.363 20.469 -0.44 1 97.94 44 GLY B C 1
ATOM 2600 O O . GLY B 1 44 ? -8.133 20.031 0.414 1 97.94 44 GLY B O 1
ATOM 2601 N N . ALA B 1 45 ? -7.117 21.734 -0.54 1 97.94 45 ALA B N 1
ATOM 2602 C CA . ALA B 1 45 ? -7.52 22.688 0.493 1 97.94 45 ALA B CA 1
ATOM 2603 C C . ALA B 1 45 ? -8.828 23.375 0.126 1 97.94 45 ALA B C 1
ATOM 2605 O O . ALA B 1 45 ? -9.328 24.219 0.876 1 97.94 45 ALA B O 1
ATOM 2606 N N . SER B 1 46 ? -9.469 23.031 -0.977 1 95.94 46 SER B N 1
ATOM 2607 C CA . SER B 1 46 ? -10.602 23.797 -1.481 1 95.94 46 SER B CA 1
ATOM 2608 C C . SER B 1 46 ? -11.891 23.406 -0.765 1 95.94 46 SER B C 1
ATOM 2610 O O . SER B 1 46 ? -12.891 24.125 -0.838 1 95.94 46 SER B O 1
ATOM 2612 N N . LYS B 1 47 ? -11.938 22.281 -0.118 1 92.69 47 LYS B N 1
ATOM 2613 C CA . LYS B 1 47 ? -13.148 21.812 0.547 1 92.69 47 LYS B CA 1
ATOM 2614 C C . LYS B 1 47 ? -12.828 20.844 1.67 1 92.69 47 LYS B C 1
ATOM 2616 O O . LYS B 1 47 ? -11.664 20.5 1.882 1 92.69 47 LYS B O 1
ATOM 2621 N N . GLY B 1 48 ? -13.812 20.547 2.434 1 94.44 48 GLY B N 1
ATOM 2622 C CA . GLY B 1 48 ? -13.734 19.469 3.402 1 94.44 48 GLY B CA 1
ATOM 2623 C C . GLY B 1 48 ? -12.68 19.703 4.469 1 94.44 48 GLY B C 1
ATOM 2624 O O . GLY B 1 48 ? -12.609 20.781 5.051 1 94.44 48 GLY B O 1
ATOM 2625 N N . VAL B 1 49 ? -11.945 18.641 4.777 1 96.38 49 VAL B N 1
ATOM 2626 C CA . VAL B 1 49 ? -10.945 18.641 5.844 1 96.38 49 VAL B CA 1
ATOM 2627 C C . VAL B 1 49 ? -9.836 19.625 5.512 1 96.38 49 VAL B C 1
ATOM 2629 O O . VAL B 1 49 ? -9.32 20.328 6.395 1 96.38 49 VAL B O 1
ATOM 2632 N N . GLY B 1 50 ? -9.469 19.766 4.219 1 97.94 50 GLY B N 1
ATOM 2633 C CA . GLY B 1 50 ? -8.422 20.672 3.799 1 97.94 50 GLY B CA 1
ATOM 2634 C C . GLY B 1 50 ? -8.758 22.125 4.062 1 97.94 50 GLY B C 1
ATOM 2635 O O . GLY B 1 50 ? -7.941 22.875 4.609 1 97.94 50 GLY B O 1
ATOM 2636 N N . ARG B 1 51 ? -9.945 22.469 3.674 1 97.88 51 ARG B N 1
ATOM 2637 C CA . ARG B 1 51 ? -10.438 23.812 3.934 1 97.88 51 ARG B CA 1
ATOM 2638 C C . ARG B 1 51 ? -10.477 24.109 5.43 1 97.88 51 ARG B C 1
ATOM 2640 O O . ARG B 1 51 ? -10 25.156 5.879 1 97.88 51 ARG B O 1
ATOM 2647 N N . ALA B 1 52 ? -11.008 23.172 6.191 1 98.44 52 ALA B N 1
ATOM 2648 C CA . ALA B 1 52 ? -11.086 23.344 7.641 1 98.44 52 ALA B CA 1
ATOM 2649 C C . ALA B 1 52 ? -9.695 23.438 8.258 1 98.44 52 ALA B C 1
ATOM 2651 O O . ALA B 1 52 ? -9.492 24.172 9.234 1 98.44 52 ALA B O 1
ATOM 2652 N N . THR B 1 53 ? -8.758 22.703 7.73 1 98.81 53 THR B N 1
ATOM 2653 C CA . THR B 1 53 ? -7.391 22.719 8.234 1 98.81 53 THR B CA 1
ATOM 2654 C C . THR B 1 53 ? -6.75 24.094 8.008 1 98.81 53 THR B C 1
ATOM 2656 O O . THR B 1 53 ? -6.062 24.609 8.883 1 98.81 53 THR B O 1
ATOM 2659 N N . ALA B 1 54 ? -6.969 24.625 6.863 1 98.81 54 ALA B N 1
ATOM 2660 C CA . ALA B 1 54 ? -6.465 25.969 6.574 1 98.81 54 ALA B CA 1
ATOM 2661 C C . ALA B 1 54 ? -6.977 26.984 7.598 1 98.81 54 ALA B C 1
ATOM 2663 O O . ALA B 1 54 ? -6.207 27.812 8.102 1 98.81 54 ALA B O 1
ATOM 2664 N N . ILE B 1 55 ? -8.227 26.875 7.883 1 98.69 55 ILE B N 1
ATOM 2665 C CA . ILE B 1 55 ? -8.859 27.766 8.844 1 98.69 55 ILE B CA 1
ATOM 2666 C C . ILE B 1 55 ? -8.258 27.547 10.227 1 98.69 55 ILE B C 1
ATOM 2668 O O . ILE B 1 55 ? -7.984 28.5 10.953 1 98.69 55 ILE B O 1
ATOM 2672 N N . SER B 1 56 ? -8.047 26.297 10.586 1 98.81 56 SER B N 1
ATOM 2673 C CA . SER B 1 56 ? -7.461 25.969 11.883 1 98.81 56 SER B CA 1
ATOM 2674 C C . SER B 1 56 ? -6.066 26.562 12.031 1 98.81 56 SER B C 1
ATOM 2676 O O . SER B 1 56 ? -5.734 27.125 13.078 1 98.81 56 SER B O 1
ATOM 2678 N N . TYR B 1 57 ? -5.227 26.5 11.016 1 98.81 57 TYR B N 1
ATOM 2679 C CA . TYR B 1 57 ? -3.881 27.078 11.062 1 98.81 57 TYR B CA 1
ATOM 2680 C C . TYR B 1 57 ? -3.934 28.594 11.141 1 98.81 57 TYR B C 1
ATOM 2682 O O . TYR B 1 57 ? -3.09 29.219 11.781 1 98.81 57 TYR B O 1
ATOM 2690 N N . ALA B 1 58 ? -4.906 29.172 10.469 1 98.75 58 ALA B N 1
ATOM 2691 C CA . ALA B 1 58 ? -5.102 30.625 10.562 1 98.75 58 ALA B CA 1
ATOM 2692 C C . ALA B 1 58 ? -5.453 31.031 11.984 1 98.75 58 ALA B C 1
ATOM 2694 O O . ALA B 1 58 ? -4.887 32 12.516 1 98.75 58 ALA B O 1
ATOM 2695 N N . LYS B 1 59 ? -6.387 30.281 12.578 1 98.62 59 LYS B N 1
ATOM 2696 C CA . LYS B 1 59 ? -6.789 30.547 13.953 1 98.62 59 LYS B CA 1
ATOM 2697 C C . LYS B 1 59 ? -5.609 30.391 14.914 1 98.62 59 LYS B C 1
ATOM 2699 O O . LYS B 1 59 ? -5.551 31.062 15.945 1 98.62 59 LYS B O 1
ATOM 2704 N N . ALA B 1 60 ? -4.668 29.547 14.523 1 98.56 60 ALA B N 1
ATOM 2705 C CA . ALA B 1 60 ? -3.484 29.312 15.352 1 98.56 60 ALA B CA 1
ATOM 2706 C C . ALA B 1 60 ? -2.42 30.375 15.094 1 98.56 60 ALA B C 1
ATOM 2708 O O . ALA B 1 60 ? -1.391 30.406 15.773 1 98.56 60 ALA B O 1
ATOM 2709 N N . GLY B 1 61 ? -2.631 31.219 14.086 1 98.44 61 GLY B N 1
ATOM 2710 C CA . GLY B 1 61 ? -1.77 32.375 13.875 1 98.44 61 GLY B CA 1
ATOM 2711 C C . GLY B 1 61 ? -0.65 32.094 12.891 1 98.44 61 GLY B C 1
ATOM 2712 O O . GLY B 1 61 ? 0.356 32.812 12.875 1 98.44 61 GLY B O 1
ATOM 2713 N N . ALA B 1 62 ? -0.719 31.047 12.039 1 98.56 62 ALA B N 1
ATOM 2714 C CA . ALA B 1 62 ? 0.306 30.797 11.023 1 98.56 62 ALA B CA 1
ATOM 2715 C C . ALA B 1 62 ? 0.496 32 10.125 1 98.56 62 ALA B C 1
ATOM 2717 O O . ALA B 1 62 ? -0.479 32.656 9.711 1 98.56 62 ALA B O 1
ATOM 2718 N N . SER B 1 63 ? 1.72 32.344 9.812 1 98.38 63 SER B N 1
ATOM 2719 C CA . SER B 1 63 ? 2.033 33.594 9.102 1 98.38 63 SER B CA 1
ATOM 2720 C C . SER B 1 63 ? 1.874 33.406 7.594 1 98.38 63 SER B C 1
ATOM 2722 O O . SER B 1 63 ? 1.532 34.344 6.887 1 98.38 63 SER B O 1
ATOM 2724 N N . CYS B 1 64 ? 2.264 32.25 7.121 1 98.69 64 CYS B N 1
ATOM 2725 C CA . CYS B 1 64 ? 2.188 31.922 5.695 1 98.69 64 CYS B CA 1
ATOM 2726 C C . CYS B 1 64 ? 1.442 30.625 5.465 1 98.69 64 CYS B C 1
ATOM 2728 O O . CYS B 1 64 ? 1.807 29.578 6.027 1 98.69 64 CYS B O 1
ATOM 2730 N N . ILE B 1 65 ? 0.375 30.656 4.688 1 98.88 65 ILE B N 1
ATOM 2731 C CA . ILE B 1 65 ? -0.464 29.484 4.414 1 98.88 65 ILE B CA 1
ATOM 2732 C C . ILE B 1 65 ? -0.645 29.328 2.908 1 98.88 65 ILE B C 1
ATOM 2734 O O . ILE B 1 65 ? -1.285 30.156 2.258 1 98.88 65 ILE B O 1
ATOM 2738 N N . ALA B 1 66 ? -0.014 28.312 2.344 1 98.94 66 ALA B N 1
ATOM 2739 C CA . ALA B 1 66 ? -0.22 27.953 0.943 1 98.94 66 ALA B CA 1
ATOM 2740 C C . ALA B 1 66 ? -1.312 26.906 0.801 1 98.94 66 ALA B C 1
ATOM 2742 O O . ALA B 1 66 ? -1.322 25.906 1.53 1 98.94 66 ALA B O 1
ATOM 2743 N N . LEU B 1 67 ? -2.256 27.203 -0.07 1 98.88 67 LEU B N 1
ATOM 2744 C CA . LEU B 1 67 ? -3.381 26.312 -0.358 1 98.88 67 LEU B CA 1
ATOM 2745 C C . LEU B 1 67 ? -3.297 25.781 -1.782 1 98.88 67 LEU B C 1
ATOM 2747 O O . LEU B 1 67 ? -3.234 26.547 -2.74 1 98.88 67 LEU B O 1
ATOM 2751 N N . GLY B 1 68 ? -3.242 24.484 -1.932 1 98.75 68 GLY B N 1
ATOM 2752 C CA . GLY B 1 68 ? -3.217 23.875 -3.254 1 98.75 68 GLY B CA 1
ATOM 2753 C C . GLY B 1 68 ? -4.469 23.078 -3.57 1 98.75 68 GLY B C 1
ATOM 2754 O O . GLY B 1 68 ? -4.949 22.312 -2.736 1 98.75 68 GLY B O 1
ATOM 2755 N N . ALA B 1 69 ? -4.996 23.234 -4.695 1 97.88 69 ALA B N 1
ATOM 2756 C CA . ALA B 1 69 ? -6.125 22.453 -5.188 1 97.88 69 ALA B CA 1
ATOM 2757 C C . ALA B 1 69 ? -6.277 22.609 -6.695 1 97.88 69 ALA B C 1
ATOM 2759 O O . ALA B 1 69 ? -5.66 23.484 -7.309 1 97.88 69 ALA B O 1
ATOM 2760 N N . ARG B 1 70 ? -7.102 21.766 -7.332 1 94 70 ARG B N 1
ATOM 2761 C CA . ARG B 1 70 ? -7.457 21.875 -8.742 1 94 70 ARG B CA 1
ATOM 2762 C C . ARG B 1 70 ? -8.594 22.875 -8.945 1 94 70 ARG B C 1
ATOM 2764 O O . ARG B 1 70 ? -8.664 23.531 -9.984 1 94 70 ARG B O 1
ATOM 2771 N N . SER B 1 71 ? -9.414 22.922 -7.895 1 93.69 71 SER B N 1
ATOM 2772 C CA . SER B 1 71 ? -10.555 23.828 -7.949 1 93.69 71 SER B CA 1
ATOM 2773 C C . SER B 1 71 ? -10.211 25.188 -7.344 1 93.69 71 SER B C 1
ATOM 2775 O O . SER B 1 71 ? -9.148 25.359 -6.754 1 93.69 71 SER B O 1
ATOM 2777 N N . SER B 1 72 ? -11.164 26.109 -7.434 1 95.81 72 SER B N 1
ATOM 2778 C CA . SER B 1 72 ? -10.938 27.484 -7 1 95.81 72 SER B CA 1
ATOM 2779 C C . SER B 1 72 ? -10.727 27.562 -5.492 1 95.81 72 SER B C 1
ATOM 2781 O O . SER B 1 72 ? -11.383 26.844 -4.73 1 95.81 72 SER B O 1
ATOM 2783 N N . LEU B 1 73 ? -9.859 28.469 -5.086 1 97.69 73 LEU B N 1
ATOM 2784 C CA . LEU B 1 73 ? -9.508 28.641 -3.682 1 97.69 73 LEU B CA 1
ATOM 2785 C C . LEU B 1 73 ? -9.906 30.031 -3.193 1 97.69 73 LEU B C 1
ATOM 2787 O O . LEU B 1 73 ? -9.617 30.406 -2.055 1 97.69 73 LEU B O 1
ATOM 2791 N N . SER B 1 74 ? -10.562 30.75 -3.967 1 97.19 74 SER B N 1
ATOM 2792 C CA . SER B 1 74 ? -10.828 32.156 -3.674 1 97.19 74 SER B CA 1
ATOM 2793 C C . SER B 1 74 ? -11.609 32.312 -2.369 1 97.19 74 SER B C 1
ATOM 2795 O O . SER B 1 74 ? -11.258 33.125 -1.526 1 97.19 74 SER B O 1
ATOM 2797 N N . ASP B 1 75 ? -12.602 31.5 -2.211 1 97.25 75 ASP B N 1
ATOM 2798 C CA . ASP B 1 75 ? -13.414 31.578 -1.003 1 97.25 75 ASP B CA 1
ATOM 2799 C C . ASP B 1 75 ? -12.609 31.172 0.232 1 97.25 75 ASP B C 1
ATOM 2801 O O . ASP B 1 75 ? -12.742 31.797 1.293 1 97.25 75 ASP B O 1
ATOM 2805 N N . VAL B 1 76 ? -11.852 30.188 0.078 1 98.19 76 VAL B N 1
ATOM 2806 C CA . VAL B 1 76 ? -11.07 29.688 1.202 1 98.19 76 VAL B CA 1
ATOM 2807 C C . VAL B 1 76 ? -10.055 30.75 1.631 1 98.19 76 VAL B C 1
ATOM 2809 O O . VAL B 1 76 ? -9.805 30.922 2.824 1 98.19 76 VAL B O 1
ATOM 2812 N N . VAL B 1 77 ? -9.461 31.422 0.702 1 98.5 77 VAL B N 1
ATOM 2813 C CA . VAL B 1 77 ? -8.492 32.469 1.001 1 98.5 77 VAL B CA 1
ATOM 2814 C C . VAL B 1 77 ? -9.125 33.531 1.903 1 98.5 77 VAL B C 1
ATOM 2816 O O . VAL B 1 77 ? -8.547 33.906 2.916 1 98.5 77 VAL B O 1
ATOM 2819 N N . LEU B 1 78 ? -10.297 33.906 1.597 1 98.19 78 LEU B N 1
ATOM 2820 C CA . LEU B 1 78 ? -11 34.938 2.367 1 98.19 78 LEU B CA 1
ATOM 2821 C C . LEU B 1 78 ? -11.336 34.438 3.766 1 98.19 78 LEU B C 1
ATOM 2823 O O . LEU B 1 78 ? -11.188 35.156 4.75 1 98.19 78 LEU B O 1
ATOM 2827 N N . GLU B 1 79 ? -11.742 33.219 3.82 1 98.44 79 GLU B N 1
ATOM 2828 C CA . GLU B 1 79 ? -12.102 32.625 5.102 1 98.44 79 GLU B CA 1
ATOM 2829 C C . GLU B 1 79 ? -10.883 32.5 6.012 1 98.44 79 GLU B C 1
ATOM 2831 O O . GLU B 1 79 ? -10.977 32.719 7.219 1 98.44 79 GLU B O 1
ATOM 2836 N N . VAL B 1 80 ? -9.836 32.125 5.406 1 98.69 80 VAL B N 1
ATOM 2837 C CA . VAL B 1 80 ? -8.594 31.953 6.148 1 98.69 80 VAL B CA 1
ATOM 2838 C C . VAL B 1 80 ? -8.148 33.312 6.723 1 98.69 80 VAL B C 1
ATOM 2840 O O . VAL B 1 80 ? -7.777 33.406 7.895 1 98.69 80 VAL B O 1
ATOM 2843 N N . GLN B 1 81 ? -8.18 34.344 5.984 1 98.19 81 GLN B N 1
ATOM 2844 C CA . GLN B 1 81 ? -7.801 35.688 6.426 1 98.19 81 GLN B CA 1
ATOM 2845 C C . GLN B 1 81 ? -8.727 36.156 7.539 1 98.19 81 GLN B C 1
ATOM 2847 O O . GLN B 1 81 ? -8.258 36.719 8.547 1 98.19 81 GLN B O 1
ATOM 2852 N N . SER B 1 82 ? -9.969 35.938 7.355 1 98.19 82 SER B N 1
ATOM 2853 C CA . SER B 1 82 ? -10.945 36.344 8.359 1 98.19 82 SER B CA 1
ATOM 2854 C C . SER B 1 82 ? -10.75 35.594 9.664 1 98.19 82 SER B C 1
ATOM 2856 O O . SER B 1 82 ? -10.867 36.156 10.75 1 98.19 82 SER B O 1
ATOM 2858 N N . ALA B 1 83 ? -10.477 34.281 9.562 1 98.31 83 ALA B N 1
ATOM 2859 C CA . ALA B 1 83 ? -10.297 33.438 10.742 1 98.31 83 ALA B CA 1
ATOM 2860 C C . ALA B 1 83 ? -9.109 33.906 11.57 1 98.31 83 ALA B C 1
ATOM 2862 O O . ALA B 1 83 ? -9.164 33.906 12.805 1 98.31 83 ALA B O 1
ATOM 2863 N N . ALA B 1 84 ? -8.039 34.281 10.93 1 98.06 84 ALA B N 1
ATOM 2864 C CA . ALA B 1 84 ? -6.867 34.781 11.633 1 98.06 84 ALA B CA 1
ATOM 2865 C C . ALA B 1 84 ? -7.203 36.062 12.398 1 98.06 84 ALA B C 1
ATOM 2867 O O . ALA B 1 84 ? -6.867 36.188 13.578 1 98.06 84 ALA B O 1
ATOM 2868 N N . LYS B 1 85 ? -7.879 36.969 11.719 1 97.12 85 LYS B N 1
ATOM 2869 C CA . LYS B 1 85 ? -8.273 38.219 12.32 1 97.12 85 LYS B CA 1
ATOM 2870 C C . LYS B 1 85 ? -9.18 38 13.531 1 97.12 85 LYS B C 1
ATOM 2872 O O . LYS B 1 85 ? -8.969 38.625 14.586 1 97.12 85 LYS B O 1
ATOM 2877 N N . ASP B 1 86 ? -10.102 37.188 13.32 1 97.38 86 ASP B N 1
ATOM 2878 C CA . ASP B 1 86 ? -11.07 36.906 14.375 1 97.38 86 ASP B CA 1
ATOM 2879 C C . ASP B 1 86 ? -10.383 36.312 15.602 1 97.38 86 ASP B C 1
ATOM 2881 O O . ASP B 1 86 ? -10.844 36.5 16.734 1 97.38 86 ASP B O 1
ATOM 2885 N N . ALA B 1 87 ? -9.32 35.594 15.367 1 97.25 87 ALA B N 1
ATOM 2886 C CA . ALA B 1 87 ? -8.602 34.938 16.453 1 97.25 87 ALA B CA 1
ATOM 2887 C C . ALA B 1 87 ? -7.566 35.875 17.078 1 97.25 87 ALA B C 1
ATOM 2889 O O . ALA B 1 87 ? -6.852 35.5 18 1 97.25 87 ALA B O 1
ATOM 2890 N N . GLY B 1 88 ? -7.422 37.062 16.562 1 96.5 88 GLY B N 1
ATOM 2891 C CA . GLY B 1 88 ? -6.555 38.062 17.156 1 96.5 88 GLY B CA 1
ATOM 2892 C C . GLY B 1 88 ? -5.141 38.031 16.594 1 96.5 88 GLY B C 1
ATOM 2893 O O . GLY B 1 88 ? -4.207 38.531 17.234 1 96.5 88 GLY B O 1
ATOM 2894 N N . HIS B 1 89 ? -4.98 37.375 15.414 1 97.06 89 HIS B N 1
ATOM 2895 C CA . HIS B 1 89 ? -3.658 37.281 14.812 1 97.06 89 HIS B CA 1
ATOM 2896 C C . HIS B 1 89 ? -3.525 38.219 13.617 1 97.06 89 HIS B C 1
ATOM 2898 O O . HIS B 1 89 ? -4.527 38.719 13.094 1 97.06 89 HIS B O 1
ATOM 2904 N N . SER B 1 90 ? -2.291 38.5 13.219 1 96.38 90 SER B N 1
ATOM 2905 C CA . SER B 1 90 ? -2.039 39.219 11.977 1 96.38 90 SER B CA 1
ATOM 2906 C C . SER B 1 90 ? -2.535 38.438 10.773 1 96.38 90 SER B C 1
ATOM 2908 O O . SER B 1 90 ? -2.547 37.188 10.789 1 96.38 90 SER B O 1
ATOM 2910 N N . GLN B 1 91 ? -2.963 39.125 9.766 1 96.94 91 GLN B N 1
ATOM 2911 C CA . GLN B 1 91 ? -3.398 38.469 8.531 1 96.94 91 GLN B CA 1
ATOM 2912 C C . GLN B 1 91 ? -2.266 37.656 7.914 1 96.94 91 GLN B C 1
ATOM 2914 O O . GLN B 1 91 ? -1.172 38.188 7.688 1 96.94 91 GLN B O 1
ATOM 2919 N N . PRO B 1 92 ? -2.521 36.438 7.711 1 98.12 92 PRO B N 1
ATOM 2920 C CA . PRO B 1 92 ? -1.472 35.625 7.09 1 98.12 92 PRO B CA 1
ATOM 2921 C C . PRO B 1 92 ? -1.29 35.938 5.605 1 98.12 92 PRO B C 1
ATOM 2923 O O . PRO B 1 92 ? -2.211 36.438 4.957 1 98.12 92 PRO B O 1
ATOM 2926 N N . HIS B 1 93 ? -0.09 35.719 5.121 1 98.19 93 HIS B N 1
ATOM 2927 C CA . HIS B 1 93 ? 0.123 35.625 3.682 1 98.19 93 HIS B CA 1
ATOM 2928 C C . HIS B 1 93 ? -0.454 34.312 3.137 1 98.19 93 HIS B C 1
ATOM 2930 O O . HIS B 1 93 ? 0.071 33.25 3.414 1 98.19 93 HIS B O 1
ATOM 2936 N N . VAL B 1 94 ? -1.582 34.406 2.402 1 98.75 94 VAL B N 1
ATOM 2937 C CA . VAL B 1 94 ? -2.236 33.219 1.865 1 98.75 94 VAL B CA 1
ATOM 2938 C C . VAL B 1 94 ? -1.906 33.094 0.381 1 98.75 94 VAL B C 1
ATOM 2940 O O . VAL B 1 94 ? -2.172 34 -0.412 1 98.75 94 VAL B O 1
ATOM 2943 N N . LEU B 1 95 ? -1.271 32 -0.021 1 98.69 95 LEU B N 1
ATOM 2944 C CA . LEU B 1 95 ? -0.913 31.719 -1.403 1 98.69 95 LEU B CA 1
ATOM 2945 C C . LEU B 1 95 ? -1.82 30.625 -1.979 1 98.69 95 LEU B C 1
ATOM 2947 O O . LEU B 1 95 ? -1.853 29.5 -1.471 1 98.69 95 LEU B O 1
ATOM 2951 N N . ALA B 1 96 ? -2.662 30.984 -2.936 1 98.69 96 ALA B N 1
ATOM 2952 C CA . ALA B 1 96 ? -3.506 30.016 -3.629 1 98.69 96 ALA B CA 1
ATOM 2953 C C . ALA B 1 96 ? -2.768 29.391 -4.812 1 98.69 96 ALA B C 1
ATOM 2955 O O . ALA B 1 96 ? -2.254 30.109 -5.676 1 98.69 96 ALA B O 1
ATOM 2956 N N . LEU B 1 97 ? -2.691 28.062 -4.867 1 98.75 97 LEU B N 1
ATOM 2957 C CA . LEU B 1 97 ? -1.947 27.344 -5.891 1 98.75 97 LEU B CA 1
ATOM 2958 C C . LEU B 1 97 ? -2.877 26.469 -6.719 1 98.75 97 LEU B C 1
ATOM 2960 O O . LEU B 1 97 ? -3.648 25.672 -6.168 1 98.75 97 LEU B O 1
ATOM 2964 N N . SER B 1 98 ? -2.867 26.672 -8.055 1 98.25 98 SER B N 1
ATOM 2965 C CA . SER B 1 98 ? -3.422 25.641 -8.922 1 98.25 98 SER B CA 1
ATOM 2966 C C . SER B 1 98 ? -2.543 24.391 -8.93 1 98.25 98 SER B C 1
ATOM 2968 O O . SER B 1 98 ? -1.411 24.422 -9.422 1 98.25 98 SER B O 1
ATOM 2970 N N . LEU B 1 99 ? -3.082 23.312 -8.43 1 98.69 99 LEU B N 1
ATOM 2971 C CA . LEU B 1 99 ? -2.205 22.188 -8.133 1 98.69 99 LEU B CA 1
ATOM 2972 C C . LEU B 1 99 ? -2.898 20.859 -8.438 1 98.69 99 LEU B C 1
ATOM 2974 O O . LEU B 1 99 ? -4 20.609 -7.949 1 98.69 99 LEU B O 1
ATOM 2978 N N . ASP B 1 100 ? -2.324 20.109 -9.328 1 98.69 100 ASP B N 1
ATOM 2979 C CA . ASP B 1 100 ? -2.584 18.672 -9.484 1 98.69 100 ASP B CA 1
ATOM 2980 C C . ASP B 1 100 ? -1.447 17.844 -8.898 1 98.69 100 ASP B C 1
ATOM 2982 O O . ASP B 1 100 ? -0.382 17.719 -9.508 1 98.69 100 ASP B O 1
ATOM 2986 N N . VAL B 1 101 ? -1.732 17.219 -7.734 1 98.75 101 VAL B N 1
ATOM 2987 C CA . VAL B 1 101 ? -0.671 16.562 -6.984 1 98.75 101 VAL B CA 1
ATOM 2988 C C . VAL B 1 101 ? -0.169 15.344 -7.762 1 98.75 101 VAL B C 1
ATOM 2990 O O . VAL B 1 101 ? 0.881 14.789 -7.438 1 98.75 101 VAL B O 1
ATOM 2993 N N . THR B 1 102 ? -0.939 14.844 -8.805 1 98.44 102 THR B N 1
ATOM 2994 C CA . THR B 1 102 ? -0.559 13.641 -9.539 1 98.44 102 THR B CA 1
ATOM 2995 C C . THR B 1 102 ? 0.385 13.992 -10.688 1 98.44 102 THR B C 1
ATOM 2997 O O . THR B 1 102 ? 0.897 13.102 -11.367 1 98.44 102 THR B O 1
ATOM 3000 N N . SER B 1 103 ? 0.603 15.266 -10.953 1 98.62 103 SER B N 1
ATOM 3001 C CA . SER B 1 103 ? 1.454 15.742 -12.039 1 98.62 103 SER B CA 1
ATOM 3002 C C . SER B 1 103 ? 2.756 16.328 -11.5 1 98.62 103 SER B C 1
ATOM 3004 O O . SER B 1 103 ? 2.744 17.344 -10.805 1 98.62 103 SER B O 1
ATOM 3006 N N . LYS B 1 104 ? 3.832 15.711 -11.883 1 98.56 104 LYS B N 1
ATOM 3007 C CA . LYS B 1 104 ? 5.133 16.203 -11.445 1 98.56 104 LYS B CA 1
ATOM 3008 C C . LYS B 1 104 ? 5.336 17.656 -11.852 1 98.56 104 LYS B C 1
ATOM 3010 O O . LYS B 1 104 ? 5.832 18.469 -11.062 1 98.56 104 LYS B O 1
ATOM 3015 N N . ASP B 1 105 ? 4.996 17.984 -13.031 1 98.62 105 ASP B N 1
ATOM 3016 C CA . ASP B 1 105 ? 5.172 19.344 -13.531 1 98.62 105 ASP B CA 1
ATOM 3017 C C . ASP B 1 105 ? 4.328 20.344 -12.727 1 98.62 105 ASP B C 1
ATOM 3019 O O . ASP B 1 105 ? 4.789 21.438 -12.398 1 98.62 105 ASP B O 1
ATOM 3023 N N . SER B 1 106 ? 3.07 19.969 -12.461 1 98.88 106 SER B N 1
ATOM 3024 C CA . SER B 1 106 ? 2.189 20.828 -11.664 1 98.88 106 SER B CA 1
ATOM 3025 C C . SER B 1 106 ? 2.746 21.047 -10.258 1 98.88 106 SER B C 1
ATOM 3027 O O . SER B 1 106 ? 2.754 22.172 -9.758 1 98.88 106 SER B O 1
ATOM 3029 N N . VAL B 1 107 ? 3.238 20 -9.672 1 98.88 107 VAL B N 1
ATOM 3030 C CA . VAL B 1 107 ? 3.807 20.047 -8.328 1 98.88 107 VAL B CA 1
ATOM 3031 C C . VAL B 1 107 ? 5.055 20.922 -8.32 1 98.88 107 VAL B C 1
ATOM 3033 O O . VAL B 1 107 ? 5.199 21.797 -7.461 1 98.88 107 VAL B O 1
ATOM 3036 N N . ASP B 1 108 ? 5.922 20.719 -9.312 1 98.69 108 ASP B N 1
ATOM 3037 C CA . ASP B 1 108 ? 7.156 21.484 -9.383 1 98.69 108 ASP B CA 1
ATOM 3038 C C . ASP B 1 108 ? 6.859 22.984 -9.531 1 98.69 108 ASP B C 1
ATOM 3040 O O . ASP B 1 108 ? 7.504 23.812 -8.883 1 98.69 108 ASP B O 1
ATOM 3044 N N . ALA B 1 109 ? 5.941 23.312 -10.32 1 98.81 109 ALA B N 1
ATOM 3045 C CA . ALA B 1 109 ? 5.57 24.703 -10.531 1 98.81 109 ALA B CA 1
ATOM 3046 C C . ALA B 1 109 ? 5 25.328 -9.258 1 98.81 109 ALA B C 1
ATOM 3048 O O . ALA B 1 109 ? 5.344 26.453 -8.898 1 98.81 109 ALA B O 1
ATOM 3049 N N . ALA B 1 110 ? 4.113 24.594 -8.609 1 98.81 110 ALA B N 1
ATOM 3050 C CA . ALA B 1 110 ? 3.498 25.078 -7.375 1 98.81 110 ALA B CA 1
ATOM 3051 C C . ALA B 1 110 ? 4.543 25.297 -6.285 1 98.81 110 ALA B C 1
ATOM 3053 O O . ALA B 1 110 ? 4.516 26.312 -5.582 1 98.81 110 ALA B O 1
ATOM 3054 N N . VAL B 1 111 ? 5.453 24.391 -6.145 1 98.81 111 VAL B N 1
ATOM 3055 C CA . VAL B 1 111 ? 6.445 24.453 -5.074 1 98.81 111 VAL B CA 1
ATOM 3056 C C . VAL B 1 111 ? 7.445 25.562 -5.363 1 98.81 111 VAL B C 1
ATOM 3058 O O . VAL B 1 111 ? 7.922 26.234 -4.441 1 98.81 111 VAL B O 1
ATOM 3061 N N . LYS B 1 112 ? 7.719 25.75 -6.625 1 98.69 112 LYS B N 1
ATOM 3062 C CA . LYS B 1 112 ? 8.547 26.891 -6.992 1 98.69 112 LYS B CA 1
ATOM 3063 C C . LYS B 1 112 ? 7.922 28.203 -6.535 1 98.69 112 LYS B C 1
ATOM 3065 O O . LYS B 1 112 ? 8.617 29.094 -6.031 1 98.69 112 LYS B O 1
ATOM 3070 N N . GLU B 1 113 ? 6.648 28.344 -6.711 1 98.75 113 GLU B N 1
ATOM 3071 C CA . GLU B 1 113 ? 5.938 29.531 -6.254 1 98.75 113 GLU B CA 1
ATOM 3072 C C . GLU B 1 113 ? 6.016 29.672 -4.734 1 98.75 113 GLU B C 1
ATOM 3074 O O . GLU B 1 113 ? 6.184 30.781 -4.215 1 98.75 113 GLU B O 1
ATOM 3079 N N . VAL B 1 114 ? 5.848 28.578 -4.043 1 98.88 114 VAL B N 1
ATOM 3080 C CA . VAL B 1 114 ? 5.961 28.594 -2.586 1 98.88 114 VAL B CA 1
ATOM 3081 C C . VAL B 1 114 ? 7.355 29.062 -2.18 1 98.88 114 VAL B C 1
ATOM 3083 O O . VAL B 1 114 ? 7.508 29.875 -1.273 1 98.88 114 VAL B O 1
ATOM 3086 N N . ALA B 1 115 ? 8.367 28.5 -2.848 1 98.69 115 ALA B N 1
ATOM 3087 C CA . ALA B 1 115 ? 9.75 28.875 -2.547 1 98.69 115 ALA B CA 1
ATOM 3088 C C . ALA B 1 115 ? 9.953 30.375 -2.682 1 98.69 115 ALA B C 1
ATOM 3090 O O . ALA B 1 115 ? 10.617 31 -1.845 1 98.69 115 ALA B O 1
ATOM 3091 N N . GLU B 1 116 ? 9.391 30.922 -3.693 1 98.44 116 GLU B N 1
ATOM 3092 C CA . GLU B 1 116 ? 9.539 32.344 -3.975 1 98.44 116 GLU B CA 1
ATOM 3093 C C . GLU B 1 116 ? 8.789 33.188 -2.951 1 98.44 116 GLU B C 1
ATOM 3095 O O . GLU B 1 116 ? 9.312 34.188 -2.453 1 98.44 116 GLU B O 1
ATOM 3100 N N . LYS B 1 117 ? 7.586 32.75 -2.604 1 98.44 117 LYS B N 1
ATOM 3101 C CA . LYS B 1 117 ? 6.688 33.594 -1.819 1 98.44 117 LYS B CA 1
ATOM 3102 C C . LYS B 1 117 ? 6.898 33.375 -0.323 1 98.44 117 LYS B C 1
ATOM 3104 O O . LYS B 1 117 ? 6.559 34.25 0.486 1 98.44 117 LYS B O 1
ATOM 3109 N N . PHE B 1 118 ? 7.398 32.219 0.058 1 98.31 118 PHE B N 1
ATOM 3110 C CA . PHE B 1 118 ? 7.59 31.891 1.464 1 98.31 118 PHE B CA 1
ATOM 3111 C C . PHE B 1 118 ? 9.062 31.969 1.849 1 98.31 118 PHE B C 1
ATOM 3113 O O . PHE B 1 118 ? 9.477 31.406 2.857 1 98.31 118 PHE B O 1
ATOM 3120 N N . ASP B 1 119 ? 9.938 32.625 0.996 1 96.44 119 ASP B N 1
ATOM 3121 C CA . ASP B 1 119 ? 11.352 32.906 1.245 1 96.44 119 ASP B CA 1
ATOM 3122 C C . ASP B 1 119 ? 12.125 31.594 1.428 1 96.44 119 ASP B C 1
ATOM 3124 O O . ASP B 1 119 ? 12.953 31.484 2.336 1 96.44 119 ASP B O 1
ATOM 3128 N N . GLY B 1 120 ? 11.742 30.594 0.708 1 98.19 120 GLY B N 1
ATOM 3129 C CA . GLY B 1 120 ? 12.484 29.344 0.628 1 98.19 120 GLY B CA 1
ATOM 3130 C C . GLY B 1 120 ? 12.305 28.469 1.848 1 98.19 120 GLY B C 1
ATOM 3131 O O . GLY B 1 120 ? 13.172 27.641 2.158 1 98.19 120 GLY B O 1
ATOM 3132 N N . ARG B 1 121 ? 11.18 28.672 2.541 1 98.25 121 ARG B N 1
ATOM 3133 C CA . ARG B 1 121 ? 10.992 27.938 3.789 1 98.25 121 ARG B CA 1
ATOM 3134 C C . ARG B 1 121 ? 9.594 27.328 3.859 1 98.25 121 ARG B C 1
ATOM 3136 O O . ARG B 1 121 ? 8.625 27.938 3.398 1 98.25 121 ARG B O 1
ATOM 3143 N N . LEU B 1 122 ? 9.5 26.172 4.434 1 98.81 122 LEU B N 1
ATOM 3144 C CA . LEU B 1 122 ? 8.242 25.5 4.754 1 98.81 122 LEU B CA 1
ATOM 3145 C C . LEU B 1 122 ? 8.359 24.719 6.062 1 98.81 122 LEU B C 1
ATOM 3147 O O . LEU B 1 122 ? 9.305 23.953 6.25 1 98.81 122 LEU B O 1
ATOM 3151 N N . ASP B 1 123 ? 7.469 24.969 6.973 1 98.88 123 ASP B N 1
ATOM 3152 C CA . ASP B 1 123 ? 7.539 24.328 8.281 1 98.88 123 ASP B CA 1
ATOM 3153 C C . ASP B 1 123 ? 6.723 23.031 8.312 1 98.88 123 ASP B C 1
ATOM 3155 O O . ASP B 1 123 ? 7.148 22.031 8.891 1 98.88 123 ASP B O 1
ATOM 3159 N N . VAL B 1 124 ? 5.539 23.062 7.719 1 98.94 124 VAL B N 1
ATOM 3160 C CA . VAL B 1 124 ? 4.625 21.922 7.754 1 98.94 124 VAL B CA 1
ATOM 3161 C C . VAL B 1 124 ? 4.047 21.672 6.359 1 98.94 124 VAL B C 1
ATOM 3163 O O . VAL B 1 124 ? 3.521 22.594 5.73 1 98.94 124 VAL B O 1
ATOM 3166 N N . LEU B 1 125 ? 4.211 20.547 5.828 1 98.94 125 LEU B N 1
ATOM 3167 C CA . LEU B 1 125 ? 3.533 20.062 4.625 1 98.94 125 LEU B CA 1
ATOM 3168 C C . LEU B 1 125 ? 2.4 19.109 4.984 1 98.94 125 LEU B C 1
ATOM 3170 O O . LEU B 1 125 ? 2.627 18.094 5.637 1 98.94 125 LEU B O 1
ATOM 3174 N N . ILE B 1 126 ? 1.19 19.453 4.637 1 98.94 126 ILE B N 1
ATOM 3175 C CA . ILE B 1 126 ? 0.029 18.594 4.871 1 98.94 126 ILE B CA 1
ATOM 3176 C C . ILE B 1 126 ? -0.49 18.062 3.543 1 98.94 126 ILE B C 1
ATOM 3178 O O . ILE B 1 126 ? -1.149 18.781 2.787 1 98.94 126 ILE B O 1
ATOM 3182 N N . ASN B 1 127 ? -0.18 16.844 3.309 1 98.88 127 ASN B N 1
ATOM 3183 C CA . ASN B 1 127 ? -0.719 16.125 2.152 1 98.88 127 ASN B CA 1
ATOM 3184 C C . ASN B 1 127 ? -2.133 15.625 2.416 1 98.88 127 ASN B C 1
ATOM 3186 O O . ASN B 1 127 ? -2.314 14.5 2.891 1 98.88 127 ASN B O 1
ATOM 3190 N N . ASN B 1 128 ? -3.078 16.422 2.023 1 98.44 128 ASN B N 1
ATOM 3191 C CA . ASN B 1 128 ? -4.477 16.172 2.357 1 98.44 128 ASN B CA 1
ATOM 3192 C C . ASN B 1 128 ? -5.289 15.789 1.122 1 98.44 128 ASN B C 1
ATOM 3194 O O . ASN B 1 128 ? -6.363 15.195 1.238 1 98.44 128 ASN B O 1
ATOM 3198 N N . ALA B 1 129 ? -4.746 16.125 -0.083 1 96.56 129 ALA B N 1
ATOM 3199 C CA . ALA B 1 129 ? -5.488 15.789 -1.295 1 96.56 129 ALA B CA 1
ATOM 3200 C C . ALA B 1 129 ? -5.883 14.32 -1.308 1 96.56 129 ALA B C 1
ATOM 3202 O O . ALA B 1 129 ? -5.09 13.453 -0.929 1 96.56 129 ALA B O 1
ATOM 3203 N N . GLY B 1 130 ? -7.07 14.031 -1.657 1 92.69 130 GLY B N 1
ATOM 3204 C CA . GLY B 1 130 ? -7.559 12.664 -1.644 1 92.69 130 GLY B CA 1
ATOM 3205 C C . GLY B 1 130 ? -8.5 12.352 -2.793 1 92.69 130 GLY B C 1
ATOM 3206 O O . GLY B 1 130 ? -8.961 13.266 -3.486 1 92.69 130 GLY B O 1
ATOM 3207 N N . SER B 1 131 ? -8.672 11.164 -2.998 1 91.38 131 SER B N 1
ATOM 3208 C CA . SER B 1 131 ? -9.594 10.609 -3.982 1 91.38 131 SER B CA 1
ATOM 3209 C C . SER B 1 131 ? -10.242 9.32 -3.475 1 91.38 131 SER B C 1
ATOM 3211 O O . SER B 1 131 ? -9.664 8.625 -2.633 1 91.38 131 SER B O 1
ATOM 3213 N N . LEU B 1 132 ? -11.422 9.133 -3.891 1 93.94 132 LEU B N 1
ATOM 3214 C CA . LEU B 1 132 ? -12.156 7.914 -3.596 1 93.94 132 LEU B CA 1
ATOM 3215 C C . LEU B 1 132 ? -12.867 7.395 -4.84 1 93.94 132 LEU B C 1
ATOM 3217 O O . LEU B 1 132 ? -13.891 7.957 -5.254 1 93.94 132 LEU B O 1
ATOM 3221 N N . ALA B 1 133 ? -12.328 6.348 -5.387 1 94.12 133 ALA B N 1
ATOM 3222 C CA . ALA B 1 133 ? -12.977 5.699 -6.527 1 94.12 133 ALA B CA 1
ATOM 3223 C C . ALA B 1 133 ? -14.289 5.047 -6.109 1 94.12 133 ALA B C 1
ATOM 3225 O O . ALA B 1 133 ? -14.469 4.688 -4.941 1 94.12 133 ALA B O 1
ATOM 3226 N N . PRO B 1 134 ? -15.258 4.914 -7.109 1 94.19 134 PRO B N 1
ATOM 3227 C CA . PRO B 1 134 ? -16.484 4.195 -6.777 1 94.19 134 PRO B CA 1
ATOM 3228 C C . PRO B 1 134 ? -16.234 2.793 -6.234 1 94.19 134 PRO B C 1
ATOM 3230 O O . PRO B 1 134 ? -15.32 2.102 -6.711 1 94.19 134 PRO B O 1
ATOM 3233 N N . PHE B 1 135 ? -16.984 2.484 -5.211 1 94.69 135 PHE B N 1
ATOM 3234 C CA . PHE B 1 135 ? -16.906 1.127 -4.688 1 94.69 135 PHE B CA 1
ATOM 3235 C C . PHE B 1 135 ? -17.391 0.12 -5.723 1 94.69 135 PHE B C 1
ATOM 3237 O O . PHE B 1 135 ? -18.5 0.264 -6.266 1 94.69 135 PHE B O 1
ATOM 3244 N N . ALA B 1 136 ? -16.594 -0.856 -6 1 96.12 136 ALA B N 1
ATOM 3245 C CA . ALA B 1 136 ? -16.953 -1.895 -6.961 1 96.12 136 ALA B CA 1
ATOM 3246 C C . ALA B 1 136 ? -16.062 -3.123 -6.801 1 96.12 136 ALA B C 1
ATOM 3248 O O . ALA B 1 136 ? -14.906 -3.01 -6.379 1 96.12 136 ALA B O 1
ATOM 3249 N N . GLY B 1 137 ? -16.672 -4.293 -7.02 1 96.62 137 GLY B N 1
ATOM 3250 C CA . GLY B 1 137 ? -15.805 -5.457 -7.164 1 96.62 137 GLY B CA 1
ATOM 3251 C C . GLY B 1 137 ? -14.805 -5.316 -8.289 1 96.62 137 GLY B C 1
ATOM 3252 O O . GLY B 1 137 ? -14.984 -4.496 -9.195 1 96.62 137 GLY B O 1
ATOM 3253 N N . ILE B 1 138 ? -13.766 -6.145 -8.258 1 97.44 138 ILE B N 1
ATOM 3254 C CA . ILE B 1 138 ? -12.648 -6.035 -9.195 1 97.44 138 ILE B CA 1
ATOM 3255 C C . ILE B 1 138 ? -13.156 -6.191 -10.625 1 97.44 138 ILE B C 1
ATOM 3257 O O . ILE B 1 138 ? -12.867 -5.359 -11.484 1 97.44 138 ILE B O 1
ATOM 3261 N N . PRO B 1 139 ? -13.992 -7.125 -10.93 1 97.5 139 PRO B N 1
ATOM 3262 C CA . PRO B 1 139 ? -14.406 -7.285 -12.32 1 97.5 139 PRO B CA 1
ATOM 3263 C C . PRO B 1 139 ? -15.273 -6.133 -12.812 1 97.5 139 PRO B C 1
ATOM 3265 O O . PRO B 1 139 ? -15.344 -5.879 -14.023 1 97.5 139 PRO B O 1
ATOM 3268 N N . GLU B 1 140 ? -15.898 -5.402 -11.898 1 97.12 140 GLU B N 1
ATOM 3269 C CA . GLU B 1 140 ? -16.828 -4.34 -12.266 1 97.12 140 GLU B CA 1
ATOM 3270 C C . GLU B 1 140 ? -16.156 -2.969 -12.195 1 97.12 140 GLU B C 1
ATOM 3272 O O . GLU B 1 140 ? -16.734 -1.967 -12.617 1 97.12 140 GLU B O 1
ATOM 3277 N N . SER B 1 141 ? -15.031 -2.953 -11.727 1 97.75 141 SER B N 1
ATOM 3278 C CA . SER B 1 141 ? -14.359 -1.68 -11.484 1 97.75 141 SER B CA 1
ATOM 3279 C C . SER B 1 141 ? -13.836 -1.078 -12.789 1 97.75 141 SER B C 1
ATOM 3281 O O . SER B 1 141 ? -13.547 -1.804 -13.742 1 97.75 141 SER B O 1
ATOM 3283 N N . ASP B 1 142 ? -13.812 0.236 -12.852 1 97.94 142 ASP B N 1
ATOM 3284 C CA . ASP B 1 142 ? -13.156 0.974 -13.93 1 97.94 142 ASP B CA 1
ATOM 3285 C C . ASP B 1 142 ? -11.672 1.155 -13.641 1 97.94 142 ASP B C 1
ATOM 3287 O O . ASP B 1 142 ? -11.297 1.803 -12.664 1 97.94 142 ASP B O 1
ATOM 3291 N N . PRO B 1 143 ? -10.812 0.643 -14.523 1 98.38 143 PRO B N 1
ATOM 3292 C CA . PRO B 1 143 ? -9.383 0.634 -14.219 1 98.38 143 PRO B CA 1
ATOM 3293 C C . PRO B 1 143 ? -8.812 2.037 -14.023 1 98.38 143 PRO B C 1
ATOM 3295 O O . PRO B 1 143 ? -7.938 2.238 -13.18 1 98.38 143 PRO B O 1
ATOM 3298 N N . GLU B 1 144 ? -9.242 2.955 -14.789 1 97.81 144 GLU B N 1
ATOM 3299 C CA . GLU B 1 144 ? -8.734 4.316 -14.641 1 97.81 144 GLU B CA 1
ATOM 3300 C C . GLU B 1 144 ? -9.133 4.91 -13.297 1 97.81 144 GLU B C 1
ATOM 3302 O O . GLU B 1 144 ? -8.305 5.516 -12.609 1 97.81 144 GLU B O 1
ATOM 3307 N N . SER B 1 145 ? -10.391 4.789 -12.953 1 97.31 145 SER B N 1
ATOM 3308 C CA . SER B 1 145 ? -10.867 5.273 -11.664 1 97.31 145 SER B CA 1
ATOM 3309 C C . SER B 1 145 ? -10.18 4.535 -10.516 1 97.31 145 SER B C 1
ATOM 3311 O O . SER B 1 145 ? -9.797 5.152 -9.516 1 97.31 145 SER B O 1
ATOM 3313 N N . TRP B 1 146 ? -10.094 3.256 -10.656 1 98.31 146 TRP B N 1
ATOM 3314 C CA . TRP B 1 146 ? -9.445 2.42 -9.648 1 98.31 146 TRP B CA 1
ATOM 3315 C C . TRP B 1 146 ? -8.023 2.902 -9.375 1 98.31 146 TRP B C 1
ATOM 3317 O O . TRP B 1 146 ? -7.641 3.107 -8.219 1 98.31 146 TRP B O 1
ATOM 3327 N N . TRP B 1 147 ? -7.281 3.18 -10.383 1 98.56 147 TRP B N 1
ATOM 3328 C CA . TRP B 1 147 ? -5.867 3.543 -10.289 1 98.56 147 TRP B CA 1
ATOM 3329 C C . TRP B 1 147 ? -5.703 4.973 -9.789 1 98.56 147 TRP B C 1
ATOM 3331 O O . TRP B 1 147 ? -4.684 5.316 -9.188 1 98.56 147 TRP B O 1
ATOM 3341 N N . SER B 1 148 ? -6.715 5.832 -9.969 1 97.94 148 SER B N 1
ATOM 3342 C CA . SER B 1 148 ? -6.645 7.23 -9.562 1 97.94 148 SER B CA 1
ATOM 3343 C C . SER B 1 148 ? -6.449 7.355 -8.055 1 97.94 148 SER B C 1
ATOM 3345 O O . SER B 1 148 ? -5.809 8.297 -7.582 1 97.94 148 SER B O 1
ATOM 3347 N N . ASP B 1 149 ? -6.906 6.391 -7.277 1 98.06 149 ASP B N 1
ATOM 3348 C CA . ASP B 1 149 ? -6.719 6.41 -5.828 1 98.06 149 ASP B CA 1
ATOM 3349 C C . ASP B 1 149 ? -5.238 6.309 -5.469 1 98.06 149 ASP B C 1
ATOM 3351 O O . ASP B 1 149 ? -4.785 6.941 -4.512 1 98.06 149 ASP B O 1
ATOM 3355 N N . TYR B 1 150 ? -4.496 5.535 -6.199 1 98.56 150 TYR B N 1
ATOM 3356 C CA . TYR B 1 150 ? -3.059 5.422 -5.969 1 98.56 150 TYR B CA 1
ATOM 3357 C C . TYR B 1 150 ? -2.336 6.691 -6.398 1 98.56 150 TYR B C 1
ATOM 3359 O O . TYR B 1 150 ? -1.434 7.164 -5.707 1 98.56 150 TYR B O 1
ATOM 3367 N N . GLU B 1 151 ? -2.721 7.207 -7.512 1 98.62 151 GLU B N 1
ATOM 3368 C CA . GLU B 1 151 ? -2.068 8.414 -8.008 1 98.62 151 GLU B CA 1
ATOM 3369 C C . GLU B 1 151 ? -2.223 9.57 -7.027 1 98.62 151 GLU B C 1
ATOM 3371 O O . GLU B 1 151 ? -1.258 10.281 -6.742 1 98.62 151 GLU B O 1
ATOM 3376 N N . VAL B 1 152 ? -3.375 9.703 -6.523 1 98.38 152 VAL B N 1
ATOM 3377 C CA . VAL B 1 152 ? -3.639 10.852 -5.664 1 98.38 152 VAL B CA 1
ATOM 3378 C C . VAL B 1 152 ? -3.094 10.586 -4.262 1 98.38 152 VAL B C 1
ATOM 3380 O O . VAL B 1 152 ? -2.451 11.453 -3.664 1 98.38 152 VAL B O 1
ATOM 3383 N N . SER B 1 153 ? -3.268 9.383 -3.768 1 97.94 153 SER B N 1
ATOM 3384 C CA . SER B 1 153 ? -3.041 9.125 -2.35 1 97.94 153 SER B CA 1
ATOM 3385 C C . SER B 1 153 ? -1.613 8.648 -2.096 1 97.94 153 SER B C 1
ATOM 3387 O O . SER B 1 153 ? -1.147 8.648 -0.954 1 97.94 153 SER B O 1
ATOM 3389 N N . VAL B 1 154 ? -0.933 8.234 -3.135 1 98.69 154 VAL B N 1
ATOM 3390 C CA . VAL B 1 154 ? 0.428 7.738 -2.951 1 98.69 154 VAL B CA 1
ATOM 3391 C C . VAL B 1 154 ? 1.403 8.602 -3.746 1 98.69 154 VAL B C 1
ATOM 3393 O O . VAL B 1 154 ? 2.285 9.242 -3.17 1 98.69 154 VAL B O 1
ATOM 3396 N N . LYS B 1 155 ? 1.176 8.688 -5.066 1 98.75 155 LYS B N 1
ATOM 3397 C CA . LYS B 1 155 ? 2.068 9.477 -5.914 1 98.75 155 LYS B CA 1
ATOM 3398 C C . LYS B 1 155 ? 2.062 10.945 -5.512 1 98.75 155 LYS B C 1
ATOM 3400 O O . LYS B 1 155 ? 3.107 11.594 -5.508 1 98.75 155 LYS B O 1
ATOM 3405 N N . GLY B 1 156 ? 0.935 11.461 -5.188 1 98.81 156 GLY B N 1
ATOM 3406 C CA . GLY B 1 156 ? 0.79 12.859 -4.789 1 98.81 156 GLY B CA 1
ATOM 3407 C C . GLY B 1 156 ? 1.68 13.242 -3.623 1 98.81 156 GLY B C 1
ATOM 3408 O O . GLY B 1 156 ? 2.572 14.078 -3.764 1 98.81 156 GLY B O 1
ATOM 3409 N N . PRO B 1 157 ? 1.428 12.562 -2.457 1 98.88 157 PRO B N 1
ATOM 3410 C CA . PRO B 1 157 ? 2.271 12.852 -1.294 1 98.88 157 PRO B CA 1
ATOM 3411 C C . PRO B 1 157 ? 3.758 12.656 -1.58 1 98.88 157 PRO B C 1
ATOM 3413 O O . PRO B 1 157 ? 4.59 13.414 -1.082 1 98.88 157 PRO B O 1
ATOM 3416 N N . TYR B 1 158 ? 4.121 11.672 -2.361 1 98.88 158 TYR B N 1
ATOM 3417 C CA . TYR B 1 158 ? 5.512 11.445 -2.738 1 98.88 158 TYR B CA 1
ATOM 3418 C C . TYR B 1 158 ? 6.066 12.633 -3.512 1 98.88 158 TYR B C 1
ATOM 3420 O O . TYR B 1 158 ? 7.117 13.18 -3.162 1 98.88 158 TYR B O 1
ATOM 3428 N N . LEU B 1 159 ? 5.359 13.055 -4.566 1 98.94 159 LEU B N 1
ATOM 3429 C CA . LEU B 1 159 ? 5.812 14.164 -5.398 1 98.94 159 LEU B CA 1
ATOM 3430 C C . LEU B 1 159 ? 5.918 15.453 -4.582 1 98.94 159 LEU B C 1
ATOM 3432 O O . LEU B 1 159 ? 6.895 16.188 -4.707 1 98.94 159 LEU B O 1
ATOM 3436 N N . MET B 1 160 ? 4.93 15.695 -3.758 1 98.94 160 MET B N 1
ATOM 3437 C CA . MET B 1 160 ? 4.926 16.906 -2.93 1 98.94 160 MET B CA 1
ATOM 3438 C C . MET B 1 160 ? 6.102 16.891 -1.96 1 98.94 160 MET B C 1
ATOM 3440 O O . MET B 1 160 ? 6.809 17.891 -1.834 1 98.94 160 MET B O 1
ATOM 3444 N N . THR B 1 161 ? 6.258 15.75 -1.282 1 98.88 161 THR B N 1
ATOM 3445 C CA . THR B 1 161 ? 7.352 15.617 -0.326 1 98.88 161 THR B CA 1
ATOM 3446 C C . THR B 1 161 ? 8.695 15.836 -1.009 1 98.88 161 THR B C 1
ATOM 3448 O O . THR B 1 161 ? 9.539 16.594 -0.507 1 98.88 161 THR B O 1
ATOM 3451 N N . ARG B 1 162 ? 8.883 15.211 -2.141 1 98.81 162 ARG B N 1
ATOM 3452 C CA . ARG B 1 162 ? 10.133 15.336 -2.893 1 98.81 162 ARG B CA 1
ATOM 3453 C C . ARG B 1 162 ? 10.383 16.781 -3.307 1 98.81 162 ARG B C 1
ATOM 3455 O O . ARG B 1 162 ? 11.492 17.297 -3.137 1 98.81 162 ARG B O 1
ATOM 3462 N N . ALA B 1 163 ? 9.398 17.438 -3.85 1 98.81 163 ALA B N 1
ATOM 3463 C CA . ALA B 1 163 ? 9.547 18.781 -4.383 1 98.81 163 ALA B CA 1
ATOM 3464 C C . ALA B 1 163 ? 9.758 19.797 -3.26 1 98.81 163 ALA B C 1
ATOM 3466 O O . ALA B 1 163 ? 10.477 20.781 -3.434 1 98.81 163 ALA B O 1
ATOM 3467 N N . CYS B 1 164 ? 9.141 19.578 -2.09 1 98.88 164 CYS B N 1
ATOM 3468 C CA . CYS B 1 164 ? 9.203 20.531 -0.977 1 98.88 164 CYS B CA 1
ATOM 3469 C C . CYS B 1 164 ? 10.422 20.266 -0.109 1 98.88 164 CYS B C 1
ATOM 3471 O O . CYS B 1 164 ? 10.625 20.938 0.905 1 98.88 164 CYS B O 1
ATOM 3473 N N . TRP B 1 165 ? 11.258 19.328 -0.472 1 98.75 165 TRP B N 1
ATOM 3474 C CA . TRP B 1 165 ? 12.266 18.781 0.431 1 98.75 165 TRP B CA 1
ATOM 3475 C C . TRP B 1 165 ? 13.18 19.891 0.953 1 98.75 165 TRP B C 1
ATOM 3477 O O . TRP B 1 165 ? 13.344 20.031 2.164 1 98.75 165 TRP B O 1
ATOM 3487 N N . SER B 1 166 ? 13.742 20.703 0.06 1 98.56 166 SER B N 1
ATOM 3488 C CA . SER B 1 166 ? 14.68 21.75 0.47 1 98.56 166 SER B CA 1
ATOM 3489 C C . SER B 1 166 ? 13.984 22.797 1.333 1 98.56 166 SER B C 1
ATOM 3491 O O . SER B 1 166 ? 14.586 23.328 2.264 1 98.56 166 SER B O 1
ATOM 3493 N N . LEU B 1 167 ? 12.75 23.125 1.023 1 98.88 167 LEU B N 1
ATOM 3494 C CA . LEU B 1 167 ? 11.992 24.094 1.816 1 98.88 167 LEU B CA 1
ATOM 3495 C C . LEU B 1 167 ? 11.75 23.562 3.227 1 98.88 167 LEU B C 1
ATOM 3497 O O . LEU B 1 167 ? 11.812 24.312 4.195 1 98.88 167 LEU B O 1
ATOM 3501 N N . LEU B 1 168 ? 11.445 22.266 3.299 1 98.81 168 LEU B N 1
ATOM 3502 C CA . LEU B 1 168 ? 11.211 21.625 4.59 1 98.81 168 LEU B CA 1
ATOM 3503 C C . LEU B 1 168 ? 12.492 21.609 5.426 1 98.81 168 LEU B C 1
ATOM 3505 O O . LEU B 1 168 ? 12.445 21.844 6.637 1 98.81 168 LEU B O 1
ATOM 3509 N N . LEU B 1 169 ? 13.617 21.344 4.77 1 98.44 169 LEU B N 1
ATOM 3510 C CA . LEU B 1 169 ? 14.891 21.344 5.477 1 98.44 169 LEU B CA 1
ATOM 3511 C C . LEU B 1 169 ? 15.172 22.703 6.102 1 98.44 169 LEU B C 1
ATOM 3513 O O . LEU B 1 169 ? 15.844 22.797 7.133 1 98.44 169 LEU B O 1
ATOM 3517 N N . ALA B 1 170 ? 14.641 23.703 5.5 1 98.5 170 ALA B N 1
ATOM 3518 C CA . ALA B 1 170 ? 14.883 25.078 5.969 1 98.5 170 ALA B CA 1
ATOM 3519 C C . ALA B 1 170 ? 13.891 25.453 7.062 1 98.5 170 ALA B C 1
ATOM 3521 O O . ALA B 1 170 ? 14.016 26.516 7.688 1 98.5 170 ALA B O 1
ATOM 3522 N N . GLY B 1 171 ? 12.867 24.594 7.332 1 98.25 171 GLY B N 1
ATOM 3523 C CA . GLY B 1 171 ? 11.82 24.906 8.297 1 98.25 171 GLY B CA 1
ATOM 3524 C C . GLY B 1 171 ? 11.805 23.969 9.484 1 98.25 171 GLY B C 1
ATOM 3525 O O . GLY B 1 171 ? 12.859 23.562 9.984 1 98.25 171 GLY B O 1
ATOM 3526 N N . THR B 1 172 ? 10.578 23.719 9.984 1 98.19 172 THR B N 1
ATOM 3527 C CA . THR B 1 172 ? 10.406 22.906 11.18 1 98.19 172 THR B CA 1
ATOM 3528 C C . THR B 1 172 ? 10.445 21.422 10.836 1 98.19 172 THR B C 1
ATOM 3530 O O . THR B 1 172 ? 10.609 20.578 11.719 1 98.19 172 THR B O 1
ATOM 3533 N N . LYS B 1 173 ? 10.266 21.031 9.539 1 98.69 173 LYS B N 1
ATOM 3534 C CA . LYS B 1 173 ? 10.469 19.688 9.023 1 98.69 173 LYS B CA 1
ATOM 3535 C C . LYS B 1 173 ? 9.375 18.734 9.508 1 98.69 173 LYS B C 1
ATOM 3537 O O . LYS B 1 173 ? 9.656 17.641 9.992 1 98.69 173 LYS B O 1
ATOM 3542 N N . ILE B 1 174 ? 8.094 19.125 9.312 1 98.88 174 ILE B N 1
ATOM 3543 C CA . ILE B 1 174 ? 6.945 18.297 9.672 1 98.88 174 ILE B CA 1
ATOM 3544 C C . ILE B 1 174 ? 6.129 17.984 8.422 1 98.88 174 ILE B C 1
ATOM 3546 O O . ILE B 1 174 ? 5.754 18.875 7.672 1 98.88 174 ILE B O 1
ATOM 3550 N N . ILE B 1 175 ? 5.965 16.75 8.164 1 98.94 175 ILE B N 1
ATOM 3551 C CA . ILE B 1 175 ? 5.094 16.25 7.102 1 98.94 175 ILE B CA 1
ATOM 3552 C C . ILE B 1 175 ? 3.916 15.492 7.711 1 98.94 175 ILE B C 1
ATOM 3554 O O . ILE B 1 175 ? 4.105 14.648 8.586 1 98.94 175 ILE B O 1
ATOM 3558 N N . ILE B 1 176 ? 2.727 15.82 7.344 1 98.94 176 ILE B N 1
ATOM 3559 C CA . ILE B 1 176 ? 1.526 15.094 7.738 1 98.94 176 ILE B CA 1
ATOM 3560 C C . ILE B 1 176 ? 0.832 14.531 6.5 1 98.94 176 ILE B C 1
ATOM 3562 O O . ILE B 1 176 ? 0.414 15.281 5.617 1 98.94 176 ILE B O 1
ATOM 3566 N N . ASN B 1 177 ? 0.779 13.242 6.379 1 98.81 177 ASN B N 1
ATOM 3567 C CA . ASN B 1 177 ? 0.068 12.539 5.316 1 98.81 177 ASN B CA 1
ATOM 3568 C C . ASN B 1 177 ? -1.312 12.078 5.773 1 98.81 177 ASN B C 1
ATOM 3570 O O . ASN B 1 177 ? -1.429 11.328 6.742 1 98.81 177 ASN B O 1
ATOM 3574 N N . LEU B 1 178 ? -2.336 12.531 5.07 1 98 178 LEU B N 1
ATOM 3575 C CA . LEU B 1 178 ? -3.674 12.078 5.422 1 98 178 LEU B CA 1
ATOM 3576 C C . LEU B 1 178 ? -3.934 10.68 4.867 1 98 178 LEU B C 1
ATOM 3578 O O . LEU B 1 178 ? -3.773 10.445 3.668 1 98 178 LEU B O 1
ATOM 3582 N N . THR B 1 179 ? -4.242 9.852 5.738 1 95.88 179 THR B N 1
ATOM 3583 C CA . THR B 1 179 ? -4.676 8.5 5.41 1 95.88 179 THR B CA 1
ATOM 3584 C C . THR B 1 179 ? -6.133 8.289 5.809 1 95.88 179 THR B C 1
ATOM 3586 O O . THR B 1 179 ? -6.973 9.172 5.621 1 95.88 179 THR B O 1
ATOM 3589 N N . SER B 1 180 ? -6.496 7.113 6.18 1 90.94 180 SER B N 1
ATOM 3590 C CA . SER B 1 180 ? -7.867 6.746 6.52 1 90.94 180 SER B CA 1
ATOM 3591 C C . SER B 1 180 ? -7.91 5.504 7.398 1 90.94 180 SER B C 1
ATOM 3593 O O . SER B 1 180 ? -6.93 4.754 7.473 1 90.94 180 SER B O 1
ATOM 3595 N N . ILE B 1 181 ? -9 5.434 8.172 1 89.5 181 ILE B N 1
ATOM 3596 C CA . ILE B 1 181 ? -9.25 4.172 8.859 1 89.5 181 ILE B CA 1
ATOM 3597 C C . ILE B 1 181 ? -9.352 3.039 7.84 1 89.5 181 ILE B C 1
ATOM 3599 O O . ILE B 1 181 ? -9.102 1.876 8.164 1 89.5 181 ILE B O 1
ATOM 3603 N N . GLY B 1 182 ? -9.695 3.346 6.605 1 89.12 182 GLY B N 1
ATOM 3604 C CA . GLY B 1 182 ? -9.75 2.381 5.516 1 89.12 182 GLY B CA 1
ATOM 3605 C C . GLY B 1 182 ? -8.406 1.757 5.203 1 89.12 182 GLY B C 1
ATOM 3606 O O . GLY B 1 182 ? -8.336 0.723 4.535 1 89.12 182 GLY B O 1
ATOM 3607 N N . ALA B 1 183 ? -7.332 2.395 5.625 1 92.44 183 ALA B N 1
ATOM 3608 C CA . ALA B 1 183 ? -6 1.807 5.473 1 92.44 183 ALA B CA 1
ATOM 3609 C C . ALA B 1 183 ? -5.844 0.574 6.359 1 92.44 183 ALA B C 1
ATOM 3611 O O . ALA B 1 183 ? -5.035 -0.312 6.059 1 92.44 183 ALA B O 1
ATOM 3612 N N . LEU B 1 184 ? -6.609 0.552 7.426 1 91.06 184 LEU B N 1
ATOM 3613 C CA . LEU B 1 184 ? -6.406 -0.448 8.469 1 91.06 184 LEU B CA 1
ATOM 3614 C C . LEU B 1 184 ? -7.41 -1.587 8.336 1 91.06 184 LEU B C 1
ATOM 3616 O O . LEU B 1 184 ? -7.223 -2.658 8.922 1 91.06 184 LEU B O 1
ATOM 3620 N N . MET B 1 185 ? -8.414 -1.345 7.555 1 87.19 185 MET B N 1
ATOM 3621 C CA . MET B 1 185 ? -9.484 -2.328 7.449 1 87.19 185 MET B CA 1
ATOM 3622 C C . MET B 1 185 ? -9.766 -2.674 5.988 1 87.19 185 MET B C 1
ATOM 3624 O O . MET B 1 185 ? -9.32 -1.967 5.082 1 87.19 185 MET B O 1
ATOM 3628 N N . ILE B 1 186 ? -10.492 -3.762 5.914 1 90.88 186 ILE B N 1
ATOM 3629 C CA . ILE B 1 186 ? -10.961 -4.16 4.59 1 90.88 186 ILE B CA 1
ATOM 3630 C C . ILE B 1 186 ? -12.422 -3.758 4.418 1 90.88 186 ILE B C 1
ATOM 3632 O O . ILE B 1 186 ? -13.328 -4.531 4.73 1 90.88 186 ILE B O 1
ATOM 3636 N N . VAL B 1 187 ? -12.617 -2.588 3.912 1 89.44 187 VAL B N 1
ATOM 3637 C CA . VAL B 1 187 ? -13.961 -2.139 3.58 1 89.44 187 VAL B CA 1
ATOM 3638 C C . VAL B 1 187 ? -14.391 -2.73 2.238 1 89.44 187 VAL B C 1
ATOM 3640 O O . VAL B 1 187 ? -13.758 -2.471 1.21 1 89.44 187 VAL B O 1
ATOM 3643 N N . PRO B 1 188 ? -15.516 -3.461 2.242 1 92.81 188 PRO B N 1
ATOM 3644 C CA . PRO B 1 188 ? -15.891 -4.184 1.025 1 92.81 188 PRO B CA 1
ATOM 3645 C C . PRO B 1 188 ? -15.953 -3.281 -0.205 1 92.81 188 PRO B C 1
ATOM 3647 O O . PRO B 1 188 ? -16.453 -2.156 -0.126 1 92.81 188 PRO B O 1
ATOM 3650 N N . GLN B 1 189 ? -15.344 -3.723 -1.284 1 94.56 189 GLN B N 1
ATOM 3651 C CA . GLN B 1 189 ? -15.43 -3.158 -2.627 1 94.56 189 GLN B CA 1
ATOM 3652 C C . GLN B 1 189 ? -14.625 -1.868 -2.734 1 94.56 189 GLN B C 1
ATOM 3654 O O . GLN B 1 189 ? -14.883 -1.036 -3.605 1 94.56 189 GLN B O 1
ATOM 3659 N N . SER B 1 190 ? -13.711 -1.658 -1.83 1 95.5 190 SER B N 1
ATOM 3660 C CA . SER B 1 190 ? -12.828 -0.502 -1.884 1 95.5 190 SER B CA 1
ATOM 3661 C C . SER B 1 190 ? -11.375 -0.928 -2.076 1 95.5 190 SER B C 1
ATOM 3663 O O . SER B 1 190 ? -10.484 -0.461 -1.36 1 95.5 190 SER B O 1
ATOM 3665 N N . SER B 1 191 ? -11.133 -1.812 -3.037 1 97.38 191 SER B N 1
ATOM 3666 C CA . SER B 1 191 ? -9.844 -2.467 -3.229 1 97.38 191 SER B CA 1
ATOM 3667 C C . SER B 1 191 ? -8.812 -1.499 -3.791 1 97.38 191 SER B C 1
ATOM 3669 O O . SER B 1 191 ? -7.617 -1.802 -3.814 1 97.38 191 SER B O 1
ATOM 3671 N N . SER B 1 192 ? -9.258 -0.329 -4.301 1 97.25 192 SER B N 1
ATOM 3672 C CA . SER B 1 192 ? -8.312 0.699 -4.719 1 97.25 192 SER B CA 1
ATOM 3673 C C . SER B 1 192 ? -7.953 1.624 -3.559 1 97.25 192 SER B C 1
ATOM 3675 O O . SER B 1 192 ? -6.773 1.877 -3.301 1 97.25 192 SER B O 1
ATOM 3677 N N . TYR B 1 193 ? -8.891 2.059 -2.768 1 96.12 193 TYR B N 1
ATOM 3678 C CA . TYR B 1 193 ? -8.734 3.076 -1.732 1 96.12 193 TYR B CA 1
ATOM 3679 C C . TYR B 1 193 ? -7.973 2.521 -0.535 1 96.12 193 TYR B C 1
ATOM 3681 O O . TYR B 1 193 ? -6.98 3.109 -0.097 1 96.12 193 TYR B O 1
ATOM 3689 N N . GLY B 1 194 ? -8.453 1.381 -0.005 1 96 194 GLY B N 1
ATOM 3690 C CA . GLY B 1 194 ? -7.844 0.79 1.176 1 96 194 GLY B CA 1
ATOM 3691 C C . GLY B 1 194 ? -6.352 0.563 1.025 1 96 194 GLY B C 1
ATOM 3692 O O . GLY B 1 194 ? -5.551 1.139 1.768 1 96 194 GLY B O 1
ATOM 3693 N N . PRO B 1 195 ? -5.973 -0.162 -0.005 1 98 195 PRO B N 1
ATOM 3694 C CA . PRO B 1 195 ? -4.547 -0.426 -0.197 1 98 195 PRO B CA 1
ATOM 3695 C C . PRO B 1 195 ? -3.746 0.843 -0.483 1 98 195 PRO B C 1
ATOM 3697 O O . PRO B 1 195 ? -2.594 0.96 -0.055 1 98 195 PRO B O 1
ATOM 3700 N N . ALA B 1 196 ? -4.281 1.777 -1.2 1 98.25 196 ALA B N 1
ATOM 3701 C CA . ALA B 1 196 ? -3.584 3.031 -1.469 1 98.25 196 ALA B CA 1
ATOM 3702 C C . ALA B 1 196 ? -3.291 3.785 -0.174 1 98.25 196 ALA B C 1
ATOM 3704 O O . ALA B 1 196 ? -2.186 4.293 0.02 1 98.25 196 ALA B O 1
ATOM 3705 N N . LYS B 1 197 ? -4.285 3.854 0.664 1 97.81 197 LYS B N 1
ATOM 3706 C CA . LYS B 1 197 ? -4.105 4.547 1.938 1 97.81 197 LYS B CA 1
ATOM 3707 C C . LYS B 1 197 ? -3.129 3.795 2.838 1 97.81 197 LYS B C 1
ATOM 3709 O O . LYS B 1 197 ? -2.369 4.41 3.59 1 97.81 197 LYS B O 1
ATOM 3714 N N . LEU B 1 198 ? -3.15 2.482 2.781 1 97.56 198 LEU B N 1
ATOM 3715 C CA . LEU B 1 198 ? -2.158 1.691 3.5 1 97.56 198 LEU B CA 1
ATOM 3716 C C . LEU B 1 198 ? -0.752 1.98 2.98 1 97.56 198 LEU B C 1
ATOM 3718 O O . LEU B 1 198 ? 0.192 2.094 3.764 1 97.56 198 LEU B O 1
ATOM 3722 N N . ALA B 1 199 ? -0.638 2.018 1.663 1 98.31 199 ALA B N 1
ATOM 3723 C CA . ALA B 1 199 ? 0.656 2.336 1.066 1 98.31 199 ALA B CA 1
ATOM 3724 C C . ALA B 1 199 ? 1.147 3.707 1.523 1 98.31 199 ALA B C 1
ATOM 3726 O O . ALA B 1 199 ? 2.342 3.896 1.769 1 98.31 199 ALA B O 1
ATOM 3727 N N . SER B 1 200 ? 0.245 4.621 1.642 1 97.69 200 SER B N 1
ATOM 3728 C CA . SER B 1 200 ? 0.589 5.953 2.125 1 97.69 200 SER B CA 1
ATOM 3729 C C . SER B 1 200 ? 1.08 5.91 3.568 1 97.69 200 SER B C 1
ATOM 3731 O O . SER B 1 200 ? 2.008 6.633 3.936 1 97.69 200 SER B O 1
ATOM 3733 N N . LEU B 1 201 ? 0.404 5.156 4.336 1 97.38 201 LEU B N 1
ATOM 3734 C CA . LEU B 1 201 ? 0.838 4.953 5.711 1 97.38 201 LEU B CA 1
ATOM 3735 C C . LEU B 1 201 ? 2.262 4.406 5.758 1 97.38 201 LEU B C 1
ATOM 3737 O O . LEU B 1 201 ? 3.094 4.898 6.527 1 97.38 201 LEU B O 1
ATOM 3741 N N . ARG B 1 202 ? 2.541 3.414 4.945 1 97.75 202 ARG B N 1
ATOM 3742 C CA . ARG B 1 202 ? 3.875 2.822 4.906 1 97.75 202 ARG B CA 1
ATOM 3743 C C . ARG B 1 202 ? 4.898 3.812 4.359 1 97.75 202 ARG B C 1
ATOM 3745 O O . ARG B 1 202 ? 6.043 3.848 4.816 1 97.75 202 ARG B O 1
ATOM 3752 N N . LEU B 1 203 ? 4.512 4.582 3.377 1 98.38 203 LEU B N 1
ATOM 3753 C CA . LEU B 1 203 ? 5.387 5.633 2.865 1 98.38 203 LEU B CA 1
ATOM 3754 C C . LEU B 1 203 ? 5.797 6.586 3.982 1 98.38 203 LEU B C 1
ATOM 3756 O O . LEU B 1 203 ? 6.957 7.004 4.051 1 98.38 203 LEU B O 1
ATOM 3760 N N . THR B 1 204 ? 4.875 6.914 4.836 1 98.62 204 THR B N 1
ATOM 3761 C CA . THR B 1 204 ? 5.145 7.781 5.977 1 98.62 204 THR B CA 1
ATOM 3762 C C . THR B 1 204 ? 6.207 7.168 6.887 1 98.62 204 THR B C 1
ATOM 3764 O O . THR B 1 204 ? 7.113 7.863 7.348 1 98.62 204 THR B O 1
ATOM 3767 N N . GLU B 1 205 ? 6.07 5.922 7.098 1 97.56 205 GLU B N 1
ATOM 3768 C CA . GLU B 1 205 ? 7.055 5.211 7.914 1 97.56 205 GLU B CA 1
ATOM 3769 C C . GLU B 1 205 ? 8.438 5.242 7.262 1 97.56 205 GLU B C 1
ATOM 3771 O O . GLU B 1 205 ? 9.445 5.383 7.949 1 97.56 205 GLU B O 1
ATOM 3776 N N . PHE B 1 206 ? 8.5 5.086 5.977 1 97.75 206 PHE B N 1
ATOM 3777 C CA . PHE B 1 206 ? 9.758 5.133 5.25 1 97.75 206 PHE B CA 1
ATOM 3778 C C . PHE B 1 206 ? 10.398 6.512 5.359 1 97.75 206 PHE B C 1
ATOM 3780 O O . PHE B 1 206 ? 11.617 6.629 5.488 1 97.75 206 PHE B O 1
ATOM 3787 N N . ILE B 1 207 ? 9.609 7.555 5.285 1 98.38 207 ILE B N 1
ATOM 3788 C CA . ILE B 1 207 ? 10.148 8.898 5.445 1 98.38 207 ILE B CA 1
ATOM 3789 C C . ILE B 1 207 ? 10.82 9.023 6.809 1 98.38 207 ILE B C 1
ATOM 3791 O O . ILE B 1 207 ? 11.953 9.5 6.906 1 98.38 207 ILE B O 1
ATOM 3795 N N . ALA B 1 208 ? 10.133 8.602 7.816 1 97.81 208 ALA B N 1
ATOM 3796 C CA . ALA B 1 208 ? 10.664 8.688 9.172 1 97.81 208 ALA B CA 1
ATOM 3797 C C . ALA B 1 208 ? 11.961 7.883 9.305 1 97.81 208 ALA B C 1
ATOM 3799 O O . ALA B 1 208 ? 12.914 8.344 9.938 1 97.81 208 ALA B O 1
ATOM 3800 N N . GLN B 1 209 ? 11.984 6.73 8.711 1 95.69 209 GLN B N 1
ATOM 3801 C CA . GLN B 1 209 ? 13.133 5.84 8.852 1 95.69 209 GLN B CA 1
ATOM 3802 C C . GLN B 1 209 ? 14.328 6.352 8.062 1 95.69 209 GLN B C 1
ATOM 3804 O O . GLN B 1 209 ? 15.453 6.387 8.578 1 95.69 209 GLN B O 1
ATOM 3809 N N . ASP B 1 210 ? 14.109 6.773 6.859 1 97.12 210 ASP B N 1
ATOM 3810 C CA . ASP B 1 210 ? 15.195 7.121 5.953 1 97.12 210 ASP B CA 1
ATOM 3811 C C . ASP B 1 210 ? 15.672 8.555 6.184 1 97.12 210 ASP B C 1
ATOM 3813 O O . ASP B 1 210 ? 16.797 8.906 5.836 1 97.12 210 ASP B O 1
ATOM 3817 N N . HIS B 1 211 ? 14.773 9.367 6.77 1 97.81 211 HIS B N 1
ATOM 3818 C CA . HIS B 1 211 ? 15.062 10.797 6.797 1 97.81 211 HIS B CA 1
ATOM 3819 C C . HIS B 1 211 ? 14.75 11.398 8.164 1 97.81 211 HIS B C 1
ATOM 3821 O O . HIS B 1 211 ? 14.664 12.617 8.305 1 97.81 211 HIS B O 1
ATOM 3827 N N . GLY B 1 212 ? 14.531 10.562 9.133 1 96.88 212 GLY B N 1
ATOM 3828 C CA . GLY B 1 212 ? 14.195 11.023 10.469 1 96.88 212 GLY B CA 1
ATOM 3829 C C . GLY B 1 212 ? 15.422 11.297 11.328 1 96.88 212 GLY B C 1
ATOM 3830 O O . GLY B 1 212 ? 16.391 11.914 10.867 1 96.88 212 GLY B O 1
ATOM 3831 N N . GLU B 1 213 ? 15.32 10.875 12.555 1 91.94 213 GLU B N 1
ATOM 3832 C CA . GLU B 1 213 ? 16.344 11.133 13.57 1 91.94 213 GLU B CA 1
ATOM 3833 C C . GLU B 1 213 ? 17.703 10.617 13.117 1 91.94 213 GLU B C 1
ATOM 3835 O O . GLU B 1 213 ? 17.828 9.484 12.648 1 91.94 213 GLU B O 1
ATOM 3840 N N . GLY B 1 214 ? 18.672 11.508 13.273 1 91.75 214 GLY B N 1
ATOM 3841 C CA . GLY B 1 214 ? 20.047 11.125 12.945 1 91.75 214 GLY B CA 1
ATOM 3842 C C . GLY B 1 214 ? 20.375 11.32 11.484 1 91.75 214 GLY B C 1
ATOM 3843 O O . GLY B 1 214 ? 21.531 11.125 11.078 1 91.75 214 GLY B O 1
ATOM 3844 N N . LYS B 1 215 ? 19.469 11.742 10.641 1 94.06 215 LYS B N 1
ATOM 3845 C CA . LYS B 1 215 ? 19.672 12.039 9.227 1 94.06 215 LYS B CA 1
ATOM 3846 C C . LYS B 1 215 ? 19.219 13.453 8.891 1 94.06 215 LYS B C 1
ATOM 3848 O O . LYS B 1 215 ? 19.891 14.43 9.227 1 94.06 215 LYS B O 1
ATOM 3853 N N . ASP B 1 216 ? 17.984 13.516 8.414 1 97.06 216 ASP B N 1
ATOM 3854 C CA . ASP B 1 216 ? 17.453 14.828 8.055 1 97.06 216 ASP B CA 1
ATOM 3855 C C . ASP B 1 216 ? 16.531 15.367 9.148 1 97.06 216 ASP B C 1
ATOM 3857 O O . ASP B 1 216 ? 16.125 16.531 9.102 1 97.06 216 ASP B O 1
ATOM 3861 N N . ASP B 1 217 ? 16.219 14.602 10.109 1 98 217 ASP B N 1
ATOM 3862 C CA . ASP B 1 217 ? 15.375 14.945 11.25 1 98 217 ASP B CA 1
ATOM 3863 C C . ASP B 1 217 ? 13.961 15.305 10.789 1 98 217 ASP B C 1
ATOM 3865 O O . ASP B 1 217 ? 13.352 16.234 11.32 1 98 217 ASP B O 1
ATOM 3869 N N . MET B 1 218 ? 13.531 14.711 9.727 1 98.69 218 MET B N 1
ATOM 3870 C CA . MET B 1 218 ? 12.172 14.891 9.242 1 98.69 218 MET B CA 1
ATOM 3871 C C . MET B 1 218 ? 11.18 14.148 10.133 1 98.69 218 MET B C 1
ATOM 3873 O O . MET B 1 218 ? 11.422 13.008 10.523 1 98.69 218 MET B O 1
ATOM 3877 N N . VAL B 1 219 ? 10.125 14.82 10.578 1 98.81 219 VAL B N 1
ATOM 3878 C CA . VAL B 1 219 ? 9.008 14.172 11.258 1 98.81 219 VAL B CA 1
ATOM 3879 C C . VAL B 1 219 ? 7.863 13.945 10.266 1 98.81 219 VAL B C 1
ATOM 3881 O O . VAL B 1 219 ? 7.41 14.883 9.609 1 98.81 219 VAL B O 1
ATOM 3884 N N . ALA B 1 220 ? 7.43 12.742 10.102 1 98.81 220 ALA B N 1
ATOM 3885 C CA . ALA B 1 220 ? 6.316 12.398 9.227 1 98.81 220 ALA B CA 1
ATOM 3886 C C . ALA B 1 220 ? 5.266 11.578 9.969 1 98.81 220 ALA B C 1
ATOM 3888 O O . ALA B 1 220 ? 5.582 10.57 10.594 1 98.81 220 ALA B O 1
ATOM 3889 N N . ILE B 1 221 ? 4.012 12.031 9.922 1 98.88 221 ILE B N 1
ATOM 3890 C CA . ILE B 1 221 ? 2.922 11.375 10.633 1 98.88 221 ILE B CA 1
ATOM 3891 C C . ILE B 1 221 ? 1.785 11.062 9.664 1 98.88 221 ILE B C 1
ATOM 3893 O O . ILE B 1 221 ? 1.436 11.891 8.82 1 98.88 221 ILE B O 1
ATOM 3897 N N . ALA B 1 222 ? 1.249 9.852 9.734 1 98.62 222 ALA B N 1
ATOM 3898 C CA . ALA B 1 222 ? 0.064 9.477 8.969 1 98.62 222 ALA B CA 1
ATOM 3899 C C . ALA B 1 222 ? -1.204 9.648 9.797 1 98.62 222 ALA B C 1
ATOM 3901 O O . ALA B 1 222 ? -1.327 9.062 10.883 1 98.62 222 ALA B O 1
ATOM 3902 N N . VAL B 1 223 ? -2.256 10.367 9.242 1 98.56 223 VAL B N 1
ATOM 3903 C CA . VAL B 1 223 ? -3.361 10.758 10.109 1 98.56 223 VAL B CA 1
ATOM 3904 C C . VAL B 1 223 ? -4.688 10.383 9.453 1 98.56 223 VAL B C 1
ATOM 3906 O O . VAL B 1 223 ? -4.902 10.656 8.273 1 98.56 223 VAL B O 1
ATOM 3909 N N . HIS B 1 224 ? -5.527 9.719 10.141 1 97.38 224 HIS B N 1
ATOM 3910 C CA . HIS B 1 224 ? -6.945 9.594 9.836 1 97.38 224 HIS B CA 1
ATOM 3911 C C . HIS B 1 224 ? -7.738 10.773 10.391 1 97.38 224 HIS B C 1
ATOM 3913 O O . HIS B 1 224 ? -7.836 10.938 11.609 1 97.38 224 HIS B O 1
ATOM 3919 N N . PRO B 1 225 ? -8.289 11.578 9.57 1 96.81 225 PRO B N 1
ATOM 3920 C CA . PRO B 1 225 ? -8.883 12.836 10.039 1 96.81 225 PRO B CA 1
ATOM 3921 C C . PRO B 1 225 ? -10.281 12.648 10.617 1 96.81 225 PRO B C 1
ATOM 3923 O O . PRO B 1 225 ? -10.883 13.609 11.109 1 96.81 225 PRO B O 1
ATOM 3926 N N . GLY B 1 226 ? -10.773 11.383 10.609 1 94.12 226 GLY B N 1
ATOM 3927 C CA . GLY B 1 226 ? -12.141 11.133 11.031 1 94.12 226 GLY B CA 1
ATOM 3928 C C . GLY B 1 226 ? -13.086 10.859 9.875 1 94.12 226 GLY B C 1
ATOM 3929 O O . GLY B 1 226 ? -12.727 11.07 8.711 1 94.12 226 GLY B O 1
ATOM 3930 N N . GLY B 1 227 ? -14.242 10.289 10.211 1 92.81 227 GLY B N 1
ATOM 3931 C CA . GLY B 1 227 ? -15.305 10.109 9.234 1 92.81 227 GLY B CA 1
ATOM 3932 C C . GLY B 1 227 ? -16.125 11.367 9.008 1 92.81 227 GLY B C 1
ATOM 3933 O O . GLY B 1 227 ? -17.203 11.516 9.578 1 92.81 227 GLY B O 1
ATOM 3934 N N . VAL B 1 228 ? -15.672 12.211 8.156 1 88.75 228 VAL B N 1
ATOM 3935 C CA . VAL B 1 228 ? -16.281 13.516 7.906 1 88.75 228 VAL B CA 1
ATOM 3936 C C . VAL B 1 228 ? -17.141 13.445 6.652 1 88.75 228 VAL B C 1
ATOM 3938 O O . VAL B 1 228 ? -16.766 12.828 5.656 1 88.75 228 VAL B O 1
ATOM 3941 N N . GLN B 1 229 ? -18.281 13.992 6.762 1 84.56 229 GLN B N 1
ATOM 3942 C CA . GLN B 1 229 ? -19.141 14.094 5.586 1 84.56 229 GLN B CA 1
ATOM 3943 C C . GLN B 1 229 ? -18.594 15.125 4.602 1 84.56 229 GLN B C 1
ATOM 3945 O O . GLN B 1 229 ? -18.875 16.328 4.727 1 84.56 229 GLN B O 1
ATOM 3950 N N . THR B 1 230 ? -17.828 14.695 3.688 1 83.44 230 THR B N 1
ATOM 3951 C CA . THR B 1 230 ? -17.234 15.5 2.621 1 83.44 230 THR B CA 1
ATOM 3952 C C . THR B 1 230 ? -17.734 15.023 1.256 1 83.44 230 THR B C 1
ATOM 3954 O O . THR B 1 230 ? -18.422 14 1.156 1 83.44 230 THR B O 1
ATOM 3957 N N . GLU B 1 231 ? -17.453 15.891 0.274 1 79.94 231 GLU B N 1
ATOM 3958 C CA . GLU B 1 231 ? -17.734 15.445 -1.085 1 79.94 231 GLU B CA 1
ATOM 3959 C C . GLU B 1 231 ? -17.062 14.109 -1.382 1 79.94 231 GLU B C 1
ATOM 3961 O O . GLU B 1 231 ? -17.656 13.242 -2.033 1 79.94 231 GLU B O 1
ATOM 3966 N N . LEU B 1 232 ? -15.938 13.906 -0.907 1 80.12 232 LEU B N 1
ATOM 3967 C CA . LEU B 1 232 ? -15.211 12.656 -1.07 1 80.12 232 LEU B CA 1
ATOM 3968 C C . LEU B 1 232 ? -15.961 11.5 -0.417 1 80.12 232 LEU B C 1
ATOM 3970 O O . LEU B 1 232 ? -16.203 10.469 -1.054 1 80.12 232 LEU B O 1
ATOM 3974 N N . ALA B 1 233 ? -16.375 11.688 0.783 1 81.44 233 ALA B N 1
ATOM 3975 C CA . ALA B 1 233 ? -17 10.625 1.563 1 81.44 233 ALA B CA 1
ATOM 3976 C C . ALA B 1 233 ? -18.391 10.305 1.026 1 81.44 233 ALA B C 1
ATOM 3978 O O . ALA B 1 233 ? -18.891 9.195 1.228 1 81.44 233 ALA B O 1
ATOM 3979 N N . SER B 1 234 ? -18.969 11.266 0.381 1 80.75 234 SER B N 1
ATOM 3980 C CA . SER B 1 234 ? -20.312 11.062 -0.151 1 80.75 234 SER B CA 1
ATOM 3981 C C . SER B 1 234 ? -20.328 10.008 -1.256 1 80.75 234 SER B C 1
ATOM 3983 O O . SER B 1 234 ? -21.375 9.5 -1.634 1 80.75 234 SER B O 1
ATOM 3985 N N . LYS B 1 235 ? -19.172 9.641 -1.73 1 80.94 235 LYS B N 1
ATOM 3986 C CA . LYS B 1 235 ? -19.047 8.633 -2.777 1 80.94 235 LYS B CA 1
ATOM 3987 C C . LYS B 1 235 ? -19.156 7.227 -2.201 1 80.94 235 LYS B C 1
ATOM 3989 O O . LYS B 1 235 ? -19.297 6.254 -2.945 1 80.94 235 LYS B O 1
ATOM 3994 N N . MET B 1 236 ? -19.094 7.121 -0.901 1 81.88 236 MET B N 1
ATOM 3995 C CA . MET B 1 236 ? -19.25 5.824 -0.255 1 81.88 236 MET B CA 1
ATOM 3996 C C . MET B 1 236 ? -20.688 5.32 -0.396 1 81.88 236 MET B C 1
ATOM 3998 O O . MET B 1 236 ? -21.609 6.113 -0.592 1 81.88 236 MET B O 1
ATOM 4002 N N . PRO B 1 237 ? -20.844 4.004 -0.316 1 79.44 237 PRO B N 1
ATOM 4003 C CA . PRO B 1 237 ? -22.219 3.496 -0.305 1 79.44 237 PRO B CA 1
ATOM 4004 C C . PRO B 1 237 ? -23.047 4.09 0.822 1 79.44 237 PRO B C 1
ATOM 4006 O O . PRO B 1 237 ? -22.531 4.359 1.909 1 79.44 237 PRO B O 1
ATOM 4009 N N . GLY B 1 238 ? -24.328 4.309 0.5 1 81 238 GLY B N 1
ATOM 4010 C CA . GLY B 1 238 ? -25.25 4.984 1.406 1 81 238 GLY B CA 1
ATOM 4011 C C . GLY B 1 238 ? -25.234 4.402 2.807 1 81 238 GLY B C 1
ATOM 4012 O O . GLY B 1 238 ? -25.266 5.141 3.793 1 81 238 GLY B O 1
ATOM 4013 N N . HIS B 1 239 ? -25.047 3.088 2.936 1 80.56 239 HIS B N 1
ATOM 4014 C CA . HIS B 1 239 ? -25.125 2.424 4.23 1 80.56 239 HIS B CA 1
ATOM 4015 C C . HIS B 1 239 ? -23.906 2.754 5.09 1 80.56 239 HIS B C 1
ATOM 4017 O O . HIS B 1 239 ? -23.906 2.502 6.297 1 80.56 239 HIS B O 1
ATOM 4023 N N . MET B 1 240 ? -22.938 3.389 4.512 1 81.69 240 MET B N 1
ATOM 4024 C CA . MET B 1 240 ? -21.734 3.727 5.242 1 81.69 240 MET B CA 1
ATOM 4025 C C . MET B 1 240 ? -21.766 5.18 5.711 1 81.69 240 MET B C 1
ATOM 4027 O O . MET B 1 240 ? -20.891 5.609 6.465 1 81.69 240 MET B O 1
ATOM 4031 N N . HIS B 1 241 ? -22.734 5.895 5.336 1 82.69 241 HIS B N 1
ATOM 4032 C CA . HIS B 1 241 ? -22.797 7.312 5.672 1 82.69 241 HIS B CA 1
ATOM 4033 C C . HIS B 1 241 ? -23 7.512 7.168 1 82.69 241 HIS B C 1
ATOM 4035 O O . HIS B 1 241 ? -22.719 8.594 7.695 1 82.69 241 HIS B O 1
ATOM 4041 N N . GLU B 1 242 ? -23.391 6.441 7.844 1 80.31 242 GLU B N 1
ATOM 4042 C CA . GLU B 1 242 ? -23.594 6.52 9.289 1 80.31 242 GLU B CA 1
ATOM 4043 C C . GLU B 1 242 ? -22.266 6.68 10.023 1 80.31 242 GLU B C 1
ATOM 4045 O O . GLU B 1 242 ? -22.234 7.109 11.18 1 80.31 242 GLU B O 1
ATOM 4050 N N . TRP B 1 243 ? -21.203 6.344 9.281 1 81.62 243 TRP B N 1
ATOM 4051 C CA . TRP B 1 243 ? -19.875 6.438 9.891 1 81.62 243 TRP B CA 1
ATOM 4052 C C . TRP B 1 243 ? -19.312 7.848 9.758 1 81.62 243 TRP B C 1
ATOM 4054 O O . TRP B 1 243 ? -18.281 8.164 10.344 1 81.62 243 TRP B O 1
ATOM 4064 N N . LEU B 1 244 ? -19.969 8.664 9 1 86.19 244 LEU B N 1
ATOM 4065 C CA . LEU B 1 244 ? -19.531 10.023 8.758 1 86.19 244 LEU B CA 1
ATOM 4066 C C . LEU B 1 244 ? -20.062 10.969 9.828 1 86.19 244 LEU B C 1
ATOM 4068 O O . LEU B 1 244 ? -20.797 11.906 9.523 1 86.19 244 LEU B O 1
ATOM 4072 N N . VAL B 1 245 ? -19.578 10.844 11.094 1 89.81 245 VAL B N 1
ATOM 4073 C CA . VAL B 1 245 ? -20.203 11.508 12.242 1 89.81 245 VAL B CA 1
ATOM 4074 C C . VAL B 1 245 ? -19.266 12.578 12.781 1 89.81 245 VAL B C 1
ATOM 4076 O O . VAL B 1 245 ? -19.594 13.289 13.727 1 89.81 245 VAL B O 1
ATOM 4079 N N . ASP B 1 246 ? -18.109 12.711 12.188 1 94.81 246 ASP B N 1
ATOM 4080 C CA . ASP B 1 246 ? -17.125 13.641 12.719 1 94.81 246 ASP B CA 1
ATOM 408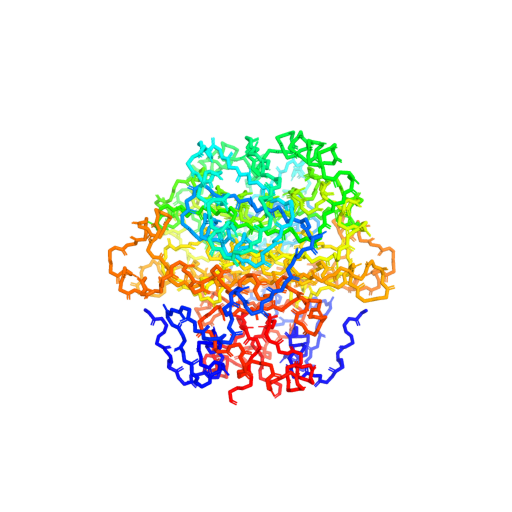1 C C . ASP B 1 246 ? -17.203 15 12.016 1 94.81 246 ASP B C 1
ATOM 4083 O O . ASP B 1 246 ? -17.453 15.07 10.812 1 94.81 246 ASP B O 1
ATOM 4087 N N . THR B 1 247 ? -17.047 16 12.781 1 96.06 247 THR B N 1
ATOM 4088 C CA . THR B 1 247 ? -16.969 17.328 12.18 1 96.06 247 THR B CA 1
ATOM 4089 C C . THR B 1 247 ? -15.633 17.547 11.477 1 96.06 247 THR B C 1
ATOM 4091 O O . THR B 1 247 ? -14.625 16.969 11.883 1 96.06 247 THR B O 1
ATOM 4094 N N . PRO B 1 248 ? -15.586 18.344 10.422 1 96 248 PRO B N 1
ATOM 4095 C CA . PRO B 1 248 ? -14.305 18.672 9.797 1 96 248 PRO B CA 1
ATOM 4096 C C . PRO B 1 248 ? -13.312 19.312 10.766 1 96 248 PRO B C 1
ATOM 4098 O O . PRO B 1 248 ? -12.102 19.141 10.625 1 96 248 PRO B O 1
ATOM 4101 N N . GLU B 1 249 ? -13.852 20.016 11.805 1 97.5 249 GLU B N 1
ATOM 4102 C CA . GLU B 1 249 ? -13.023 20.703 12.781 1 97.5 249 GLU B CA 1
ATOM 4103 C C . GLU B 1 249 ? -12.211 19.719 13.617 1 97.5 249 GLU B C 1
ATOM 4105 O O . GLU B 1 249 ? -11.086 20.016 14.023 1 97.5 249 GLU B O 1
ATOM 4110 N N . LEU B 1 250 ? -12.781 18.531 13.859 1 98.06 250 LEU B N 1
ATOM 4111 C CA . LEU B 1 250 ? -12.023 17.531 14.602 1 98.06 250 LEU B CA 1
ATOM 4112 C C . LEU B 1 250 ? -10.703 17.219 13.914 1 98.06 250 LEU B C 1
ATOM 4114 O O . LEU B 1 250 ? -9.633 17.344 14.523 1 98.06 250 LEU B O 1
ATOM 4118 N N . GLY B 1 251 ? -10.797 16.828 12.617 1 98.19 251 GLY B N 1
ATOM 4119 C CA . GLY B 1 251 ? -9.594 16.547 11.859 1 98.19 251 GLY B CA 1
ATOM 4120 C C . GLY B 1 251 ? -8.688 17.75 11.703 1 98.19 251 GLY B C 1
ATOM 4121 O O . GLY B 1 251 ? -7.473 17.656 11.906 1 98.19 251 GLY B O 1
ATOM 4122 N N . ALA B 1 252 ? -9.266 18.859 11.43 1 98.62 252 ALA B N 1
ATOM 4123 C CA . ALA B 1 252 ? -8.523 20.078 11.148 1 98.62 252 ALA B CA 1
ATOM 4124 C C . ALA B 1 252 ? -7.723 20.531 12.367 1 98.62 252 ALA B C 1
ATOM 4126 O O . ALA B 1 252 ? -6.531 20.828 12.258 1 98.62 252 ALA B O 1
ATOM 4127 N N . ASP B 1 253 ? -8.398 20.578 13.5 1 98.75 253 ASP B N 1
ATOM 4128 C CA . ASP B 1 253 ? -7.746 21.047 14.719 1 98.75 253 ASP B CA 1
ATOM 4129 C C . ASP B 1 253 ? -6.715 20.047 15.219 1 98.75 253 ASP B C 1
ATOM 4131 O O . ASP B 1 253 ? -5.699 20.422 15.797 1 98.75 253 ASP B O 1
ATOM 4135 N N . THR B 1 254 ? -6.965 18.734 14.938 1 98.75 254 THR B N 1
ATOM 4136 C CA . THR B 1 254 ? -5.957 17.719 15.234 1 98.75 254 THR B CA 1
ATOM 4137 C C . THR B 1 254 ? -4.719 17.922 14.367 1 98.75 254 THR B C 1
ATOM 4139 O O . THR B 1 254 ? -3.59 17.828 14.859 1 98.75 254 THR B O 1
ATOM 4142 N N . LEU B 1 255 ? -4.906 18.234 13.094 1 98.75 255 LEU B N 1
ATOM 4143 C CA . LEU B 1 255 ? -3.789 18.469 12.188 1 98.75 255 LEU B CA 1
ATOM 4144 C C . LEU B 1 255 ? -2.99 19.688 12.617 1 98.75 255 LEU B C 1
ATOM 4146 O O . LEU B 1 255 ? -1.758 19.688 12.57 1 98.75 255 LEU B O 1
ATOM 4150 N N . ALA B 1 256 ? -3.672 20.75 13.031 1 98.69 256 ALA B N 1
ATOM 4151 C CA . ALA B 1 256 ? -2.98 21.938 13.531 1 98.69 256 ALA B CA 1
ATOM 4152 C C . ALA B 1 256 ? -2.219 21.625 14.812 1 98.69 256 ALA B C 1
ATOM 4154 O O . ALA B 1 256 ? -1.092 22.094 15 1 98.69 256 ALA B O 1
ATOM 4155 N N . TRP B 1 257 ? -2.836 20.844 15.695 1 98.62 257 TRP B N 1
ATOM 4156 C CA . TRP B 1 257 ? -2.188 20.422 16.938 1 98.62 257 TRP B CA 1
ATOM 4157 C C . TRP B 1 257 ? -0.936 19.609 16.656 1 98.62 257 TRP B C 1
ATOM 4159 O O . TRP B 1 257 ? 0.124 19.859 17.234 1 98.62 257 TRP B O 1
ATOM 4169 N N . LEU B 1 258 ? -1.019 18.688 15.703 1 98.56 258 LEU B N 1
ATOM 4170 C CA . LEU B 1 258 ? 0.111 17.844 15.328 1 98.56 258 LEU B CA 1
ATOM 4171 C C . LEU B 1 258 ? 1.226 18.688 14.703 1 98.56 258 LEU B C 1
ATOM 4173 O O . LEU B 1 258 ? 2.408 18.375 14.883 1 98.56 258 LEU B O 1
ATOM 4177 N N . GLY B 1 259 ? 0.875 19.734 13.969 1 98.12 259 GLY B N 1
ATOM 4178 C CA . GLY B 1 259 ? 1.853 20.562 13.281 1 98.12 259 GLY B CA 1
ATOM 4179 C C . GLY B 1 259 ? 2.43 21.656 14.164 1 98.12 259 GLY B C 1
ATOM 4180 O O . GLY B 1 259 ? 3.371 22.344 13.773 1 98.12 259 GLY B O 1
ATOM 4181 N N . SER B 1 260 ? 1.932 21.828 15.391 1 97.62 260 SER B N 1
ATOM 4182 C CA . SER B 1 260 ? 2.307 22.938 16.25 1 97.62 260 SER B CA 1
ATOM 4183 C C . SER B 1 260 ? 3.631 22.688 16.953 1 97.62 260 SER B C 1
ATOM 4185 O O . SER B 1 260 ? 4.27 23.609 17.453 1 97.62 260 SER B O 1
ATOM 4187 N N . GLU B 1 261 ? 3.984 21.422 17.047 1 96.12 261 GLU B N 1
ATOM 4188 C CA . GLU B 1 261 ? 5.234 21 17.672 1 96.12 261 GLU B CA 1
ATOM 4189 C C . GLU B 1 261 ? 5.805 19.766 17 1 96.12 261 GLU B C 1
ATOM 4191 O O . GLU B 1 261 ? 5.059 18.969 16.422 1 96.12 261 GLU B O 1
ATOM 4196 N N . ARG B 1 262 ? 7.141 19.688 17.094 1 97.38 262 ARG B N 1
ATOM 4197 C CA . ARG B 1 262 ? 7.773 18.469 16.594 1 97.38 262 ARG B CA 1
ATOM 4198 C C . ARG B 1 262 ? 7.566 17.312 17.562 1 97.38 262 ARG B C 1
ATOM 4200 O O . ARG B 1 262 ? 8.086 17.328 18.672 1 97.38 262 ARG B O 1
ATOM 4207 N N . ARG B 1 263 ? 6.746 16.422 17.203 1 97.44 263 ARG B N 1
ATOM 4208 C CA . ARG B 1 263 ? 6.484 15.227 17.984 1 97.44 263 ARG B CA 1
ATOM 4209 C C . ARG B 1 263 ? 7.223 14.023 17.406 1 97.44 263 ARG B C 1
ATOM 4211 O O . ARG B 1 263 ? 6.605 13.117 16.844 1 97.44 263 ARG B O 1
ATOM 4218 N N . GLU B 1 264 ? 8.477 13.953 17.656 1 97.75 264 GLU B N 1
ATOM 4219 C CA . GLU B 1 264 ? 9.375 12.961 17.078 1 97.75 264 GLU B CA 1
ATOM 4220 C C . GLU B 1 264 ? 8.891 11.539 17.375 1 97.75 264 GLU B C 1
ATOM 4222 O O . GLU B 1 264 ? 9.039 10.641 16.547 1 97.75 264 GLU B O 1
ATOM 4227 N N . TRP B 1 265 ? 8.297 11.367 18.547 1 97.56 265 TRP B N 1
ATOM 4228 C CA . TRP B 1 265 ? 7.898 10.039 18.984 1 97.56 265 TRP B CA 1
ATOM 4229 C C . TRP B 1 265 ? 6.715 9.523 18.172 1 97.56 265 TRP B C 1
ATOM 4231 O O . TRP B 1 265 ? 6.422 8.328 18.172 1 97.56 265 TRP B O 1
ATOM 4241 N N . LEU B 1 266 ? 6.023 10.367 17.391 1 98.31 266 LEU B N 1
ATOM 4242 C CA . LEU B 1 266 ? 4.902 9.969 16.547 1 98.31 266 LEU B CA 1
ATOM 4243 C C . LEU B 1 266 ? 5.355 9.758 15.109 1 98.31 266 LEU B C 1
ATOM 4245 O O . LEU B 1 266 ? 4.574 9.305 14.273 1 98.31 266 LEU B O 1
ATOM 4249 N N . SER B 1 267 ? 6.656 10.109 14.82 1 98.44 267 SER B N 1
ATOM 4250 C CA . SER B 1 267 ? 7.125 10.016 13.438 1 98.44 267 SER B CA 1
ATOM 4251 C C . SER B 1 267 ? 7.047 8.578 12.93 1 98.44 267 SER B C 1
ATOM 4253 O O . SER B 1 267 ? 7.453 7.645 13.625 1 98.44 267 SER B O 1
ATOM 4255 N N . GLY B 1 268 ? 6.457 8.445 11.75 1 98 268 GLY B N 1
ATOM 4256 C CA . GLY B 1 268 ? 6.312 7.148 11.102 1 98 268 GLY B CA 1
ATOM 4257 C C . GLY B 1 268 ? 5.098 6.379 11.578 1 98 268 GLY B C 1
ATOM 4258 O O . GLY B 1 268 ? 4.891 5.23 11.188 1 98 268 GLY B O 1
ATOM 4259 N N . ARG B 1 269 ? 4.277 7.012 12.43 1 97.75 269 ARG B N 1
ATOM 4260 C CA . ARG B 1 269 ? 3.191 6.277 13.07 1 97.75 269 ARG B CA 1
ATOM 4261 C C . ARG B 1 269 ? 1.834 6.746 12.562 1 97.75 269 ARG B C 1
ATOM 4263 O O . ARG B 1 269 ? 1.723 7.836 11.992 1 97.75 269 ARG B O 1
ATOM 4270 N N . TYR B 1 270 ? 0.838 5.871 12.688 1 97.81 270 TYR B N 1
ATOM 4271 C CA . TYR B 1 270 ? -0.569 6.16 12.438 1 97.81 270 TYR B CA 1
ATOM 4272 C C . TYR B 1 270 ? -1.193 6.887 13.625 1 97.81 270 TYR B C 1
ATOM 4274 O O . TYR B 1 270 ? -0.984 6.496 14.773 1 97.81 270 TYR B O 1
ATOM 4282 N N . VAL B 1 271 ? -1.962 7.922 13.375 1 98.19 271 VAL B N 1
ATOM 4283 C CA . VAL B 1 271 ? -2.721 8.648 14.383 1 98.19 271 VAL B CA 1
ATOM 4284 C C . VAL B 1 271 ? -4.156 8.859 13.906 1 98.19 271 VAL B C 1
ATOM 4286 O O . VAL B 1 271 ? -4.383 9.227 12.75 1 98.19 271 VAL B O 1
ATOM 4289 N N . SER B 1 272 ? -5.125 8.594 14.75 1 97.56 272 SER B N 1
ATOM 4290 C CA . SER B 1 272 ? -6.523 8.883 14.453 1 97.56 272 SER B CA 1
ATOM 4291 C C . SER B 1 272 ? -6.984 10.156 15.148 1 97.56 272 SER B C 1
ATOM 4293 O O . SER B 1 272 ? -6.828 10.297 16.359 1 97.56 272 SER B O 1
ATOM 4295 N N . ALA B 1 273 ? -7.602 11.062 14.375 1 98.12 273 ALA B N 1
ATOM 4296 C CA . ALA B 1 273 ? -8.148 12.281 14.969 1 98.12 273 ALA B CA 1
ATOM 4297 C C . ALA B 1 273 ? -9.273 11.961 15.945 1 98.12 273 ALA B C 1
ATOM 4299 O O . ALA B 1 273 ? -9.648 12.797 16.766 1 98.12 273 ALA B O 1
ATOM 4300 N N . CYS B 1 274 ? -9.789 10.75 15.82 1 96.88 274 CYS B N 1
ATOM 4301 C CA . CYS B 1 274 ? -10.906 10.359 16.672 1 96.88 274 CYS B CA 1
ATOM 4302 C C . CYS B 1 274 ? -10.422 9.977 18.062 1 96.88 274 CYS B C 1
ATOM 4304 O O . CYS B 1 274 ? -11.227 9.828 18.984 1 96.88 274 CYS B O 1
ATOM 4306 N N . TRP B 1 275 ? -9.125 9.789 18.234 1 97.56 275 TRP B N 1
ATOM 4307 C CA . TRP B 1 275 ? -8.562 9.578 19.562 1 97.56 275 TRP B CA 1
ATOM 4308 C C . TRP B 1 275 ? -8.5 10.883 20.344 1 97.56 275 TRP B C 1
ATOM 4310 O O . TRP B 1 275 ? -8.469 11.969 19.75 1 97.56 275 TRP B O 1
ATOM 4320 N N . ASP B 1 276 ? -8.531 10.758 21.656 1 98.38 276 ASP B N 1
ATOM 4321 C CA . ASP B 1 276 ? -8.227 11.922 22.484 1 98.38 276 ASP B CA 1
ATOM 4322 C C . ASP B 1 276 ? -6.727 12.18 22.531 1 98.38 276 ASP B C 1
ATOM 4324 O O . ASP B 1 276 ? -5.961 11.344 23.016 1 98.38 276 ASP B O 1
ATOM 4328 N N . MET B 1 277 ? -6.336 13.328 22.078 1 98.44 277 MET B N 1
ATOM 4329 C CA . MET B 1 277 ? -4.91 13.594 21.906 1 98.44 277 MET B CA 1
ATOM 4330 C C . MET B 1 277 ? -4.223 13.727 23.266 1 98.44 277 MET B C 1
ATOM 4332 O O . MET B 1 277 ? -3.029 13.438 23.391 1 98.44 277 MET B O 1
ATOM 4336 N N . GLU B 1 278 ? -4.938 14.188 24.266 1 98.31 278 GLU B N 1
ATOM 4337 C CA . GLU B 1 278 ? -4.359 14.211 25.609 1 98.31 278 GLU B CA 1
ATOM 4338 C C . GLU B 1 278 ? -4.07 12.797 26.109 1 98.31 278 GLU B C 1
ATOM 4340 O O . GLU B 1 278 ? -3.014 12.539 26.688 1 98.31 278 GLU B O 1
ATOM 4345 N N . GLU B 1 279 ? -5.027 11.938 25.906 1 98.06 279 GLU B N 1
ATOM 4346 C CA . GLU B 1 279 ? -4.855 10.539 26.281 1 98.06 279 GLU B CA 1
ATOM 4347 C C . GLU B 1 279 ? -3.768 9.875 25.453 1 98.06 279 GLU B C 1
ATOM 4349 O O . GLU B 1 279 ? -3.027 9.023 25.938 1 98.06 279 GLU B O 1
ATOM 4354 N N . LEU B 1 280 ? -3.664 10.234 24.188 1 98 280 LEU B N 1
ATOM 4355 C CA . LEU B 1 280 ? -2.598 9.727 23.328 1 98 280 LEU B CA 1
ATOM 4356 C C . LEU B 1 280 ? -1.229 10.102 23.891 1 98 280 LEU B C 1
ATOM 4358 O O . LEU B 1 280 ? -0.326 9.258 23.938 1 98 280 LEU B O 1
ATOM 4362 N N . GLU B 1 281 ? -1.062 11.344 24.312 1 98 281 GLU B N 1
ATOM 4363 C CA . GLU B 1 281 ? 0.206 11.805 24.859 1 98 281 GLU B CA 1
ATOM 4364 C C . GLU B 1 281 ? 0.594 10.992 26.094 1 98 281 GLU B C 1
ATOM 4366 O O . GLU B 1 281 ? 1.774 10.719 26.328 1 98 281 GLU B O 1
ATOM 4371 N N . LYS B 1 282 ? -0.387 10.633 26.875 1 97.75 282 LYS B N 1
ATOM 4372 C CA . LYS B 1 282 ? -0.135 9.859 28.078 1 97.75 282 LYS B CA 1
ATOM 4373 C C . LYS B 1 282 ? 0.358 8.453 27.75 1 97.75 282 LYS B C 1
ATOM 4375 O O . LYS B 1 282 ? 0.962 7.785 28.578 1 97.75 282 LYS B O 1
ATOM 4380 N N . LYS B 1 283 ? 0.132 8.07 26.5 1 96.69 283 LYS B N 1
ATOM 4381 C CA . LYS B 1 283 ? 0.516 6.727 26.078 1 96.69 283 LYS B CA 1
ATOM 4382 C C . LYS B 1 283 ? 1.877 6.73 25.391 1 96.69 283 LYS B C 1
ATOM 4384 O O . LYS B 1 283 ? 2.332 5.699 24.891 1 96.69 283 LYS B O 1
ATOM 4389 N N . LYS B 1 284 ? 2.574 7.855 25.422 1 97.56 284 LYS B N 1
ATOM 4390 C CA . LYS B 1 284 ? 3.838 8.039 24.719 1 97.56 284 LYS B CA 1
ATOM 4391 C C . LYS B 1 284 ? 4.832 6.938 25.062 1 97.56 284 LYS B C 1
ATOM 4393 O O . LYS B 1 284 ? 5.41 6.305 24.188 1 97.56 284 LYS B O 1
ATOM 4398 N N . GLY B 1 285 ? 5.062 6.711 26.328 1 96.62 285 GLY B N 1
ATOM 4399 C CA . GLY B 1 285 ? 6.016 5.707 26.766 1 96.62 285 GLY B CA 1
ATOM 4400 C C . GLY B 1 285 ? 5.699 4.316 26.266 1 96.62 285 GLY B C 1
ATOM 4401 O O . GLY B 1 285 ? 6.586 3.604 25.781 1 96.62 285 GLY B O 1
ATOM 4402 N N . GLU B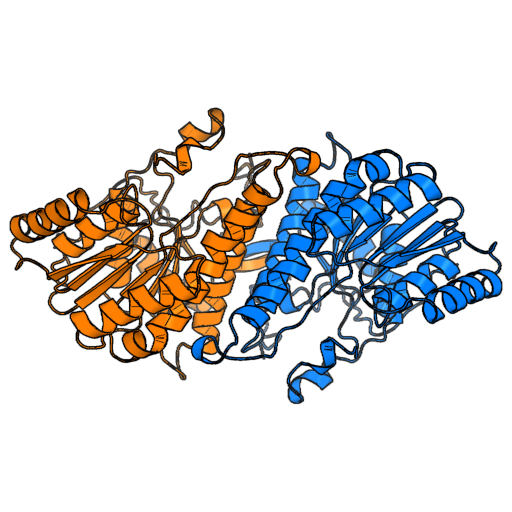 1 286 ? 4.453 3.936 26.375 1 94.12 286 GLU B N 1
ATOM 4403 C CA . GLU B 1 286 ? 3.982 2.635 25.906 1 94.12 286 GLU B CA 1
ATOM 4404 C C . GLU B 1 286 ? 4.16 2.496 24.406 1 94.12 286 GLU B C 1
ATOM 4406 O O . GLU B 1 286 ? 4.562 1.439 23.906 1 94.12 286 GLU B O 1
ATOM 4411 N N . ILE B 1 287 ? 3.877 3.535 23.656 1 95.12 287 ILE B N 1
ATOM 4412 C CA . ILE B 1 287 ? 3.951 3.545 22.188 1 95.12 287 ILE B CA 1
ATOM 4413 C C . ILE B 1 287 ? 5.402 3.369 21.75 1 95.12 287 ILE B C 1
ATOM 4415 O O . ILE B 1 287 ? 5.695 2.561 20.859 1 95.12 287 ILE B O 1
ATOM 4419 N N . ILE B 1 288 ? 6.289 4.129 22.422 1 95.12 288 ILE B N 1
ATOM 4420 C CA . ILE B 1 288 ? 7.707 4.062 22.078 1 95.12 288 ILE B CA 1
ATOM 4421 C C . ILE B 1 288 ? 8.258 2.686 22.438 1 95.12 288 ILE B C 1
ATOM 4423 O O . ILE B 1 288 ? 8.914 2.037 21.609 1 95.12 288 ILE B O 1
ATOM 4427 N N . LYS B 1 289 ? 7.941 2.17 23.609 1 93.44 289 LYS B N 1
ATOM 4428 C CA . LYS B 1 289 ? 8.461 0.895 24.094 1 93.44 289 LYS B CA 1
ATOM 4429 C C . LYS B 1 289 ? 7.984 -0.262 23.219 1 93.44 289 LYS B C 1
ATOM 4431 O O . LYS B 1 289 ? 8.75 -1.175 22.922 1 93.44 289 LYS B O 1
ATOM 4436 N N . GLY B 1 290 ? 6.797 -0.202 22.844 1 91.25 290 GLY B N 1
ATOM 4437 C CA . GLY B 1 290 ? 6.211 -1.287 22.062 1 91.25 290 GLY B CA 1
ATOM 4438 C C . GLY B 1 290 ? 6.32 -1.08 20.562 1 91.25 290 GLY B C 1
ATOM 4439 O O . GLY B 1 290 ? 5.895 -1.932 19.781 1 91.25 290 GLY B O 1
ATOM 4440 N N . ASP B 1 291 ? 6.836 0.053 20.125 1 91.94 291 ASP B N 1
ATOM 4441 C CA . ASP B 1 291 ? 6.871 0.442 18.719 1 91.94 291 ASP B CA 1
ATOM 4442 C C . ASP B 1 291 ? 5.492 0.298 18.078 1 91.94 291 ASP B C 1
ATOM 4444 O O . ASP B 1 291 ? 5.348 -0.371 17.062 1 91.94 291 ASP B O 1
ATOM 4448 N N . LEU B 1 292 ? 4.523 0.889 18.766 1 93.19 292 LEU B N 1
ATOM 4449 C CA . LEU B 1 292 ? 3.121 0.729 18.406 1 93.19 292 LEU B CA 1
ATOM 4450 C C . LEU B 1 292 ? 2.734 1.695 17.281 1 93.19 292 LEU B C 1
ATOM 4452 O O . LEU B 1 292 ? 3.523 2.566 16.906 1 93.19 292 LEU B O 1
ATOM 4456 N N . LEU B 1 293 ? 1.532 1.481 16.719 1 95.12 293 LEU B N 1
ATOM 4457 C CA . LEU B 1 293 ? 0.849 2.332 15.758 1 95.12 293 LEU B CA 1
ATOM 4458 C C . LEU B 1 293 ? 1.523 2.256 14.391 1 95.12 293 LEU B C 1
ATOM 4460 O O . LEU B 1 293 ? 1.568 3.246 13.656 1 95.12 293 LEU B O 1
ATOM 4464 N N . LYS B 1 294 ? 2.148 1.201 14.125 1 93.5 294 LYS B N 1
ATOM 4465 C CA . LYS B 1 294 ? 2.691 0.801 12.828 1 93.5 294 LYS B CA 1
ATOM 4466 C C . LYS B 1 294 ? 2.074 -0.513 12.352 1 93.5 294 LYS B C 1
ATOM 4468 O O . LYS B 1 294 ? 1.587 -1.303 13.164 1 93.5 294 LYS B O 1
ATOM 4473 N N . MET B 1 295 ? 2.027 -0.757 11.047 1 91.81 295 MET B N 1
ATOM 4474 C CA . MET B 1 295 ? 1.475 -1.995 10.508 1 91.81 295 MET B CA 1
ATOM 4475 C C . MET B 1 295 ? 2.467 -3.145 10.656 1 91.81 295 MET B C 1
ATOM 4477 O O . MET B 1 295 ? 3.65 -2.992 10.352 1 91.81 295 MET B O 1
ATOM 4481 N N . ARG B 1 296 ? 1.969 -4.207 11.148 1 90.38 296 ARG B N 1
ATOM 4482 C CA . ARG B 1 296 ? 2.773 -5.41 11.344 1 90.38 296 ARG B CA 1
ATOM 4483 C C . ARG B 1 296 ? 2.031 -6.652 10.859 1 90.38 296 ARG B C 1
ATOM 4485 O O . ARG B 1 296 ? 0.799 -6.672 10.836 1 90.38 296 ARG B O 1
ATOM 4492 N N . LEU B 1 297 ? 2.82 -7.656 10.438 1 90.62 297 LEU B N 1
ATOM 4493 C CA . LEU B 1 297 ? 2.219 -8.953 10.141 1 90.62 297 LEU B CA 1
ATOM 4494 C C . LEU B 1 297 ? 1.702 -9.617 11.414 1 90.62 297 LEU B C 1
ATOM 4496 O O . LEU B 1 297 ? 2.416 -9.688 12.422 1 90.62 297 LEU B O 1
ATOM 4500 N N . ALA B 1 298 ? 0.464 -10.039 11.391 1 86.06 298 ALA B N 1
ATOM 4501 C CA . ALA B 1 298 ? -0.095 -10.75 12.539 1 86.06 298 ALA B CA 1
ATOM 4502 C C . ALA B 1 298 ? 0.479 -12.164 12.641 1 86.06 298 ALA B C 1
ATOM 4504 O O . ALA B 1 298 ? 0.134 -13.039 11.852 1 86.06 298 ALA B O 1
ATOM 4505 N N . VAL B 1 299 ? 1.381 -12.305 13.594 1 83.88 299 VAL B N 1
ATOM 4506 C CA . VAL B 1 299 ? 1.957 -13.617 13.883 1 83.88 299 VAL B CA 1
ATOM 4507 C C . VAL B 1 299 ? 1.932 -13.867 15.391 1 83.88 299 VAL B C 1
ATOM 4509 O O . VAL B 1 299 ? 1.92 -12.922 16.188 1 83.88 299 VAL B O 1
ATOM 4512 N N . ASP B 1 300 ? 1.594 -15.062 15.875 1 71.94 300 ASP B N 1
ATOM 4513 C CA . ASP B 1 300 ? 1.645 -15.391 17.297 1 71.94 300 ASP B CA 1
ATOM 4514 C C . ASP B 1 300 ? 3.064 -15.75 17.734 1 71.94 300 ASP B C 1
ATOM 4516 O O . ASP B 1 300 ? 3.693 -16.625 17.141 1 71.94 300 ASP B O 1
ATOM 4520 N N . VAL B 1 301 ? 3.854 -14.836 18.172 1 54.06 301 VAL B N 1
ATOM 4521 C CA . VAL B 1 301 ? 5.145 -15.242 18.719 1 54.06 301 VAL B CA 1
ATOM 4522 C C . VAL B 1 301 ? 4.941 -15.898 20.078 1 54.06 301 VAL B C 1
ATOM 4524 O O . VAL B 1 301 ? 3.986 -15.57 20.797 1 54.06 301 VAL B O 1
#

Foldseek 3Di:
DPPVPPDPPLPLCCPVDVAFAFEDDDVLQLLVAAQAPAAEEFEPLQDFLNLLLLLSLLLNANQHYEYEDQDDCVVSLVSSQVSNVVSPYHRHHYHYANADLLDLVSLLVRLVVCCVVVVLAHAEYELDFAAAAAQAPPVPGDPVSLCVRLSRQPSSLVSNCVNCVRRNLRYNQEYEREAASLCSDPDHRRVSRNVSSVNSLQVQLVCCVVQPPPHSNHAYAYEHLFQAPIPRNVSDPPVCNVRRRHHSNLSSSVSSSPSSDDPSLRGSAYYYSRHDVVSVVVCSVVCSVVVPRHDDDDDDD/DPPPPVDPPLPLCCPVDVAFAQEDDDVLQLLVAAQAPAAEEFEPLQDFLNLLLLLSLLLNQNQHYEYEDQDDCVVSLVSSQVSNVVSPYHRHHYHYANADLLDLVSLLVRLVVCCVVVVLAHAEYELDFAAAAAQADPVPGDPVSLCVRLSRQPSSLVSNCVNSVRRNLRYNQEYEREAASLCSDPDHRRVSRNVSSVNSLQVQLVCCVVQPPPHSNHAYAYEHLFQAPIPRNVSDPPVCNVRRRHHSNLSSSVSSSPSSDDPSLRGSAYYYSRHDVVSVVVCSVVCNVVVPRHDDDDDDD

Organism: NCBI:txid156630

InterPro domains:
  IPR002347 Short-chain dehydrogenase/reductase SDR [PF00106] (38-235)
  IPR002347 Short-chain dehydrogenase/reductase SDR [PR00080] (120-131)
  IPR002347 Short-chain dehydrogenase/reductase SDR [PR00080] (173-181)
  IPR002347 Short-chain dehydrogenase/reductase SDR [PR00080] (193-212)
  IPR002347 Short-chain dehydrogenase/reductase SDR [PR00081] (39-56)
  IPR002347 Short-chain dehydrogenase/reductase SDR [PR00081] (120-131)
  IPR002347 Short-chain dehydrogenase/reductase SDR [PR00081] (167-183)
  IPR002347 Short-chain dehydrogenase/reductase SDR [PR00081] (193-212)
  IPR002347 Short-chain dehydrogenase/reductase SDR [PR00081] (216-233)
  IPR036291 NAD(P)-binding domain superfamily [SSF51735] (34-277)

pLDDT: mean 93.58, std 12.35, range [19.92, 98.94]

Secondary structure (DSSP, 8-state):
-----S-TT----TTSSSSB-SS--GGG-GGG---TT-EEEEES-SSHHHHHHHHHHHHTT-SEEEEEESS--HHHHHHHHHHHHHTT-PPPEEEEEE--TT-HHHHHHHHHHHHHHTTT--SEEEE-----PPP--GGGS-HHHHHHHHIIIIIHHHHHHHHTHHHHHTS--EEEEE--GGGTS--TT-TTHHHHHHHHHHHHHHHHHHHSTTTT--EEEEEE---B--TTGGGS-GGGGGG--B-HHHHHHHHHHHHTS--GGGTT-EEETTB-HHHHHHTHHHHHHHT-SSEEE----/-----S-TT----TTSSSSBPSS--GGG-GGG---TT-EEEEES-SSHHHHHHHHHHHHTT-SEEEEEESS--HHHHHHHHHHHHHTT-PPPEEEEEE--TT-HHHHHHHHHHHHHHTTT--SEEEE-----PPP--GGGS-HHHHHHHHIIIIIHHHHHHHHTHHHHHTS--EEEEE--GGGTS--TT-TTHHHHHHHHHHHHHHHHHHHSTTTT--EEEEEE---B--TTGGGS-GGGGGG--B-HHHHHHHHHHHHTS--GGGTT-EEETTB-HHHHHHTHHHHHHHT-SSEEE----

Solvent-accessible surface area (backbone atoms only — not comparable to full-atom values): 29408 Å² total; per-residue (Å²): 125,88,62,86,59,85,50,80,57,69,28,61,58,82,72,69,31,93,52,77,42,47,47,66,52,82,90,37,39,32,73,82,46,76,34,65,83,35,26,37,39,33,29,34,23,58,46,54,48,28,31,36,27,48,33,24,35,18,30,13,23,27,34,31,41,35,35,23,16,78,59,76,43,67,67,51,52,53,49,24,38,50,34,5,45,75,58,72,30,69,69,39,51,69,44,78,34,75,29,45,54,67,34,66,66,38,40,49,53,42,43,51,50,44,33,66,75,48,74,43,36,25,24,31,41,34,37,47,40,70,57,62,47,75,66,34,51,68,76,72,46,51,67,69,50,39,50,44,14,34,35,34,38,35,48,10,46,50,48,48,50,36,64,40,40,69,24,23,74,62,40,71,22,36,36,38,39,58,41,42,70,44,34,56,42,86,57,83,31,33,59,36,42,21,26,20,26,32,24,32,41,44,37,24,28,38,46,19,71,66,27,5,85,95,67,70,51,34,32,18,30,21,31,20,48,52,38,36,77,28,81,63,51,64,56,49,61,76,88,53,54,78,59,36,67,22,39,42,49,18,19,8,20,39,52,38,50,58,66,70,49,90,56,65,88,46,36,27,19,59,46,56,37,32,38,33,66,69,56,47,58,71,39,44,67,60,34,61,75,54,59,38,35,35,75,21,41,34,65,89,127,126,87,64,84,58,85,49,79,57,70,28,60,60,81,71,69,29,93,50,78,42,47,47,66,53,81,92,37,38,32,74,81,45,78,34,64,81,35,26,37,38,33,29,34,22,59,46,55,49,29,32,36,27,50,32,26,33,17,30,13,23,26,35,32,41,36,36,22,16,79,59,77,42,68,69,51,52,53,49,24,38,49,33,6,45,74,57,73,30,69,67,39,51,70,44,77,33,75,30,45,55,68,35,68,67,36,40,48,54,40,44,52,50,44,36,67,76,48,75,44,36,26,24,32,42,33,37,47,40,73,59,60,47,76,67,35,51,69,75,71,46,54,68,68,49,39,50,44,14,35,36,34,38,33,47,10,47,50,47,47,50,36,64,39,40,69,23,23,71,64,40,71,23,36,38,38,39,57,42,42,69,45,35,55,44,85,56,82,32,33,60,36,41,21,25,19,26,33,24,32,40,44,37,24,27,40,45,19,70,66,28,5,84,95,65,69,50,34,30,18,32,20,30,17,48,52,38,36,78,28,80,62,52,65,56,47,61,77,88,54,55,77,59,36,68,21,40,42,49,18,19,8,19,40,52,38,49,59,67,71,48,90,57,65,88,46,36,27,20,59,44,56,38,31,38,33,64,70,57,48,59,72,38,45,65,60,35,62,75,54,60,39,37,34,75,20,40,34,62,88,125

Sequence (602 aa):
MSNDSGEKHASNGIKFTPTERHDTYSYISPTKSNLSGKHVLITGASKGVGRATAISYAKAGASCIALGARSSLSDVVLEVQSAAKDAGHSQPHVLALSLDVTSKDSVDAAVKEVAEKFDGRLDVLINNAGSLAPFAGIPESDPESWWSDYEVSVKGPYLMTRACWSLLLAGTKIIINLTSIGALMIVPQSSSYGPAKLASLRLTEFIAQDHGEGKDDMVAIAVHPGGVQTELASKMPGHMHEWLVDTPELGADTLAWLGSERREWLSGRYVSACWDMEELEKKKGEIIKGDLLKMRLAVDVMSNDSGEKHASNGIKFTPTERHDTYSYISPTKSNLSGKHVLITGASKGVGRATAISYAKAGASCIALGARSSLSDVVLEVQSAAKDAGHSQPHVLALSLDVTSKDSVDAAVKEVAEKFDGRLDVLINNAGSLAPFAGIPESDPESWWSDYEVSVKGPYLMTRACWSLLLAGTKIIINLTSIGALMIVPQSSSYGPAKLASLRLTEFIAQDHGEGKDDMVAIAVHPGGVQTELASKMPGHMHEWLVDTPELGADTLAWLGSERREWLSGRYVSACWDMEELEKKKGEIIKGDLLKMRLAVDV